Protein AF-A0A662BY75-F1 (afdb_monomer_lite)

Structure (mmCIF, N/CA/C/O backbone):
data_AF-A0A662BY75-F1
#
_entry.id   AF-A0A662BY75-F1
#
loop_
_atom_site.group_PDB
_atom_site.id
_atom_site.type_symbol
_atom_site.label_atom_id
_atom_site.label_alt_id
_atom_site.label_comp_id
_atom_site.label_asym_id
_atom_site.label_entity_id
_atom_site.label_seq_id
_atom_site.pdbx_PDB_ins_code
_atom_site.Cartn_x
_atom_site.Cartn_y
_atom_site.Cartn_z
_atom_site.occupancy
_atom_site.B_iso_or_equiv
_atom_site.auth_seq_id
_atom_site.auth_comp_id
_atom_site.auth_asym_id
_atom_site.auth_atom_id
_atom_site.pdbx_PDB_model_num
ATOM 1 N N . MET A 1 1 ? 12.114 -45.557 48.298 1.00 41.22 1 MET A N 1
ATOM 2 C CA . MET A 1 1 ? 12.498 -44.266 47.685 1.00 41.22 1 MET A CA 1
ATOM 3 C C . MET A 1 1 ? 12.328 -44.340 46.175 1.00 41.22 1 MET A C 1
ATOM 5 O O . MET A 1 1 ? 13.196 -44.878 45.507 1.00 41.22 1 MET A O 1
ATOM 9 N N . LYS A 1 2 ? 11.216 -43.833 45.639 1.00 34.25 2 LYS A N 1
ATOM 10 C CA . LYS A 1 2 ? 11.092 -43.409 44.237 1.00 34.25 2 LYS A CA 1
ATOM 11 C C . LYS A 1 2 ? 10.102 -42.246 44.225 1.00 34.25 2 LYS A C 1
ATOM 13 O O . LYS A 1 2 ? 8.895 -42.450 44.200 1.00 34.25 2 LYS A O 1
ATOM 18 N N . ASN A 1 3 ? 10.648 -41.037 44.340 1.00 38.16 3 ASN A N 1
ATOM 19 C CA . ASN A 1 3 ? 9.927 -39.797 44.088 1.00 38.16 3 ASN A CA 1
ATOM 20 C C . ASN A 1 3 ? 9.622 -39.748 42.591 1.00 38.16 3 ASN A C 1
ATOM 22 O O . ASN A 1 3 ? 10.519 -39.486 41.791 1.00 38.16 3 ASN A O 1
ATOM 26 N N . ILE A 1 4 ? 8.378 -40.023 42.208 1.00 39.34 4 ILE A N 1
ATOM 27 C CA . ILE A 1 4 ? 7.884 -39.662 40.882 1.00 39.34 4 ILE A CA 1
ATOM 28 C C . ILE A 1 4 ? 7.251 -38.284 41.033 1.00 39.34 4 ILE A C 1
ATOM 30 O O . ILE A 1 4 ? 6.164 -38.113 41.578 1.00 39.34 4 ILE A O 1
ATOM 34 N N . LEU A 1 5 ? 8.040 -37.303 40.610 1.00 32.09 5 LEU A N 1
ATOM 35 C CA . LEU A 1 5 ? 7.706 -35.901 40.464 1.00 32.09 5 LEU A CA 1
ATOM 36 C C . LEU A 1 5 ? 6.452 -35.779 39.580 1.00 32.09 5 LEU A C 1
ATOM 38 O O . LEU A 1 5 ? 6.512 -36.008 38.372 1.00 32.09 5 LEU A O 1
ATOM 42 N N . PHE A 1 6 ? 5.312 -35.438 40.180 1.00 34.56 6 PHE A N 1
ATOM 43 C CA . PHE A 1 6 ? 4.121 -35.026 39.442 1.00 34.56 6 PHE A CA 1
ATOM 44 C C . PHE A 1 6 ? 4.441 -33.688 38.761 1.00 34.56 6 PHE A C 1
ATOM 46 O O . PHE A 1 6 ? 4.455 -32.637 39.402 1.00 34.56 6 PHE A O 1
ATOM 53 N N . ILE A 1 7 ? 4.738 -33.720 37.460 1.00 38.47 7 ILE A N 1
ATOM 54 C CA . ILE A 1 7 ? 4.775 -32.510 36.639 1.00 38.47 7 ILE A CA 1
ATOM 55 C C . ILE A 1 7 ? 3.326 -32.048 36.491 1.00 38.47 7 ILE A C 1
ATOM 57 O O . ILE A 1 7 ? 2.561 -32.545 35.666 1.00 38.47 7 ILE A O 1
ATOM 61 N N . LEU A 1 8 ? 2.951 -31.100 37.345 1.00 33.69 8 LEU A N 1
ATOM 62 C CA . LEU A 1 8 ? 1.778 -30.254 37.200 1.00 33.69 8 LEU A CA 1
ATOM 63 C C . LEU A 1 8 ? 1.920 -29.474 35.883 1.00 33.69 8 LEU A C 1
ATOM 65 O O . LEU A 1 8 ? 2.509 -28.395 35.840 1.00 33.69 8 LEU A O 1
ATOM 69 N N . ILE A 1 9 ? 1.381 -30.017 34.790 1.00 41.56 9 ILE A N 1
ATOM 70 C CA . ILE A 1 9 ? 1.081 -29.230 33.589 1.00 41.56 9 ILE A CA 1
ATOM 71 C C . ILE A 1 9 ? -0.142 -28.378 33.937 1.00 41.56 9 ILE A C 1
ATOM 73 O O . ILE A 1 9 ? -1.283 -28.699 33.614 1.00 41.56 9 ILE A O 1
ATOM 77 N N . VAL A 1 10 ? 0.093 -27.302 34.684 1.00 41.50 10 VAL A N 1
ATOM 78 C CA . VAL A 1 10 ? -0.894 -26.242 34.862 1.00 41.50 10 VAL A CA 1
ATOM 79 C C . VAL A 1 10 ? -1.024 -25.543 33.514 1.00 41.50 10 VAL A C 1
ATOM 81 O O . VAL A 1 10 ? -0.044 -25.050 32.954 1.00 41.50 10 VAL A O 1
ATOM 84 N N . PHE A 1 11 ? -2.246 -25.489 32.992 1.00 37.81 11 PHE A N 1
ATOM 85 C CA . PHE A 1 11 ? -2.626 -24.623 31.880 1.00 37.81 11 PHE A CA 1
ATOM 86 C C . PHE A 1 11 ? -2.428 -23.145 32.287 1.00 37.81 11 PHE A C 1
ATOM 88 O O . PHE A 1 11 ? -3.359 -22.454 32.684 1.00 37.81 11 PHE A O 1
ATOM 95 N N . PHE A 1 12 ? -1.191 -22.646 32.206 1.00 42.16 12 PHE A N 1
ATOM 96 C CA . PHE A 1 12 ? -0.786 -21.288 32.599 1.00 42.16 12 PHE A CA 1
ATOM 97 C C . PHE A 1 12 ? -1.113 -20.201 31.558 1.00 42.16 12 PHE A C 1
ATOM 99 O O . PHE A 1 12 ? -0.585 -19.093 31.633 1.00 42.16 12 PHE A O 1
ATOM 106 N N . SER A 1 13 ? -1.972 -20.448 30.565 1.00 47.84 13 SER A N 1
ATOM 107 C CA . SER A 1 13 ? -2.124 -19.490 29.459 1.00 47.84 13 SER A CA 1
ATOM 108 C C . SER A 1 13 ? -2.725 -18.137 29.868 1.00 47.84 13 SER A C 1
ATOM 110 O O . SER A 1 13 ? -2.447 -17.146 29.197 1.00 47.84 13 SER A O 1
ATOM 112 N N . SER A 1 14 ? -3.516 -18.058 30.948 1.00 49.81 14 SER A N 1
ATOM 113 C CA . SER A 1 14 ? -4.083 -16.785 31.435 1.00 49.81 14 SER A CA 1
ATOM 114 C C . SER A 1 14 ? -3.147 -16.001 32.367 1.00 49.81 14 SER A C 1
ATOM 116 O O . SER A 1 14 ? -3.238 -14.779 32.420 1.00 49.81 14 SER A O 1
ATOM 118 N N . CYS A 1 15 ? -2.212 -16.656 33.065 1.00 58.62 15 CYS A N 1
ATOM 119 C CA . CYS A 1 15 ? -1.285 -15.983 33.989 1.00 58.62 15 CYS A CA 1
ATOM 120 C C . CYS A 1 15 ? -0.068 -15.354 33.294 1.00 58.62 15 CYS A C 1
ATOM 122 O O . CYS A 1 15 ? 0.587 -14.488 33.876 1.00 58.62 15 CYS A O 1
ATOM 124 N N . SER A 1 16 ? 0.237 -15.776 32.065 1.00 72.94 16 SER A N 1
ATOM 125 C CA . SER A 1 16 ? 1.441 -15.361 31.335 1.00 72.94 16 SER A CA 1
ATOM 126 C C . SER A 1 16 ? 1.270 -14.104 30.481 1.00 72.94 16 SER A C 1
ATOM 128 O O . SER A 1 16 ? 2.253 -13.628 29.919 1.00 72.94 16 SER A O 1
ATOM 130 N N . TYR A 1 17 ? 0.059 -13.551 30.362 1.00 81.12 17 TYR A N 1
ATOM 131 C CA . TYR A 1 17 ? -0.217 -12.405 29.491 1.00 81.12 17 TYR A CA 1
ATOM 132 C C . TYR A 1 17 ? -1.112 -11.363 30.168 1.00 81.12 17 TYR A C 1
ATOM 134 O O . TYR A 1 17 ? -1.840 -11.649 31.114 1.00 81.12 17 TYR A O 1
ATOM 142 N N . LYS A 1 18 ? -1.019 -10.111 29.716 1.00 82.06 18 LYS A N 1
ATOM 143 C CA . LYS A 1 18 ? -1.858 -9.007 30.192 1.00 82.06 18 LYS A CA 1
ATOM 144 C C . LYS A 1 18 ? -3.287 -9.148 29.662 1.00 82.06 18 LYS A C 1
ATOM 146 O O . LYS A 1 18 ? -3.500 -9.636 28.557 1.00 82.06 18 LYS A O 1
ATOM 151 N N . ASP A 1 19 ? -4.258 -8.600 30.389 1.00 80.19 19 ASP A N 1
ATOM 152 C CA . ASP A 1 19 ? -5.683 -8.644 30.014 1.00 80.19 19 ASP A CA 1
ATOM 153 C C . ASP A 1 19 ? -6.072 -7.661 28.896 1.00 80.19 19 ASP A C 1
ATOM 155 O O . ASP A 1 19 ? -7.254 -7.405 28.658 1.00 80.19 19 ASP A O 1
ATOM 159 N N . TYR A 1 20 ? -5.090 -7.154 28.154 1.00 83.56 20 TYR A N 1
ATOM 160 C CA . TYR A 1 20 ? -5.274 -6.202 27.069 1.00 83.56 20 TYR A CA 1
ATOM 161 C C . TYR A 1 20 ? -4.341 -6.469 25.906 1.00 83.56 20 TYR A C 1
ATOM 163 O O . TYR A 1 20 ? -3.349 -7.189 26.015 1.00 83.56 20 TYR A O 1
ATOM 171 N N . ILE A 1 21 ? -4.658 -5.826 24.790 1.00 87.44 21 ILE A N 1
ATOM 172 C CA . ILE A 1 21 ? -3.907 -5.938 23.549 1.00 87.44 21 ILE A CA 1
ATOM 173 C C . ILE A 1 21 ? -3.338 -4.580 23.140 1.00 87.44 21 ILE A C 1
ATOM 175 O O . ILE A 1 21 ? -3.865 -3.518 23.479 1.00 87.44 21 ILE A O 1
ATOM 179 N N . ILE A 1 22 ? -2.235 -4.623 22.405 1.00 86.31 22 ILE A N 1
ATOM 180 C CA . ILE A 1 22 ? -1.579 -3.464 21.810 1.00 86.31 22 ILE A CA 1
ATOM 181 C C . ILE A 1 22 ? -1.841 -3.471 20.308 1.00 86.31 22 ILE A C 1
ATOM 183 O O . ILE A 1 22 ? -1.652 -4.494 19.645 1.00 86.31 22 ILE A O 1
ATOM 187 N N . PHE A 1 23 ? -2.229 -2.302 19.793 1.00 82.56 23 PHE A N 1
ATOM 188 C CA . PHE A 1 23 ? -2.395 -2.023 18.370 1.00 82.56 23 PHE A CA 1
ATOM 189 C C . PHE A 1 23 ? -1.198 -1.256 17.839 1.00 82.56 23 PHE A C 1
ATOM 191 O O . PHE A 1 23 ? -0.957 -0.109 18.228 1.00 82.56 23 PHE A O 1
ATOM 198 N N . SER A 1 24 ? -0.510 -1.858 16.883 1.00 84.81 24 SER A N 1
ATOM 199 C CA . SER A 1 24 ? 0.446 -1.158 16.037 1.00 84.81 24 SER A CA 1
ATOM 200 C C . SER A 1 24 ? -0.057 -1.170 14.603 1.00 84.81 24 SER A C 1
ATOM 202 O O . SER A 1 24 ? -0.404 -2.229 14.072 1.00 84.81 24 SER A O 1
ATOM 204 N N . ASP A 1 25 ? -0.096 0.012 13.999 1.00 87.38 25 ASP A N 1
ATOM 205 C CA . ASP A 1 25 ? -0.463 0.213 12.610 1.00 87.38 25 ASP A CA 1
ATOM 206 C C . ASP A 1 25 ? 0.534 1.135 11.908 1.00 87.38 25 ASP A C 1
ATOM 208 O O . ASP A 1 25 ? 0.998 2.125 12.475 1.00 87.38 25 ASP A O 1
ATOM 212 N N . GLU A 1 26 ? 0.861 0.804 10.663 1.00 89.12 26 GLU A N 1
ATOM 213 C CA . GLU A 1 26 ? 1.809 1.556 9.841 1.00 89.12 26 GLU A CA 1
ATOM 214 C C . GLU A 1 26 ? 1.264 1.743 8.425 1.00 89.12 26 GLU A C 1
ATOM 216 O O . GLU A 1 26 ? 0.629 0.847 7.870 1.00 89.12 26 GLU A O 1
ATOM 221 N N . TYR A 1 27 ? 1.534 2.907 7.833 1.00 90.69 27 TYR A N 1
ATOM 222 C CA . TYR A 1 27 ? 1.108 3.268 6.480 1.00 90.69 27 TYR A CA 1
ATOM 223 C C . TYR A 1 27 ? 2.309 3.220 5.531 1.00 90.69 27 TYR A C 1
ATOM 225 O O . TYR A 1 27 ? 3.388 3.698 5.888 1.00 90.69 27 TYR A O 1
ATOM 233 N N . LYS A 1 28 ? 2.132 2.692 4.314 1.00 88.44 28 LYS A N 1
ATOM 234 C CA . LYS A 1 28 ? 3.174 2.665 3.273 1.00 88.44 28 LYS A CA 1
ATOM 235 C C . LYS A 1 28 ? 2.624 2.918 1.874 1.00 88.44 28 LYS A C 1
ATOM 237 O O . LYS A 1 28 ? 1.464 2.623 1.607 1.00 88.44 28 LYS A O 1
ATOM 242 N N . ALA A 1 29 ? 3.514 3.440 1.020 1.00 82.06 29 ALA A N 1
ATOM 243 C CA . ALA A 1 29 ? 3.312 3.759 -0.394 1.00 82.06 29 ALA A CA 1
ATOM 244 C C . ALA A 1 29 ? 1.924 4.324 -0.682 1.00 82.06 29 ALA A C 1
ATOM 246 O O . ALA A 1 29 ? 1.040 3.596 -1.086 1.00 82.06 29 ALA A O 1
ATOM 247 N N . GLY A 1 30 ? 1.718 5.616 -0.443 1.00 91.62 30 GLY A N 1
ATOM 248 C CA . GLY A 1 30 ? 0.494 6.280 -0.872 1.00 91.62 30 GLY A CA 1
ATOM 249 C C . GLY A 1 30 ? 0.626 6.796 -2.304 1.00 91.62 30 GLY A C 1
ATOM 250 O O . GLY A 1 30 ? 1.652 7.402 -2.622 1.00 91.62 30 GLY A O 1
ATOM 251 N N . THR A 1 31 ? -0.393 6.613 -3.146 1.00 93.81 31 THR A N 1
ATOM 252 C CA . THR A 1 31 ? -0.457 7.243 -4.476 1.00 93.81 31 THR A CA 1
ATOM 253 C C . THR A 1 31 ? -1.851 7.785 -4.798 1.00 93.81 31 THR A C 1
ATOM 255 O O . THR A 1 31 ? -2.854 7.120 -4.539 1.00 93.81 31 THR A O 1
ATOM 258 N N . PHE A 1 32 ? -1.918 9.001 -5.337 1.00 94.81 32 PHE A N 1
ATOM 259 C CA . PHE A 1 32 ? -3.134 9.628 -5.845 1.00 94.81 32 PHE A CA 1
ATOM 260 C C . PHE A 1 32 ? -3.493 9.065 -7.216 1.00 94.81 32 PHE A C 1
ATOM 262 O O . PHE A 1 32 ? -2.611 8.747 -8.012 1.00 94.81 32 PHE A O 1
ATOM 269 N N . ASN A 1 33 ? -4.787 9.014 -7.518 1.00 93.25 33 ASN A N 1
ATOM 270 C CA . ASN A 1 33 ? -5.240 8.916 -8.900 1.00 93.25 33 ASN A CA 1
ATOM 271 C C . ASN A 1 33 ? -5.066 10.270 -9.621 1.00 93.25 33 ASN A C 1
ATOM 273 O O . ASN A 1 33 ? -4.813 11.287 -8.975 1.00 93.25 33 ASN A O 1
ATOM 277 N N . ASN A 1 34 ? -5.212 10.312 -10.948 1.00 88.25 34 ASN A N 1
ATOM 278 C CA . ASN A 1 34 ? -4.799 11.473 -11.762 1.00 88.25 34 ASN A CA 1
ATOM 279 C C . ASN A 1 34 ? -5.414 12.807 -11.339 1.00 88.25 34 ASN A C 1
ATOM 281 O O . ASN A 1 34 ? -4.722 13.819 -11.275 1.00 88.25 34 ASN A O 1
ATOM 285 N N . ASN A 1 35 ? -6.705 12.807 -11.008 1.00 91.25 35 ASN A N 1
ATOM 286 C CA . ASN A 1 35 ? -7.416 14.007 -10.565 1.00 91.25 35 ASN A CA 1
ATOM 287 C C . ASN A 1 35 ? -7.291 14.268 -9.050 1.00 91.25 35 ASN A C 1
ATOM 289 O O . ASN A 1 35 ? -7.925 15.186 -8.538 1.00 91.25 35 ASN A O 1
ATOM 293 N N . LYS A 1 36 ? -6.499 13.461 -8.329 1.00 93.25 36 LYS A N 1
ATOM 294 C CA . LYS A 1 36 ? -6.248 13.547 -6.881 1.00 93.25 36 LYS A CA 1
ATOM 295 C C . LYS A 1 36 ? -7.509 13.527 -6.014 1.00 93.25 36 LYS A C 1
ATOM 297 O O . LYS A 1 36 ? -7.497 14.026 -4.893 1.00 93.25 36 LYS A O 1
ATOM 302 N N . THR A 1 37 ? -8.588 12.925 -6.509 1.00 95.12 37 THR A N 1
ATOM 303 C CA . THR A 1 37 ? -9.836 12.742 -5.743 1.00 95.12 37 THR A CA 1
ATOM 304 C C . THR A 1 37 ? -9.814 11.469 -4.905 1.00 95.12 37 THR A C 1
ATOM 306 O O . THR A 1 37 ? -10.556 11.348 -3.932 1.00 95.12 37 THR A O 1
ATOM 309 N N . LYS A 1 38 ? -8.948 10.517 -5.263 1.00 96.38 38 LYS A N 1
ATOM 310 C CA . LYS A 1 38 ? -8.768 9.245 -4.572 1.00 96.38 38 LYS A CA 1
ATOM 311 C C . LYS A 1 38 ? -7.290 8.975 -4.358 1.00 96.38 38 LYS A C 1
ATOM 313 O O . LYS A 1 38 ? -6.451 9.377 -5.165 1.00 96.38 38 LYS A O 1
ATOM 318 N N . PHE A 1 39 ? -6.965 8.243 -3.302 1.00 96.94 39 PHE A N 1
ATOM 319 C CA . PHE A 1 39 ? -5.624 7.697 -3.136 1.00 96.94 39 PHE A CA 1
ATOM 320 C C . PHE A 1 39 ? -5.651 6.277 -2.596 1.00 96.94 39 PHE A C 1
ATOM 322 O O . PHE A 1 39 ? -6.504 5.915 -1.786 1.00 96.94 39 PHE A O 1
ATOM 329 N N . ALA A 1 40 ? -4.699 5.474 -3.055 1.00 97.38 40 ALA A N 1
ATOM 330 C CA . ALA A 1 40 ? -4.469 4.132 -2.556 1.00 97.38 40 ALA A CA 1
ATOM 331 C C . ALA A 1 40 ? -3.260 4.113 -1.621 1.00 97.38 40 ALA A C 1
ATOM 333 O O . ALA A 1 40 ? -2.345 4.923 -1.778 1.00 97.38 40 ALA A O 1
ATOM 334 N N . PHE A 1 41 ? -3.268 3.217 -0.637 1.00 95.81 41 PHE A N 1
ATOM 335 C CA . PHE A 1 41 ? -2.154 3.034 0.292 1.00 95.81 41 PHE A CA 1
ATOM 336 C C . PHE A 1 41 ? -2.194 1.657 0.950 1.00 95.81 41 PHE A C 1
ATOM 338 O O . PHE A 1 41 ? -3.262 1.070 1.150 1.00 95.81 41 PHE A O 1
ATOM 345 N N . PHE A 1 42 ? -1.021 1.162 1.340 1.00 93.00 42 PHE A N 1
ATOM 346 C CA . PHE A 1 42 ? -0.924 -0.011 2.197 1.00 93.00 42 PHE A CA 1
ATOM 347 C C . PHE A 1 42 ? -1.030 0.378 3.666 1.00 93.00 42 PHE A C 1
ATOM 349 O O . PHE A 1 42 ? -0.455 1.378 4.108 1.00 93.00 42 PHE A O 1
ATOM 356 N N . LYS A 1 43 ? -1.702 -0.472 4.438 1.00 91.19 43 LYS A N 1
ATOM 357 C CA . LYS A 1 43 ? -1.719 -0.415 5.894 1.00 91.19 43 LYS A CA 1
ATOM 358 C C . LYS A 1 43 ? -1.362 -1.775 6.478 1.00 91.19 43 LYS A C 1
ATOM 360 O O . LYS A 1 43 ? -1.918 -2.799 6.087 1.00 91.19 43 LYS A O 1
ATOM 365 N N . PHE A 1 44 ? -0.418 -1.764 7.404 1.00 89.25 44 PHE A N 1
ATOM 366 C CA . PHE A 1 44 ? 0.068 -2.934 8.120 1.00 89.25 44 PHE A CA 1
ATOM 367 C C . PHE A 1 44 ? -0.517 -2.903 9.518 1.00 89.25 44 PHE A C 1
ATOM 369 O O . PHE A 1 44 ? -0.455 -1.866 10.172 1.00 89.25 44 PHE A O 1
ATOM 376 N N . TYR A 1 45 ? -1.050 -4.029 9.977 1.00 86.88 45 TYR A N 1
ATOM 377 C CA . TYR A 1 45 ? -1.566 -4.179 11.328 1.00 86.88 45 TYR A CA 1
ATOM 378 C C . TYR A 1 45 ? -0.841 -5.288 12.053 1.00 86.88 45 TYR A C 1
ATOM 380 O O . TYR A 1 45 ? -0.571 -6.349 11.492 1.00 86.88 45 TYR A O 1
ATOM 388 N N . LYS A 1 46 ? -0.600 -5.053 13.337 1.00 86.69 46 LYS A N 1
ATOM 389 C CA . LYS A 1 46 ? -0.226 -6.086 14.287 1.00 86.69 46 LYS A CA 1
ATOM 390 C C . LYS A 1 46 ? -0.967 -5.839 15.594 1.00 86.69 46 LYS A C 1
ATOM 392 O O . LYS A 1 46 ? -0.958 -4.732 16.134 1.00 86.69 46 LYS A O 1
ATOM 397 N N . ILE A 1 47 ? -1.609 -6.896 16.070 1.00 87.50 47 ILE A N 1
ATOM 398 C CA . ILE A 1 47 ? -2.296 -6.966 17.350 1.00 87.50 47 ILE A CA 1
ATOM 399 C C . ILE A 1 47 ? -1.560 -7.999 18.184 1.00 87.50 47 ILE A C 1
ATOM 401 O O . ILE A 1 47 ? -1.361 -9.140 17.759 1.00 87.50 47 ILE A O 1
ATOM 405 N N . SER A 1 48 ? -1.137 -7.592 19.372 1.00 88.50 48 SER A N 1
ATOM 406 C CA . SER A 1 48 ? -0.380 -8.464 20.265 1.00 88.50 48 SER A CA 1
ATOM 407 C C . SER A 1 48 ? -0.806 -8.301 21.711 1.00 88.50 48 SER A C 1
ATOM 409 O O . SER A 1 48 ? -1.206 -7.215 22.123 1.00 88.50 48 SER A O 1
ATOM 411 N N . GLN A 1 49 ? -0.714 -9.387 22.463 1.00 89.00 49 GLN A N 1
ATOM 412 C CA . GLN A 1 49 ? -0.978 -9.441 23.888 1.00 89.00 49 GLN A CA 1
ATOM 413 C C . GLN A 1 49 ? 0.365 -9.431 24.635 1.00 89.00 49 GLN A C 1
ATOM 415 O O . GLN A 1 49 ? 1.172 -10.345 24.432 1.00 89.00 49 GLN A O 1
ATOM 420 N N . PRO A 1 50 ? 0.651 -8.412 25.461 1.00 86.94 50 PRO A N 1
ATOM 421 C CA . PRO A 1 50 ? 1.912 -8.338 26.191 1.00 86.94 50 PRO A CA 1
ATOM 422 C C . PRO A 1 50 ? 2.050 -9.458 27.215 1.00 86.94 50 PRO A C 1
ATOM 424 O O . PRO A 1 50 ? 1.057 -9.862 27.825 1.00 86.94 50 PRO A O 1
ATOM 427 N N . ALA A 1 51 ? 3.277 -9.930 27.432 1.00 86.12 51 ALA A N 1
ATOM 428 C CA . ALA A 1 51 ? 3.571 -10.898 28.480 1.00 86.12 51 ALA A CA 1
ATOM 429 C C . ALA A 1 51 ? 3.366 -10.292 29.887 1.00 86.12 51 ALA A C 1
ATOM 431 O O . ALA A 1 51 ? 3.421 -9.074 30.090 1.00 86.12 51 ALA A O 1
ATOM 432 N N . LYS A 1 52 ? 3.097 -11.147 30.875 1.00 85.31 52 LYS A N 1
ATOM 433 C CA . LYS A 1 52 ? 2.935 -10.805 32.296 1.00 85.31 52 LYS A CA 1
ATOM 434 C C . LYS A 1 52 ? 3.600 -11.879 33.163 1.00 85.31 52 LYS A C 1
ATOM 436 O O . LYS A 1 52 ? 3.681 -13.042 32.778 1.00 85.31 52 LYS A O 1
ATOM 441 N N . GLY A 1 53 ? 4.034 -11.485 34.360 1.00 81.62 53 GLY A N 1
ATOM 442 C CA . GLY A 1 53 ? 4.587 -12.405 35.353 1.00 81.62 53 GLY A CA 1
ATOM 443 C C . GLY A 1 53 ? 5.911 -12.997 34.884 1.00 81.62 53 GLY A C 1
ATOM 444 O O . GLY A 1 53 ? 6.720 -12.289 34.289 1.00 81.62 53 GLY A O 1
ATOM 445 N N . LEU A 1 54 ? 6.108 -14.298 35.109 1.00 75.69 54 LEU A N 1
ATOM 446 C CA . LEU A 1 54 ? 7.331 -15.009 34.715 1.00 75.69 54 LEU A CA 1
ATOM 447 C C . LEU A 1 54 ? 7.614 -14.928 33.211 1.00 75.69 54 LEU A C 1
ATOM 449 O O . LEU A 1 54 ? 8.769 -14.866 32.813 1.00 75.69 54 LEU A O 1
ATOM 453 N N . ALA A 1 55 ? 6.574 -14.858 32.376 1.00 73.94 55 ALA A N 1
ATOM 454 C CA . ALA A 1 55 ? 6.738 -14.735 30.931 1.00 73.94 55 ALA A CA 1
ATOM 455 C C . ALA A 1 55 ? 7.310 -13.376 30.498 1.00 73.94 55 ALA A C 1
ATOM 457 O O . ALA A 1 55 ? 7.720 -13.255 29.351 1.00 73.94 55 ALA A O 1
ATOM 458 N N . ALA A 1 56 ? 7.312 -12.371 31.382 1.00 77.75 56 ALA A N 1
ATOM 459 C CA . ALA A 1 56 ? 7.864 -11.041 31.140 1.00 77.75 56 ALA A CA 1
ATOM 460 C C . ALA A 1 56 ? 9.265 -10.842 31.751 1.00 77.75 56 ALA A C 1
ATOM 462 O O . ALA A 1 56 ? 9.799 -9.739 31.686 1.00 77.75 56 ALA A O 1
ATOM 463 N N . PHE A 1 57 ? 9.855 -11.865 32.377 1.00 71.44 57 PHE A N 1
ATOM 464 C CA . PHE A 1 57 ? 11.161 -11.759 33.028 1.00 71.44 57 PHE A CA 1
ATOM 465 C C . PHE A 1 57 ? 12.256 -12.425 32.177 1.00 71.44 57 PHE A C 1
ATOM 467 O O . PHE A 1 57 ? 12.010 -13.514 31.656 1.00 71.44 57 PHE A O 1
ATOM 474 N N . PRO A 1 58 ? 13.469 -11.843 32.068 1.00 70.19 58 PRO A N 1
ATOM 475 C CA . PRO A 1 58 ? 13.943 -10.584 32.671 1.00 70.19 58 PRO A CA 1
ATOM 476 C C . PRO A 1 58 ? 13.706 -9.316 31.828 1.00 70.19 58 PRO A C 1
ATOM 478 O O . PRO A 1 58 ? 13.863 -8.212 32.338 1.00 70.19 58 PRO A O 1
ATOM 481 N N . ASP A 1 59 ? 13.346 -9.445 30.553 1.00 69.81 59 ASP A N 1
ATOM 482 C CA . ASP A 1 59 ? 13.451 -8.388 29.533 1.00 69.81 59 ASP A CA 1
ATOM 483 C C . ASP A 1 59 ? 12.098 -7.868 29.004 1.00 69.81 59 ASP A C 1
ATOM 485 O O . ASP A 1 59 ? 12.023 -7.237 27.950 1.00 69.81 59 ASP A O 1
ATOM 489 N N . GLY A 1 60 ? 11.006 -8.128 29.723 1.00 69.38 60 GLY A N 1
ATOM 490 C CA . GLY A 1 60 ? 9.642 -7.798 29.301 1.00 69.38 60 GLY A CA 1
ATOM 491 C C . GLY A 1 60 ? 8.946 -8.914 28.519 1.00 69.38 60 GLY A C 1
ATOM 492 O O . GLY A 1 60 ? 7.721 -8.859 28.371 1.00 69.38 60 GLY A O 1
ATOM 493 N N . GLY A 1 61 ? 9.678 -9.953 28.100 1.00 75.88 61 GLY A N 1
ATOM 494 C CA . GLY A 1 61 ? 9.120 -11.148 27.477 1.00 75.88 61 GLY A CA 1
ATOM 495 C C . GLY A 1 61 ? 8.557 -10.953 26.073 1.00 75.88 61 GLY A C 1
ATOM 496 O O . GLY A 1 61 ? 8.229 -9.851 25.625 1.00 75.88 61 GLY A O 1
ATOM 497 N N . GLN A 1 62 ? 8.378 -12.058 25.347 1.00 80.00 62 GLN A N 1
ATOM 498 C CA . GLN A 1 62 ? 7.786 -11.997 24.012 1.00 80.00 62 GLN A CA 1
ATOM 499 C C . GLN A 1 62 ? 6.263 -11.842 24.083 1.00 80.00 62 GLN A C 1
ATOM 501 O O . GLN A 1 62 ? 5.537 -12.714 24.565 1.00 80.00 62 GLN A O 1
ATOM 506 N N . SER A 1 63 ? 5.764 -10.729 23.539 1.00 85.38 63 SER A N 1
ATOM 507 C CA . SER A 1 63 ? 4.327 -10.523 23.346 1.00 85.38 63 SER A CA 1
ATOM 508 C C . SER A 1 63 ? 3.757 -11.574 22.393 1.00 85.38 63 SER A C 1
ATOM 510 O O . SER A 1 63 ? 4.308 -11.819 21.317 1.00 85.38 63 SER A O 1
ATOM 512 N N . LYS A 1 64 ? 2.604 -12.143 22.742 1.00 87.44 64 LYS A N 1
ATOM 513 C CA . LYS A 1 64 ? 1.879 -13.084 21.888 1.00 87.44 64 LYS A CA 1
ATOM 514 C C . LYS A 1 64 ? 1.224 -12.327 20.739 1.00 87.44 64 LYS A C 1
ATOM 516 O O . LYS A 1 64 ? 0.367 -11.477 20.966 1.00 87.44 64 LYS A O 1
ATOM 521 N N . VAL A 1 65 ? 1.608 -12.618 19.498 1.00 86.62 65 VAL A N 1
ATOM 522 C CA . VAL A 1 65 ? 0.952 -12.039 18.315 1.00 86.62 65 VAL A CA 1
ATOM 523 C C . VAL A 1 65 ? -0.396 -12.729 18.121 1.00 86.62 65 VAL A C 1
ATOM 525 O O . VAL A 1 65 ? -0.446 -13.935 17.910 1.00 86.62 65 VAL A O 1
ATOM 528 N N . LEU A 1 66 ? -1.482 -11.965 18.225 1.00 87.00 66 LEU A N 1
ATOM 529 C CA . LEU A 1 66 ? -2.846 -12.468 18.039 1.00 87.00 66 LEU A CA 1
ATOM 530 C C . LEU A 1 66 ? -3.300 -12.323 16.589 1.00 87.00 66 LEU A C 1
ATOM 532 O O . LEU A 1 66 ? -4.007 -13.178 16.067 1.00 87.00 66 LEU A O 1
ATOM 536 N N . TYR A 1 67 ? -2.895 -11.231 15.943 1.00 86.00 67 TYR A N 1
ATOM 537 C CA . TYR A 1 67 ? -3.227 -10.971 14.553 1.00 86.00 67 TYR A CA 1
ATOM 538 C C . TYR A 1 67 ? -2.149 -10.124 13.882 1.00 86.00 67 TYR A C 1
ATOM 540 O O . TYR A 1 67 ? -1.566 -9.225 14.494 1.00 86.00 67 TYR A O 1
ATOM 548 N N . GLN A 1 68 ? -1.905 -10.403 12.607 1.00 84.81 68 GLN A N 1
ATOM 549 C CA . GLN A 1 68 ? -1.053 -9.605 11.748 1.00 84.81 68 GLN A CA 1
ATOM 550 C C . GLN A 1 68 ? -1.582 -9.667 10.317 1.00 84.81 68 GLN A C 1
ATOM 552 O O . GLN A 1 68 ? -1.947 -10.739 9.837 1.00 84.81 68 GLN A O 1
ATOM 557 N N . GLY A 1 69 ? -1.607 -8.522 9.640 1.00 82.88 69 GLY A N 1
ATOM 558 C CA . GLY A 1 69 ? -2.107 -8.451 8.276 1.00 82.88 69 GLY A CA 1
ATOM 559 C C . GLY A 1 69 ? -1.646 -7.211 7.538 1.00 82.88 69 GLY A C 1
ATOM 560 O O . GLY A 1 69 ? -1.287 -6.193 8.137 1.00 82.88 69 GLY A O 1
ATOM 561 N N . VAL A 1 70 ? -1.674 -7.311 6.214 1.00 86.75 70 VAL A N 1
ATOM 562 C CA . VAL A 1 70 ? -1.416 -6.199 5.304 1.00 86.75 70 VAL A CA 1
ATOM 563 C C . VAL A 1 70 ? -2.650 -5.982 4.456 1.00 86.75 70 VAL A C 1
ATOM 565 O O . VAL A 1 70 ? -3.283 -6.933 4.008 1.00 86.75 70 VAL A O 1
ATOM 568 N N . TYR A 1 71 ? -2.994 -4.725 4.237 1.00 90.38 71 TYR A N 1
ATOM 569 C CA . TYR A 1 71 ? -4.216 -4.346 3.554 1.00 90.38 71 TYR A CA 1
ATOM 570 C C . TYR A 1 71 ? -3.915 -3.238 2.562 1.00 90.38 71 TYR A C 1
ATOM 572 O O . TYR A 1 71 ? -3.168 -2.311 2.875 1.00 90.38 71 TYR A O 1
ATOM 580 N N . LEU A 1 72 ? -4.512 -3.328 1.381 1.00 94.06 72 LEU A N 1
ATOM 581 C CA . LEU A 1 72 ? -4.528 -2.258 0.398 1.00 94.06 72 LEU A CA 1
ATOM 582 C C . LEU A 1 72 ? -5.884 -1.565 0.459 1.00 94.06 72 LEU A C 1
ATOM 584 O O . LEU A 1 72 ? -6.918 -2.190 0.209 1.00 94.06 72 LEU A O 1
ATOM 588 N N . TYR A 1 73 ? -5.863 -0.276 0.765 1.00 97.00 73 TYR A N 1
ATOM 589 C CA . TYR A 1 73 ? -7.051 0.559 0.821 1.00 97.00 73 TYR A CA 1
ATOM 590 C C . TYR A 1 73 ? -7.075 1.566 -0.319 1.00 97.00 73 TYR A C 1
ATOM 592 O O . TYR A 1 73 ? -6.031 1.994 -0.805 1.00 97.00 73 TYR A O 1
ATOM 600 N N . LEU A 1 74 ? -8.287 1.970 -0.683 1.00 97.56 74 LEU A N 1
ATOM 601 C CA . LEU A 1 74 ? -8.593 3.136 -1.493 1.00 97.56 74 LEU A CA 1
ATOM 602 C C . LEU A 1 74 ? -9.413 4.101 -0.643 1.00 97.56 74 LEU A C 1
ATOM 604 O O . LEU A 1 74 ? -10.441 3.711 -0.093 1.00 97.56 74 LEU A O 1
ATOM 608 N N . PHE A 1 75 ? -8.982 5.349 -0.554 1.00 97.88 75 PHE A N 1
ATOM 609 C CA . PHE A 1 75 ? -9.737 6.406 0.098 1.00 97.88 75 PHE A CA 1
ATOM 610 C C . PHE A 1 75 ? -10.266 7.388 -0.940 1.00 97.88 75 PHE A C 1
ATOM 612 O O . PHE A 1 75 ? -9.511 7.855 -1.793 1.00 97.88 75 PHE A O 1
ATOM 619 N N . ASP A 1 76 ? -11.557 7.688 -0.860 1.00 97.06 76 ASP A N 1
ATOM 620 C CA . ASP A 1 76 ? -12.243 8.693 -1.664 1.00 97.06 76 ASP A CA 1
ATOM 621 C C . ASP A 1 76 ? -12.392 9.976 -0.842 1.00 97.06 76 ASP A C 1
ATOM 623 O O . ASP A 1 76 ? -13.074 9.991 0.185 1.00 97.06 76 ASP A O 1
ATOM 627 N N . ILE A 1 77 ? -11.703 11.036 -1.275 1.00 96.62 77 ILE A N 1
ATOM 628 C CA . ILE A 1 77 ? -11.620 12.296 -0.533 1.00 96.62 77 ILE A CA 1
ATOM 629 C C . ILE A 1 77 ? -12.975 13.012 -0.488 1.00 96.62 77 ILE A C 1
ATOM 631 O O . ILE A 1 77 ? -13.400 13.337 0.622 1.00 96.62 77 ILE A O 1
ATOM 635 N N . PRO A 1 78 ? -13.678 13.244 -1.618 1.00 96.69 78 PRO A N 1
ATOM 636 C CA . PRO A 1 78 ? -14.952 13.963 -1.595 1.00 96.69 78 PRO A CA 1
ATOM 637 C C . PRO A 1 78 ? -16.023 13.292 -0.735 1.00 96.69 78 PRO A C 1
ATOM 639 O O . PRO A 1 78 ? -16.748 13.973 -0.018 1.00 96.69 78 PRO A O 1
ATOM 642 N N . SER A 1 79 ? -16.127 11.962 -0.791 1.00 96.19 79 SER A N 1
ATOM 643 C CA . SER A 1 79 ? -17.144 11.227 -0.031 1.00 96.19 79 SER A CA 1
ATOM 644 C C . SER A 1 79 ? -16.699 10.824 1.377 1.00 96.19 79 SER A C 1
ATOM 646 O O . SER A 1 79 ? -17.523 10.317 2.138 1.00 96.19 79 SER A O 1
ATOM 648 N N . ASN A 1 80 ? -15.426 11.038 1.733 1.00 95.69 80 ASN A N 1
ATOM 649 C CA . ASN A 1 80 ? -14.815 10.581 2.984 1.00 95.69 80 ASN A CA 1
ATOM 650 C C . ASN A 1 80 ? -15.030 9.071 3.223 1.00 95.69 80 ASN A C 1
ATOM 652 O O . ASN A 1 80 ? -15.306 8.631 4.340 1.00 95.69 80 ASN A O 1
ATOM 656 N N . LYS A 1 81 ? -14.939 8.266 2.157 1.00 95.94 81 LYS A N 1
ATOM 657 C CA . LYS A 1 81 ? -15.170 6.816 2.216 1.00 95.94 81 LYS A CA 1
ATOM 658 C C . LYS A 1 81 ? -13.879 6.042 2.037 1.00 95.94 81 LYS A C 1
ATOM 660 O O . LYS A 1 81 ? -13.123 6.250 1.088 1.00 95.94 81 LYS A O 1
ATOM 665 N N . LEU A 1 82 ? -13.671 5.084 2.933 1.00 97.50 82 LEU A N 1
ATOM 666 C CA . LEU A 1 82 ? -12.608 4.100 2.833 1.00 97.50 82 LEU A CA 1
ATOM 667 C C . LEU A 1 82 ? -13.150 2.810 2.212 1.00 97.50 82 LEU A C 1
ATOM 669 O O . LEU A 1 82 ? -14.183 2.290 2.628 1.00 97.50 82 LEU A O 1
ATOM 673 N N . LYS A 1 83 ? -12.415 2.260 1.250 1.00 96.06 83 LYS A N 1
ATOM 674 C CA . LYS A 1 83 ? -12.695 0.967 0.638 1.00 96.06 83 LYS A CA 1
ATOM 675 C C . LYS A 1 83 ? -11.495 0.042 0.781 1.00 96.06 83 LYS A C 1
ATOM 677 O O . LYS A 1 83 ? -10.378 0.399 0.411 1.00 96.06 83 LYS A O 1
ATOM 682 N N . LEU A 1 84 ? -11.734 -1.179 1.250 1.00 95.56 84 LEU A N 1
ATOM 683 C CA . LEU A 1 84 ? -10.752 -2.256 1.174 1.00 95.56 84 LEU A CA 1
ATOM 684 C C . LEU A 1 84 ? -10.674 -2.776 -0.270 1.00 95.56 84 LEU A C 1
ATOM 686 O O . LEU A 1 84 ? -11.675 -3.246 -0.809 1.00 95.56 84 LEU A O 1
ATOM 690 N N . ILE A 1 85 ? -9.497 -2.697 -0.895 1.00 94.69 85 ILE A N 1
ATOM 691 C CA . ILE A 1 85 ? -9.243 -3.318 -2.206 1.00 94.69 85 ILE A CA 1
ATOM 692 C C . ILE A 1 85 ? -8.873 -4.791 -2.018 1.00 94.69 85 ILE A C 1
ATOM 694 O O . ILE A 1 85 ? -9.384 -5.655 -2.728 1.00 94.69 85 ILE A O 1
ATOM 698 N N . ARG A 1 86 ? -7.950 -5.077 -1.092 1.00 90.44 86 ARG A N 1
ATOM 699 C CA . ARG A 1 86 ? -7.400 -6.424 -0.887 1.00 90.44 86 ARG A CA 1
ATOM 700 C C . ARG A 1 86 ? -6.799 -6.576 0.508 1.00 90.44 86 ARG A C 1
ATOM 702 O O . ARG A 1 86 ? -6.095 -5.677 0.967 1.00 90.44 86 ARG A O 1
ATOM 709 N N . SER A 1 87 ? -7.027 -7.725 1.144 1.00 88.12 87 SER A N 1
ATOM 710 C CA . SER A 1 87 ? -6.232 -8.183 2.286 1.00 88.12 87 SER A CA 1
ATOM 711 C C . SER A 1 87 ? -5.162 -9.173 1.826 1.00 88.12 87 SER A C 1
ATOM 713 O O . SER A 1 87 ? -5.339 -9.926 0.867 1.00 88.12 87 SER A O 1
ATOM 715 N N . PHE A 1 88 ? -4.032 -9.151 2.515 1.00 82.06 88 PHE A N 1
ATOM 716 C CA . PHE A 1 88 ? -2.939 -10.100 2.368 1.00 82.06 88 PHE A CA 1
ATOM 717 C C . PHE A 1 88 ? -2.724 -10.772 3.725 1.00 82.06 88 PHE A C 1
ATOM 719 O O . PHE A 1 88 ? -1.679 -10.642 4.367 1.00 82.06 88 PHE A O 1
ATOM 726 N N . ASP A 1 89 ? -3.782 -11.421 4.210 1.00 70.56 89 ASP A N 1
ATOM 727 C CA . ASP A 1 89 ? -3.752 -12.165 5.464 1.00 70.56 89 ASP A CA 1
ATOM 728 C C . ASP A 1 89 ? -2.706 -13.291 5.388 1.00 70.56 89 ASP A C 1
ATOM 730 O O . ASP A 1 89 ? -2.512 -13.919 4.346 1.00 70.56 89 ASP A O 1
ATOM 734 N N . GLY A 1 90 ? -1.994 -13.524 6.492 1.00 63.25 90 GLY A N 1
ATOM 735 C CA . GLY A 1 90 ? -0.921 -14.522 6.562 1.00 63.25 90 GLY A CA 1
ATOM 736 C C . GLY A 1 90 ? 0.462 -14.022 6.128 1.00 63.25 90 GLY A C 1
ATOM 737 O O . GLY A 1 90 ? 1.443 -14.749 6.287 1.00 63.25 90 GLY A O 1
ATOM 738 N N . LEU A 1 91 ? 0.584 -12.780 5.643 1.00 68.62 91 LEU A N 1
ATOM 739 C CA . LEU A 1 91 ? 1.889 -12.126 5.534 1.00 68.62 91 LEU A CA 1
ATOM 740 C C . LEU A 1 91 ? 2.421 -11.798 6.940 1.00 68.62 91 LEU A C 1
ATOM 742 O O . LEU A 1 91 ? 1.806 -11.040 7.690 1.00 68.62 91 LEU A O 1
ATOM 746 N N . SER A 1 92 ? 3.567 -12.375 7.303 1.00 62.50 92 SER A N 1
ATOM 747 C CA . SER A 1 92 ? 4.219 -12.159 8.598 1.00 62.50 92 SER A CA 1
ATOM 748 C C . SER A 1 92 ? 5.252 -11.025 8.549 1.00 62.50 92 SER A C 1
ATOM 750 O O . SER A 1 92 ? 5.699 -10.599 7.484 1.00 62.50 92 SER A O 1
ATOM 752 N N . GLY A 1 93 ? 5.658 -10.527 9.720 1.00 62.66 93 GLY A N 1
ATOM 753 C CA . GLY A 1 93 ? 6.781 -9.588 9.846 1.00 62.66 93 GLY A CA 1
ATOM 754 C C . GLY A 1 93 ? 6.415 -8.105 9.701 1.00 62.66 93 GLY A C 1
ATOM 755 O O . GLY A 1 93 ? 5.363 -7.736 9.192 1.00 62.66 93 GLY A O 1
ATOM 756 N N . GLN A 1 94 ? 7.267 -7.228 10.231 1.00 66.06 94 GLN A N 1
ATOM 757 C CA . GLN A 1 94 ? 7.029 -5.776 10.266 1.00 66.06 94 GLN A CA 1
ATOM 758 C C . GLN A 1 94 ? 6.935 -5.179 8.855 1.00 66.06 94 GLN A C 1
ATOM 760 O O . GLN A 1 94 ? 7.430 -5.787 7.906 1.00 66.06 94 GLN A O 1
ATOM 765 N N . SER A 1 95 ? 6.386 -3.968 8.705 1.00 66.81 95 SER A N 1
ATOM 766 C CA . SER A 1 95 ? 6.242 -3.335 7.384 1.00 66.81 95 SER A CA 1
ATOM 767 C C . SER A 1 95 ? 7.573 -3.210 6.634 1.00 66.81 95 SER A C 1
ATOM 769 O O . SER A 1 95 ? 7.594 -3.291 5.408 1.00 66.81 95 SER A O 1
ATOM 771 N N . ILE A 1 96 ? 8.701 -3.047 7.340 1.00 67.56 96 ILE A N 1
ATOM 772 C CA . ILE A 1 96 ? 10.052 -2.997 6.756 1.00 67.56 96 ILE A CA 1
ATOM 773 C C . ILE A 1 96 ? 10.446 -4.293 6.043 1.00 67.56 96 ILE A C 1
ATOM 775 O O . ILE A 1 96 ? 11.237 -4.254 5.108 1.00 67.56 96 ILE A O 1
ATOM 779 N N . SER A 1 97 ? 9.831 -5.413 6.416 1.00 70.75 97 SER A N 1
ATOM 780 C CA . SER A 1 97 ? 10.016 -6.716 5.772 1.00 70.75 97 SER A CA 1
ATOM 781 C C . SER A 1 97 ? 9.365 -6.779 4.392 1.00 70.75 97 SER A C 1
ATOM 783 O O . SER A 1 97 ? 9.586 -7.754 3.683 1.00 70.75 97 SER A O 1
ATOM 785 N N . TRP A 1 98 ? 8.578 -5.764 4.015 1.00 76.19 98 TRP A N 1
ATOM 786 C CA . TRP A 1 98 ? 7.821 -5.711 2.772 1.00 76.19 98 TRP A CA 1
ATOM 787 C C . TRP A 1 98 ? 8.171 -4.461 1.960 1.00 76.19 98 TRP A C 1
ATOM 789 O O . TRP A 1 98 ? 7.870 -3.319 2.344 1.00 76.19 98 TRP A O 1
ATOM 799 N N . ALA A 1 99 ? 8.776 -4.696 0.803 1.00 78.50 99 ALA A N 1
ATOM 800 C CA . ALA A 1 99 ? 8.879 -3.732 -0.271 1.00 78.50 99 ALA A CA 1
ATOM 801 C C . ALA A 1 99 ? 7.553 -3.691 -1.039 1.00 78.50 99 ALA A C 1
ATOM 803 O O . ALA A 1 99 ? 6.758 -4.633 -1.026 1.00 78.50 99 ALA A O 1
ATOM 804 N N . ASN A 1 100 ? 7.266 -2.546 -1.640 1.00 84.12 100 ASN A N 1
ATOM 805 C CA . ASN A 1 100 ? 6.008 -2.314 -2.326 1.00 84.12 100 ASN A CA 1
ATOM 806 C C . ASN A 1 100 ? 6.193 -1.281 -3.426 1.00 84.12 100 ASN A C 1
ATOM 808 O O . ASN A 1 100 ? 7.057 -0.406 -3.354 1.00 84.12 100 ASN A O 1
ATOM 812 N N . TRP A 1 101 ? 5.339 -1.400 -4.428 1.00 82.88 101 TRP A N 1
ATOM 813 C CA . TRP A 1 101 ? 5.239 -0.459 -5.524 1.00 82.88 101 TRP A CA 1
ATOM 814 C C . TRP A 1 101 ? 3.771 -0.196 -5.805 1.00 82.88 101 TRP A C 1
ATOM 816 O O . TRP A 1 101 ? 2.964 -1.124 -5.737 1.00 82.88 101 TRP A O 1
ATOM 826 N N . MET A 1 102 ? 3.414 1.046 -6.115 1.00 90.19 102 MET A N 1
ATOM 827 C CA . MET A 1 102 ? 2.092 1.341 -6.650 1.00 90.19 102 MET A CA 1
ATOM 828 C C . MET A 1 102 ? 2.061 2.629 -7.458 1.00 90.19 102 MET A C 1
ATOM 830 O O . MET A 1 102 ? 2.811 3.564 -7.174 1.00 90.19 102 MET A O 1
ATOM 834 N N . TYR A 1 103 ? 1.160 2.671 -8.433 1.00 89.50 103 TYR A N 1
ATOM 835 C CA . TYR A 1 103 ? 0.946 3.815 -9.307 1.00 89.50 103 TYR A CA 1
ATOM 836 C C . TYR A 1 103 ? -0.439 3.734 -9.965 1.00 89.50 103 TYR A C 1
ATOM 838 O O . TYR A 1 103 ? -0.907 2.638 -10.274 1.00 89.50 103 TYR A O 1
ATOM 846 N N . PHE A 1 104 ? -1.087 4.883 -10.168 1.00 91.25 104 PHE A N 1
ATOM 847 C CA . PHE A 1 104 ? -2.284 4.983 -11.004 1.00 91.25 104 PHE A CA 1
ATOM 848 C C . PHE A 1 104 ? -1.883 5.423 -12.402 1.00 91.25 104 PHE A C 1
ATOM 850 O O . PHE A 1 104 ? -1.186 6.423 -12.532 1.00 91.25 104 PHE A O 1
ATOM 857 N N . ASP A 1 105 ? -2.356 4.708 -13.414 1.00 88.12 105 ASP A N 1
ATOM 858 C CA . ASP A 1 105 ? -2.228 5.130 -14.807 1.00 88.12 105 ASP A CA 1
ATOM 859 C C . ASP A 1 105 ? -3.206 6.264 -15.176 1.00 88.12 105 ASP A C 1
ATOM 861 O O . ASP A 1 105 ? -4.057 6.670 -14.378 1.00 88.12 105 ASP A O 1
ATOM 865 N N . ASP A 1 106 ? -3.134 6.727 -16.426 1.00 84.38 106 ASP A N 1
ATOM 866 C CA . ASP A 1 106 ? -4.048 7.699 -17.043 1.00 84.38 106 ASP A CA 1
ATOM 867 C C . ASP A 1 106 ? -5.531 7.258 -17.069 1.00 84.38 106 ASP A C 1
ATOM 869 O O . ASP A 1 106 ? -6.430 8.099 -16.990 1.00 84.38 106 ASP A O 1
ATOM 873 N N . ARG A 1 107 ? -5.794 5.947 -17.092 1.00 86.75 107 ARG A N 1
ATOM 874 C CA . ARG A 1 107 ? -7.124 5.308 -17.120 1.00 86.75 107 ARG A CA 1
ATOM 875 C C . ARG A 1 107 ? -7.673 4.961 -15.729 1.00 86.75 107 ARG A C 1
ATOM 877 O O . ARG A 1 107 ? -8.624 4.189 -15.621 1.00 86.75 107 ARG A O 1
ATOM 884 N N . ASN A 1 108 ? -7.121 5.532 -14.653 1.00 87.69 108 ASN A N 1
ATOM 885 C CA . ASN A 1 108 ? -7.550 5.277 -13.271 1.00 87.69 108 ASN A CA 1
ATOM 886 C C . ASN A 1 108 ? -7.461 3.791 -12.844 1.00 87.69 108 ASN A C 1
ATOM 888 O O . ASN A 1 108 ? -8.201 3.335 -11.968 1.00 87.69 108 ASN A O 1
ATOM 892 N N . GLN A 1 109 ? -6.535 3.027 -13.414 1.00 92.31 109 GLN A N 1
ATOM 893 C CA . GLN A 1 109 ? -6.175 1.686 -12.970 1.00 92.31 109 GLN A CA 1
ATOM 894 C C . GLN A 1 109 ? -4.961 1.763 -12.040 1.00 92.31 109 GLN A C 1
ATOM 896 O O . GLN A 1 109 ? -3.944 2.384 -12.345 1.00 92.31 109 GLN A O 1
ATOM 901 N N . LEU A 1 110 ? -5.073 1.122 -10.881 1.00 94.06 110 LEU A N 1
ATOM 902 C CA . LEU A 1 110 ? -4.009 1.018 -9.894 1.00 94.06 110 LEU A CA 1
ATOM 903 C C . LEU A 1 110 ? -3.168 -0.223 -10.183 1.00 94.06 110 LEU A C 1
ATOM 905 O O . LEU A 1 110 ? -3.612 -1.345 -9.930 1.00 94.06 110 LEU A O 1
ATOM 909 N N . LEU A 1 111 ? -1.940 -0.021 -10.648 1.00 92.44 111 LEU A N 1
ATOM 910 C CA . LEU A 1 111 ? -0.917 -1.058 -10.659 1.00 92.44 111 LEU A CA 1
ATOM 911 C C . LEU A 1 111 ? -0.258 -1.099 -9.281 1.00 92.44 111 LEU A C 1
ATOM 913 O O . LEU A 1 111 ? 0.185 -0.064 -8.782 1.00 92.44 111 LEU A O 1
ATOM 917 N N . TYR A 1 112 ? -0.172 -2.271 -8.658 1.00 92.12 112 TYR A N 1
ATOM 918 C CA . TYR A 1 112 ? 0.505 -2.424 -7.373 1.00 92.12 112 TYR A CA 1
ATOM 919 C C . TYR A 1 112 ? 1.206 -3.772 -7.224 1.00 92.12 112 TYR A C 1
ATOM 921 O O . TYR A 1 112 ? 0.865 -4.767 -7.861 1.00 92.12 112 TYR A O 1
ATOM 929 N N . SER A 1 113 ? 2.200 -3.796 -6.343 1.00 89.12 113 SER A N 1
ATOM 930 C CA . SER A 1 113 ? 2.963 -4.982 -5.975 1.00 89.12 113 SER A CA 1
ATOM 931 C C . SER A 1 113 ? 3.413 -4.885 -4.520 1.00 89.12 113 SER A C 1
ATOM 933 O O . SER A 1 113 ? 3.683 -3.791 -4.016 1.00 89.12 113 SER A O 1
ATOM 935 N N . ILE A 1 114 ? 3.496 -6.029 -3.843 1.00 85.25 114 ILE A N 1
ATOM 936 C CA . ILE A 1 114 ? 4.071 -6.167 -2.505 1.00 85.25 114 ILE A CA 1
ATOM 937 C C . ILE A 1 114 ? 4.924 -7.439 -2.456 1.00 85.25 114 ILE A C 1
ATOM 939 O O . ILE A 1 114 ? 4.521 -8.492 -2.937 1.00 85.25 114 ILE A O 1
ATOM 943 N N . TYR A 1 115 ? 6.136 -7.355 -1.921 1.00 79.00 115 TYR A N 1
ATOM 944 C CA . TYR A 1 115 ? 7.089 -8.469 -1.914 1.00 79.00 115 TYR A CA 1
ATOM 945 C C . TYR A 1 115 ? 8.068 -8.337 -0.739 1.00 79.00 115 TYR A C 1
ATOM 947 O O . TYR A 1 115 ? 8.227 -7.240 -0.200 1.00 79.00 115 TYR A O 1
ATOM 955 N N . PRO A 1 116 ? 8.708 -9.425 -0.275 1.00 74.00 116 PRO A N 1
ATOM 956 C CA . PRO A 1 116 ? 9.620 -9.339 0.861 1.00 74.00 116 PRO A CA 1
ATOM 957 C C . PRO A 1 116 ? 10.867 -8.494 0.539 1.00 74.00 116 PRO A C 1
ATOM 959 O O . PRO A 1 116 ? 11.501 -8.681 -0.493 1.00 74.00 116 PRO A O 1
ATOM 962 N N . SER A 1 117 ? 11.280 -7.601 1.440 1.00 72.50 117 SER A N 1
ATOM 963 C CA . SER A 1 117 ? 12.397 -6.661 1.214 1.00 72.50 117 SER A CA 1
ATOM 964 C C . SER A 1 117 ? 13.759 -7.332 1.000 1.00 72.50 117 SER A C 1
ATOM 966 O O . SER A 1 117 ? 14.638 -6.754 0.368 1.00 72.50 117 SER A O 1
ATOM 968 N N . HIS A 1 118 ? 13.949 -8.545 1.527 1.00 62.66 118 HIS A N 1
ATOM 969 C CA . HIS A 1 118 ? 15.191 -9.322 1.410 1.00 62.66 118 HIS A CA 1
ATOM 970 C C . HIS A 1 118 ? 15.036 -10.544 0.500 1.00 62.66 118 HIS A C 1
ATOM 972 O O . HIS A 1 118 ? 15.818 -11.486 0.597 1.00 62.66 118 HIS A O 1
ATOM 978 N N . HIS A 1 119 ? 14.003 -10.561 -0.347 1.00 59.16 119 HIS A N 1
ATOM 979 C CA . HIS A 1 119 ? 13.585 -11.765 -1.055 1.00 59.16 119 HIS A CA 1
ATOM 980 C C . HIS A 1 119 ? 14.722 -12.403 -1.874 1.00 59.16 119 HIS A C 1
ATOM 982 O O . HIS A 1 119 ? 14.943 -13.603 -1.744 1.00 59.16 119 HIS A O 1
ATOM 988 N N . TYR A 1 120 ? 15.516 -11.617 -2.608 1.00 59.72 120 TYR A N 1
ATOM 989 C CA . TYR A 1 120 ? 16.633 -12.160 -3.388 1.00 59.72 120 TYR A CA 1
ATOM 990 C C . TYR A 1 120 ? 17.775 -12.732 -2.533 1.00 59.72 120 TYR A C 1
ATOM 992 O O . TYR A 1 120 ? 18.142 -13.890 -2.709 1.00 59.72 120 TYR A O 1
ATOM 1000 N N . SER A 1 121 ? 18.341 -11.966 -1.591 1.00 57.41 121 SER A N 1
ATOM 1001 C CA . SER A 1 121 ? 19.458 -12.463 -0.767 1.00 57.41 121 SER A CA 1
ATOM 1002 C C . SER A 1 121 ? 19.046 -13.674 0.072 1.00 57.41 121 SER A C 1
ATOM 1004 O O . SER A 1 121 ? 19.847 -14.583 0.286 1.00 57.41 121 SER A O 1
ATOM 1006 N N . PHE A 1 122 ? 17.780 -13.715 0.495 1.00 55.44 122 PHE A N 1
ATOM 1007 C CA . PHE A 1 122 ? 17.194 -14.856 1.178 1.00 55.44 122 PHE A CA 1
ATOM 1008 C C . PHE A 1 122 ? 17.012 -16.063 0.247 1.00 55.44 122 PHE A C 1
ATOM 1010 O O . PHE A 1 122 ? 17.447 -17.147 0.615 1.00 55.44 122 PHE A O 1
ATOM 1017 N N . GLN A 1 123 ? 16.443 -15.901 -0.956 1.00 59.47 123 GLN A N 1
ATOM 1018 C CA . GLN A 1 123 ? 16.293 -16.999 -1.927 1.00 59.47 123 GLN A CA 1
ATOM 1019 C C . GLN A 1 123 ? 17.636 -17.541 -2.423 1.00 59.47 123 GLN A C 1
ATOM 1021 O O . GLN A 1 123 ? 17.785 -18.751 -2.542 1.00 59.47 123 GLN A O 1
ATOM 1026 N N . LYS A 1 124 ? 18.626 -16.672 -2.660 1.00 61.31 124 LYS A N 1
ATOM 1027 C CA . LYS A 1 124 ? 19.990 -17.075 -3.037 1.00 61.31 124 LYS A CA 1
ATOM 1028 C C . LYS A 1 124 ? 20.638 -17.939 -1.951 1.00 61.31 124 LYS A C 1
ATOM 1030 O O . LYS A 1 124 ? 21.335 -18.897 -2.263 1.00 61.31 124 LYS A O 1
ATOM 1035 N N . LYS A 1 125 ? 20.408 -17.607 -0.674 1.00 60.72 125 LYS A N 1
ATOM 1036 C CA . LYS A 1 125 ? 20.960 -18.343 0.476 1.00 60.72 125 LYS A CA 1
ATOM 1037 C C . LYS A 1 125 ? 20.147 -19.592 0.840 1.00 60.72 125 LYS A C 1
ATOM 1039 O O . LYS A 1 125 ? 20.719 -20.563 1.321 1.00 60.72 125 LYS A O 1
ATOM 1044 N N . TYR A 1 126 ? 18.836 -19.565 0.608 1.00 59.31 126 TYR A N 1
ATOM 1045 C CA . TYR A 1 126 ? 17.890 -20.627 0.951 1.00 59.31 126 TYR A CA 1
ATOM 1046 C C . TYR A 1 126 ? 16.875 -20.826 -0.191 1.00 59.31 126 TYR A C 1
ATOM 1048 O O . TYR A 1 126 ? 15.737 -20.349 -0.104 1.00 59.31 126 TYR A O 1
ATOM 1056 N N . PRO A 1 127 ? 17.274 -21.498 -1.285 1.00 57.69 127 PRO A N 1
ATOM 1057 C CA . PRO A 1 127 ? 16.402 -21.711 -2.431 1.00 57.69 127 PRO A CA 1
ATOM 1058 C C . PRO A 1 127 ? 15.297 -22.708 -2.073 1.00 57.69 127 PRO A C 1
ATOM 1060 O O . PRO A 1 127 ? 15.541 -23.904 -1.930 1.00 57.69 127 PRO A O 1
ATOM 1063 N N . ASP A 1 128 ? 14.064 -22.225 -1.949 1.00 58.47 128 ASP A N 1
ATOM 1064 C CA . ASP A 1 128 ? 12.895 -23.084 -1.768 1.00 58.47 128 ASP A CA 1
ATOM 1065 C C . ASP A 1 128 ? 12.220 -23.330 -3.122 1.00 58.47 128 ASP A C 1
ATOM 1067 O O . ASP A 1 128 ? 11.450 -22.503 -3.616 1.00 58.47 128 ASP A O 1
ATOM 1071 N N . LYS A 1 129 ? 12.546 -24.470 -3.745 1.00 57.22 129 LYS A N 1
ATOM 1072 C CA . LYS A 1 129 ? 12.049 -24.852 -5.078 1.00 57.22 129 LYS A CA 1
ATOM 1073 C C . LYS A 1 129 ? 10.562 -25.236 -5.094 1.00 57.22 129 LYS A C 1
ATOM 1075 O O . LYS A 1 129 ? 9.975 -25.278 -6.169 1.00 57.22 129 LYS A O 1
ATOM 1080 N N . ASN A 1 130 ? 9.950 -25.487 -3.933 1.00 53.59 130 ASN A N 1
ATOM 1081 C CA . ASN A 1 130 ? 8.591 -26.034 -3.836 1.00 53.59 130 ASN A CA 1
ATOM 1082 C C . ASN A 1 130 ? 7.566 -25.037 -3.275 1.00 53.59 130 ASN A C 1
ATOM 1084 O O . ASN A 1 130 ? 6.365 -25.322 -3.246 1.00 53.59 130 ASN A O 1
ATOM 1088 N N . LYS A 1 131 ? 8.002 -23.852 -2.836 1.00 57.41 131 LYS A N 1
ATOM 1089 C CA . LYS A 1 131 ? 7.106 -22.847 -2.261 1.00 57.41 131 LYS A CA 1
ATOM 1090 C C . LYS A 1 131 ? 6.463 -22.004 -3.351 1.00 57.41 131 LYS A C 1
ATOM 1092 O O . LYS A 1 131 ? 7.104 -21.154 -3.968 1.00 57.41 131 LYS A O 1
ATOM 1097 N N . LYS A 1 132 ? 5.155 -22.197 -3.545 1.00 52.47 132 LYS A N 1
ATOM 1098 C CA . LYS A 1 132 ? 4.337 -21.268 -4.333 1.00 52.47 132 LYS A CA 1
ATOM 1099 C C . LYS A 1 132 ? 4.539 -19.843 -3.797 1.00 52.47 132 LYS A C 1
ATOM 1101 O O . LYS A 1 132 ? 4.605 -19.670 -2.574 1.00 52.47 132 LYS A O 1
ATOM 1106 N N . PRO A 1 133 ? 4.632 -18.825 -4.672 1.00 55.66 133 PRO A N 1
ATOM 1107 C CA . PRO A 1 133 ? 4.716 -17.442 -4.230 1.00 55.66 133 PRO A CA 1
ATOM 1108 C C . PRO A 1 133 ? 3.549 -17.164 -3.278 1.00 55.66 133 PRO A C 1
ATOM 1110 O O . PRO A 1 133 ? 2.393 -17.424 -3.616 1.00 55.66 133 PRO A O 1
ATOM 1113 N N . GLY A 1 134 ? 3.863 -16.701 -2.063 1.00 58.38 134 GLY A N 1
ATOM 1114 C CA . GLY A 1 134 ? 2.842 -16.378 -1.067 1.00 58.38 134 GLY A CA 1
ATOM 1115 C C . GLY A 1 134 ? 1.836 -15.359 -1.623 1.00 58.38 134 GLY A C 1
ATOM 1116 O O . GLY A 1 134 ? 2.171 -14.627 -2.557 1.00 58.38 134 GLY A O 1
ATOM 1117 N N . PRO A 1 135 ? 0.628 -15.252 -1.045 1.00 55.50 135 PRO A N 1
ATOM 1118 C CA . PRO A 1 135 ? -0.486 -14.473 -1.606 1.00 55.50 135 PRO A CA 1
ATOM 1119 C C . PRO A 1 135 ? -0.192 -12.974 -1.817 1.00 55.50 135 PRO A C 1
ATOM 1121 O O . PRO A 1 135 ? -0.939 -12.296 -2.520 1.00 55.50 135 PRO A O 1
ATOM 1124 N N . GLY A 1 136 ? 0.889 -12.454 -1.224 1.00 64.31 136 GLY A N 1
ATOM 1125 C CA . GLY A 1 136 ? 1.384 -11.094 -1.440 1.00 64.31 136 GLY A CA 1
ATOM 1126 C C . GLY A 1 136 ? 2.201 -10.888 -2.713 1.00 64.31 136 GLY A C 1
ATOM 1127 O O . GLY A 1 136 ? 2.131 -9.809 -3.285 1.00 64.31 136 GLY A O 1
ATOM 1128 N N . LYS A 1 137 ? 2.953 -11.891 -3.178 1.00 75.12 137 LYS A N 1
ATOM 1129 C CA . LYS A 1 137 ? 3.968 -11.704 -4.223 1.00 75.12 137 LYS A CA 1
ATOM 1130 C C . LYS A 1 137 ? 3.333 -11.596 -5.609 1.00 75.12 137 LYS A C 1
ATOM 1132 O O . LYS A 1 137 ? 2.479 -12.408 -5.961 1.00 75.12 137 LYS A O 1
ATOM 1137 N N . GLY A 1 138 ? 3.777 -10.627 -6.403 1.00 83.31 138 GLY A N 1
ATOM 1138 C CA . GLY A 1 138 ? 3.355 -10.470 -7.792 1.00 83.31 138 GLY A CA 1
ATOM 1139 C C . GLY A 1 138 ? 2.954 -9.050 -8.163 1.00 83.31 138 GLY A C 1
ATOM 1140 O O . GLY A 1 138 ? 3.113 -8.109 -7.381 1.00 83.31 138 GLY A O 1
ATOM 1141 N N . ILE A 1 139 ? 2.420 -8.915 -9.372 1.00 89.31 139 ILE A N 1
ATOM 1142 C CA . ILE A 1 139 ? 1.895 -7.664 -9.920 1.00 89.31 139 ILE A CA 1
ATOM 1143 C C . ILE A 1 139 ? 0.384 -7.790 -10.033 1.00 89.31 139 ILE A C 1
ATOM 1145 O O . ILE A 1 139 ? -0.133 -8.786 -10.541 1.00 89.31 139 ILE A O 1
ATOM 1149 N N . PHE A 1 140 ? -0.321 -6.765 -9.578 1.00 91.69 140 PHE A N 1
ATOM 1150 C CA . PHE A 1 140 ? -1.772 -6.700 -9.599 1.00 91.69 140 PHE A CA 1
ATOM 1151 C C . PHE A 1 140 ? -2.226 -5.407 -10.257 1.00 91.69 140 PHE A C 1
ATOM 1153 O O . PHE A 1 140 ? -1.609 -4.359 -10.071 1.00 91.69 140 PHE A O 1
ATOM 1160 N N . LEU A 1 141 ? -3.340 -5.489 -10.975 1.00 92.88 141 LEU A N 1
ATOM 1161 C CA . LEU A 1 141 ? -4.010 -4.347 -11.574 1.00 92.88 141 LEU A CA 1
ATOM 1162 C C . LEU A 1 141 ? -5.429 -4.268 -11.015 1.00 92.88 141 LEU A C 1
ATOM 1164 O O . LEU A 1 141 ? -6.193 -5.231 -11.097 1.00 92.88 141 LEU A O 1
ATOM 1168 N N . TYR A 1 142 ? -5.776 -3.132 -10.422 1.00 94.75 142 TYR A N 1
ATOM 1169 C CA . TYR A 1 142 ? -7.115 -2.853 -9.916 1.00 94.75 142 TYR A CA 1
ATOM 1170 C C . TYR A 1 142 ? -7.765 -1.737 -10.730 1.00 94.75 142 TYR A C 1
ATOM 1172 O O . TYR A 1 142 ? -7.222 -0.639 -10.809 1.00 94.75 142 TYR A O 1
ATOM 1180 N N . SER A 1 143 ? -8.932 -2.001 -11.318 1.00 93.69 143 SER A N 1
ATOM 1181 C CA . SER A 1 143 ? -9.686 -0.994 -12.071 1.00 93.69 143 SER A CA 1
ATOM 1182 C C . SER A 1 143 ? 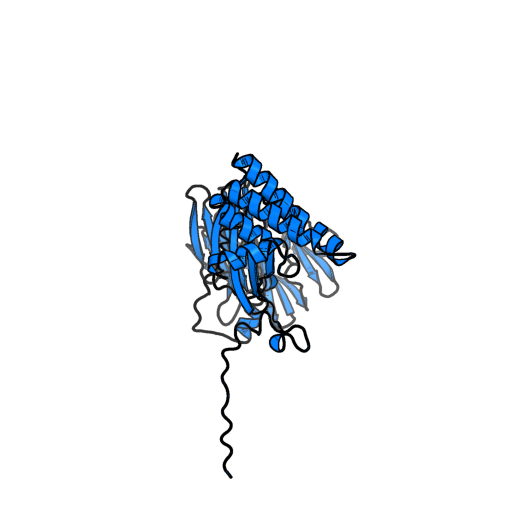-10.685 -0.268 -11.169 1.00 93.69 143 SER A C 1
ATOM 1184 O O . SER A 1 143 ? -11.489 -0.896 -10.473 1.00 93.69 143 SER A O 1
ATOM 1186 N N . LEU A 1 144 ? -10.651 1.070 -11.204 1.00 92.75 144 LEU A N 1
ATOM 1187 C CA . LEU A 1 144 ? -11.637 1.907 -10.519 1.00 92.75 144 LEU A CA 1
ATOM 1188 C C . LEU A 1 144 ? -13.027 1.856 -11.167 1.00 92.75 144 LEU A C 1
ATOM 1190 O O . LEU A 1 144 ? -14.007 2.122 -10.476 1.00 92.75 144 LEU A O 1
ATOM 1194 N N . GLU A 1 145 ? -13.125 1.499 -12.447 1.00 91.19 145 GLU A N 1
ATOM 1195 C CA . GLU A 1 145 ? -14.390 1.483 -13.195 1.00 91.19 145 GLU A CA 1
ATOM 1196 C C . GLU A 1 145 ? -15.286 0.320 -12.768 1.00 91.19 145 GLU A C 1
ATOM 1198 O O . GLU A 1 145 ? -16.458 0.502 -12.452 1.00 91.19 145 GLU A O 1
ATOM 1203 N N . ASN A 1 146 ? -14.719 -0.887 -12.713 1.00 92.19 146 ASN A N 1
ATOM 1204 C CA . ASN A 1 146 ? -15.461 -2.114 -12.415 1.00 92.19 146 ASN A CA 1
ATOM 1205 C C . ASN A 1 146 ? -15.136 -2.697 -11.035 1.00 92.19 146 ASN A C 1
ATOM 1207 O O . ASN A 1 146 ? -15.644 -3.759 -10.679 1.00 92.19 146 ASN A O 1
ATOM 1211 N N . ASN A 1 147 ? -14.298 -2.013 -10.247 1.00 92.44 147 ASN A N 1
ATOM 1212 C CA . ASN A 1 147 ? -13.920 -2.419 -8.897 1.00 92.44 147 ASN A CA 1
ATOM 1213 C C . ASN A 1 147 ? -13.281 -3.818 -8.817 1.00 92.44 147 ASN A C 1
ATOM 1215 O O . ASN A 1 147 ? -13.354 -4.472 -7.772 1.00 92.44 147 ASN A O 1
ATOM 1219 N N . LYS A 1 148 ? -12.642 -4.276 -9.898 1.00 93.25 148 LYS A N 1
ATOM 1220 C CA . LYS A 1 148 ? -12.050 -5.611 -10.003 1.00 93.25 148 LYS A CA 1
ATOM 1221 C C . LYS A 1 148 ? -10.530 -5.545 -9.911 1.00 93.25 148 LYS A C 1
ATOM 1223 O O . LYS A 1 148 ? -9.893 -4.690 -10.519 1.00 93.25 148 LYS A O 1
ATOM 1228 N N . THR A 1 149 ? -9.954 -6.492 -9.173 1.00 92.38 149 THR A N 1
ATOM 1229 C CA . THR A 1 149 ? -8.513 -6.773 -9.202 1.00 92.38 149 THR A CA 1
ATOM 1230 C C . THR A 1 149 ? -8.251 -7.980 -10.092 1.00 92.38 149 THR A C 1
ATOM 1232 O O . THR A 1 149 ? -8.886 -9.018 -9.908 1.00 92.38 149 THR A O 1
ATOM 1235 N N . ILE A 1 150 ? -7.259 -7.879 -10.970 1.00 90.75 150 ILE A N 1
ATOM 1236 C CA . ILE A 1 150 ? -6.640 -9.020 -11.646 1.00 90.75 150 ILE A CA 1
ATOM 1237 C C . ILE A 1 150 ? -5.177 -9.149 -11.212 1.00 90.75 150 ILE A C 1
ATOM 1239 O O . ILE A 1 150 ? -4.513 -8.154 -10.915 1.00 90.75 150 ILE A O 1
ATOM 1243 N N . ARG A 1 151 ? -4.684 -10.385 -11.122 1.00 89.06 151 ARG A N 1
ATOM 1244 C CA . ARG A 1 151 ? -3.258 -10.663 -10.926 1.00 89.06 151 ARG A CA 1
ATOM 1245 C C . ARG A 1 151 ? -2.633 -10.811 -12.306 1.00 89.06 151 ARG A C 1
ATOM 1247 O O . ARG A 1 151 ? -3.115 -11.615 -13.091 1.00 89.06 151 ARG A O 1
ATOM 1254 N N . ILE A 1 152 ? -1.611 -10.010 -12.578 1.00 89.88 152 ILE A N 1
ATOM 1255 C CA . ILE A 1 152 ? -0.922 -9.965 -13.869 1.00 89.88 152 ILE A CA 1
ATOM 1256 C C . ILE A 1 152 ? 0.250 -10.950 -13.888 1.00 89.88 152 ILE A C 1
ATOM 1258 O O . ILE A 1 152 ? 0.493 -11.606 -14.890 1.00 89.88 152 ILE A O 1
ATOM 1262 N N . SER A 1 153 ? 0.983 -11.074 -12.775 1.00 86.81 153 SER A N 1
ATOM 1263 C CA . SER A 1 153 ? 2.131 -11.982 -12.681 1.00 86.81 153 SER A CA 1
ATOM 1264 C C . SER A 1 153 ? 2.363 -12.469 -11.252 1.00 86.81 153 SER A C 1
ATOM 1266 O O . SER A 1 153 ? 2.156 -11.723 -10.291 1.00 86.81 153 SER A O 1
ATOM 1268 N N . ASP A 1 154 ? 2.821 -13.715 -11.119 1.00 79.56 154 ASP A N 1
ATOM 1269 C CA . ASP A 1 154 ? 3.011 -14.424 -9.848 1.00 79.56 154 ASP A CA 1
ATOM 1270 C C . ASP A 1 154 ? 4.417 -14.254 -9.248 1.00 79.56 154 ASP A C 1
ATOM 1272 O O . ASP A 1 154 ? 4.600 -14.374 -8.033 1.00 79.56 154 ASP A O 1
ATOM 1276 N N . ASN A 1 155 ? 5.415 -13.974 -10.089 1.00 77.50 155 ASN A N 1
ATOM 1277 C CA . ASN A 1 155 ? 6.828 -13.928 -9.712 1.00 77.50 155 ASN A CA 1
ATOM 1278 C C . ASN A 1 155 ? 7.516 -12.690 -10.294 1.00 77.50 155 ASN A C 1
ATOM 1280 O O . ASN A 1 155 ? 8.482 -12.788 -11.046 1.00 77.50 155 ASN A O 1
ATOM 1284 N N . ALA A 1 156 ? 6.967 -11.529 -9.967 1.00 81.44 156 ALA A N 1
ATOM 1285 C CA . ALA A 1 156 ? 7.421 -10.259 -10.491 1.00 81.44 156 ALA A CA 1
ATOM 1286 C C . ALA A 1 156 ? 7.513 -9.209 -9.382 1.00 81.44 156 ALA A C 1
ATOM 1288 O O . ALA A 1 156 ? 6.642 -9.128 -8.512 1.00 81.44 156 ALA A O 1
ATOM 1289 N N . GLU A 1 157 ? 8.576 -8.418 -9.433 1.00 81.19 157 GLU A N 1
ATOM 1290 C CA . GLU A 1 157 ? 8.926 -7.368 -8.483 1.00 81.19 157 GLU A CA 1
ATOM 1291 C C . GLU A 1 157 ? 9.240 -6.065 -9.235 1.00 81.19 157 GLU A C 1
ATOM 1293 O O . GLU A 1 157 ? 9.481 -6.061 -10.445 1.00 81.19 157 GLU A O 1
ATOM 1298 N N . THR A 1 158 ? 9.214 -4.945 -8.504 1.00 80.56 158 THR A N 1
ATOM 1299 C CA . THR A 1 158 ? 9.522 -3.593 -9.017 1.00 80.56 158 THR A CA 1
ATOM 1300 C C . THR A 1 158 ? 8.856 -3.252 -10.365 1.00 80.56 158 THR A C 1
ATOM 1302 O O . THR A 1 158 ? 9.562 -2.865 -11.296 1.00 80.56 158 THR A O 1
ATOM 1305 N N . PRO A 1 159 ? 7.526 -3.410 -10.518 1.00 89.44 159 PRO A N 1
ATOM 1306 C CA . PRO A 1 159 ? 6.868 -3.121 -11.786 1.00 89.44 159 PRO A CA 1
ATOM 1307 C C . PRO A 1 159 ? 6.926 -1.634 -12.140 1.00 89.44 159 PRO A C 1
ATOM 1309 O O . PRO A 1 159 ? 6.695 -0.783 -11.285 1.00 89.44 159 PRO A O 1
ATOM 1312 N N . GLN A 1 160 ? 7.122 -1.316 -13.413 1.00 89.12 160 GLN A N 1
ATOM 1313 C CA . GLN A 1 160 ? 6.988 0.025 -13.971 1.00 89.12 160 GLN A CA 1
ATOM 1314 C C . GLN A 1 160 ? 6.121 -0.005 -15.220 1.00 89.12 160 GLN A C 1
ATOM 1316 O O . GLN A 1 160 ? 6.279 -0.886 -16.062 1.00 89.12 160 GLN A O 1
ATOM 1321 N N . LEU A 1 161 ? 5.210 0.960 -15.345 1.00 90.56 161 LEU A N 1
ATOM 1322 C CA . LEU A 1 161 ? 4.501 1.172 -16.601 1.00 90.56 161 LEU A CA 1
ATOM 1323 C C . LEU A 1 161 ? 5.430 1.846 -17.605 1.00 90.56 161 LEU A C 1
ATOM 1325 O O . LEU A 1 161 ? 6.229 2.711 -17.237 1.00 90.56 161 LEU A O 1
ATOM 1329 N N . SER A 1 162 ? 5.298 1.458 -18.868 1.00 92.06 162 SER A N 1
ATOM 1330 C CA . SER A 1 162 ? 5.833 2.248 -19.970 1.00 92.06 162 SER A CA 1
ATOM 1331 C C . SER A 1 162 ? 5.171 3.633 -19.998 1.00 92.06 162 SER A C 1
ATOM 1333 O O . SER A 1 162 ? 4.029 3.768 -19.550 1.00 92.06 162 SER A O 1
ATOM 1335 N N . PRO A 1 163 ? 5.838 4.671 -20.536 1.00 90.50 163 PRO A N 1
ATOM 1336 C CA . PRO A 1 163 ? 5.270 6.023 -20.590 1.00 90.50 163 PRO A CA 1
ATOM 1337 C C . PRO A 1 163 ? 3.924 6.130 -21.324 1.00 90.50 163 PRO A C 1
ATOM 1339 O O . PRO A 1 163 ? 3.136 7.021 -21.027 1.00 90.50 163 PRO A O 1
ATOM 1342 N N . ASP A 1 164 ? 3.642 5.207 -22.247 1.00 90.69 164 ASP A N 1
ATOM 1343 C CA . ASP A 1 164 ? 2.371 5.090 -22.974 1.00 90.69 164 ASP A CA 1
ATOM 1344 C C . ASP A 1 164 ? 1.304 4.236 -22.246 1.00 90.69 164 ASP A C 1
ATOM 1346 O O . ASP A 1 164 ? 0.227 3.994 -22.787 1.00 90.69 164 ASP A O 1
ATOM 1350 N N . ASN A 1 165 ? 1.594 3.758 -21.031 1.00 90.12 165 ASN A N 1
ATOM 1351 C CA . ASN A 1 165 ? 0.730 2.932 -20.181 1.00 90.12 165 ASN A CA 1
ATOM 1352 C C . ASN A 1 165 ? 0.252 1.602 -20.796 1.00 90.12 165 ASN A C 1
ATOM 1354 O O . ASN A 1 165 ? -0.726 1.033 -20.297 1.00 90.12 165 ASN A O 1
ATOM 1358 N N . ASN A 1 166 ? 0.919 1.083 -21.833 1.00 92.19 166 ASN A N 1
ATOM 1359 C CA . ASN A 1 166 ? 0.520 -0.164 -22.501 1.00 92.19 166 ASN A CA 1
ATOM 1360 C C . ASN A 1 166 ? 1.344 -1.388 -22.080 1.00 92.19 166 ASN A C 1
ATOM 1362 O O . ASN A 1 166 ? 0.877 -2.517 -22.238 1.00 92.19 166 ASN A O 1
ATOM 1366 N N . LYS A 1 167 ? 2.540 -1.187 -21.520 1.00 94.56 167 LYS A N 1
ATOM 1367 C CA . LYS A 1 167 ? 3.453 -2.261 -21.117 1.00 94.56 167 LYS A CA 1
ATOM 1368 C C . LYS A 1 167 ? 3.851 -2.150 -19.654 1.00 94.56 167 LYS A C 1
ATOM 1370 O O . LYS A 1 167 ? 3.819 -1.075 -19.057 1.00 94.56 167 LYS A O 1
ATOM 1375 N N . ILE A 1 168 ? 4.242 -3.284 -19.085 1.00 94.00 168 ILE A N 1
ATOM 1376 C CA . ILE A 1 168 ? 4.796 -3.396 -17.739 1.00 94.00 168 ILE A CA 1
ATOM 1377 C C . ILE A 1 168 ? 6.208 -3.966 -17.852 1.00 94.00 168 ILE A C 1
ATOM 1379 O O . ILE A 1 168 ? 6.394 -5.083 -18.329 1.00 94.00 168 ILE A O 1
ATOM 1383 N N . LEU A 1 169 ? 7.188 -3.203 -17.381 1.00 94.88 169 LEU A N 1
ATOM 1384 C CA . LEU A 1 169 ? 8.565 -3.627 -17.150 1.00 94.88 169 LEU A CA 1
ATOM 1385 C C . LEU A 1 169 ? 8.701 -4.104 -15.711 1.00 94.88 169 LEU A C 1
ATOM 1387 O O . LEU A 1 169 ? 8.182 -3.461 -14.801 1.00 94.88 169 LEU A O 1
ATOM 1391 N N . TYR A 1 170 ? 9.376 -5.220 -15.482 1.00 92.25 170 TYR A N 1
ATOM 1392 C CA . TYR A 1 170 ? 9.494 -5.778 -14.142 1.00 92.25 170 TYR A CA 1
ATOM 1393 C C . TYR A 1 170 ? 10.721 -6.675 -13.997 1.00 92.25 170 TYR A C 1
ATOM 1395 O O . TYR A 1 170 ? 11.303 -7.133 -14.980 1.00 92.25 170 TYR A O 1
ATOM 1403 N N . ALA A 1 171 ? 11.102 -6.928 -12.746 1.00 88.50 171 ALA A N 1
ATOM 1404 C CA . ALA A 1 171 ? 12.126 -7.903 -12.408 1.00 88.50 171 ALA A CA 1
ATOM 1405 C C . ALA A 1 171 ? 11.462 -9.234 -12.035 1.00 88.50 171 ALA A C 1
ATOM 1407 O O . ALA A 1 171 ? 10.581 -9.275 -11.174 1.00 88.50 171 ALA A O 1
ATOM 1408 N N . ARG A 1 172 ? 11.885 -10.327 -12.663 1.00 86.94 172 ARG A N 1
ATOM 1409 C CA . ARG A 1 172 ? 11.519 -11.699 -12.308 1.00 86.94 172 ARG A CA 1
ATOM 1410 C C . ARG A 1 172 ? 12.704 -12.355 -11.619 1.00 86.94 172 ARG A C 1
ATOM 1412 O O . ARG A 1 172 ? 13.828 -12.277 -12.093 1.00 86.94 172 ARG A O 1
ATOM 1419 N N . PHE A 1 173 ? 12.454 -13.024 -10.502 1.00 76.69 173 PHE A N 1
ATOM 1420 C CA . PHE A 1 173 ? 13.495 -13.763 -9.791 1.00 76.69 173 PHE A CA 1
ATOM 1421 C C . PHE A 1 173 ? 13.326 -15.255 -10.052 1.00 76.69 173 PHE A C 1
ATOM 1423 O O . PHE A 1 173 ? 12.470 -15.898 -9.437 1.00 76.69 173 PHE A O 1
ATOM 1430 N N . SER A 1 174 ? 14.101 -15.798 -10.992 1.00 68.50 174 SER A N 1
ATOM 1431 C CA . SER A 1 174 ? 14.262 -17.245 -11.150 1.00 68.50 174 SER A CA 1
ATOM 1432 C C . SE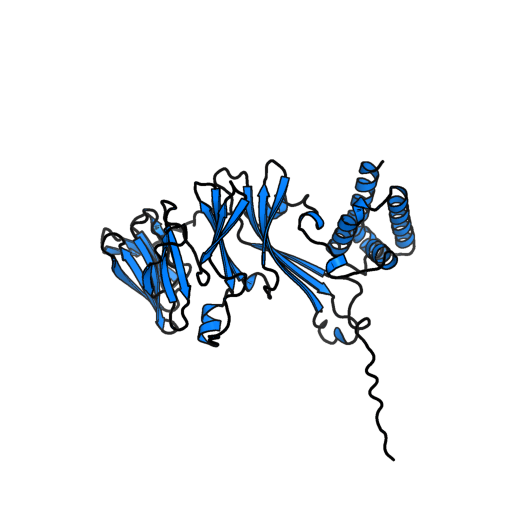R A 1 174 ? 15.312 -17.760 -10.152 1.00 68.50 174 SER A C 1
ATOM 1434 O O . SER A 1 174 ? 15.982 -16.977 -9.478 1.00 68.50 174 SER A O 1
ATOM 1436 N N . SER A 1 175 ? 15.429 -19.080 -9.973 1.00 61.53 175 SER A N 1
ATOM 1437 C CA . SER A 1 175 ? 16.253 -19.671 -8.902 1.00 61.53 175 SER A CA 1
ATOM 1438 C C . SER A 1 175 ? 17.753 -19.370 -8.997 1.00 61.53 175 SER A C 1
ATOM 1440 O O . SER A 1 175 ? 18.471 -19.661 -8.043 1.00 61.53 175 SER A O 1
ATOM 1442 N N . ASN A 1 176 ? 18.226 -18.826 -10.123 1.00 66.00 176 ASN A N 1
ATOM 1443 C CA . ASN A 1 176 ? 19.651 -18.681 -10.398 1.00 66.00 176 ASN A CA 1
ATOM 1444 C C . ASN A 1 176 ? 20.075 -17.211 -10.539 1.00 66.00 176 ASN A C 1
ATOM 1446 O O . ASN A 1 176 ? 21.089 -16.843 -9.954 1.00 66.00 176 ASN A O 1
ATOM 1450 N N . GLU A 1 177 ? 19.320 -16.366 -11.256 1.00 77.88 177 GLU A N 1
ATOM 1451 C CA . GLU A 1 177 ? 19.687 -14.966 -11.536 1.00 77.88 177 GLU A CA 1
ATOM 1452 C C . GLU A 1 177 ? 18.430 -14.086 -11.722 1.00 77.88 177 GLU A C 1
ATOM 1454 O O . GLU A 1 177 ? 17.369 -14.595 -12.089 1.00 77.88 177 GLU A O 1
ATOM 1459 N N . PRO A 1 178 ? 18.498 -12.771 -11.451 1.00 83.81 178 PRO A N 1
ATOM 1460 C CA . PRO A 1 178 ? 17.397 -11.857 -11.740 1.00 83.81 178 PRO A CA 1
ATOM 1461 C C . PRO A 1 178 ? 17.247 -11.621 -13.251 1.00 83.81 178 PRO A C 1
ATOM 1463 O O . PRO A 1 178 ? 18.214 -11.408 -13.984 1.00 83.81 178 PRO A O 1
ATOM 1466 N N . GLU A 1 179 ? 16.009 -11.601 -13.708 1.00 91.50 179 GLU A N 1
ATOM 1467 C CA . GLU A 1 179 ? 15.636 -11.455 -15.108 1.00 91.50 179 GLU A CA 1
ATOM 1468 C C . GLU A 1 179 ? 14.819 -10.176 -15.293 1.00 91.50 179 GLU A C 1
ATOM 1470 O O . GLU A 1 179 ? 13.938 -9.858 -14.492 1.00 91.50 179 GLU A O 1
ATOM 1475 N N . ILE A 1 180 ? 15.089 -9.441 -16.367 1.00 93.75 180 ILE A N 1
ATOM 1476 C CA . ILE A 1 180 ? 14.353 -8.233 -16.734 1.00 93.75 180 ILE A CA 1
ATOM 1477 C C . ILE A 1 180 ? 13.357 -8.605 -17.813 1.00 93.75 180 ILE A C 1
ATOM 1479 O O . ILE A 1 180 ? 13.733 -9.032 -18.903 1.00 93.75 180 ILE A O 1
ATOM 1483 N N . HIS A 1 181 ? 12.085 -8.403 -17.510 1.00 94.81 181 HIS A N 1
ATOM 1484 C CA . HIS A 1 181 ? 10.989 -8.756 -18.393 1.00 94.81 181 HIS A CA 1
ATOM 1485 C C . HIS A 1 181 ? 10.160 -7.539 -18.763 1.00 94.81 181 HIS A C 1
ATOM 1487 O O . HIS A 1 181 ? 10.004 -6.603 -17.976 1.00 94.81 181 HIS A O 1
ATOM 1493 N N . ILE A 1 182 ? 9.571 -7.599 -19.950 1.00 96.00 182 ILE A N 1
ATOM 1494 C CA . ILE A 1 182 ? 8.520 -6.691 -20.386 1.00 96.00 182 ILE A CA 1
ATOM 1495 C C . ILE A 1 182 ? 7.322 -7.512 -20.856 1.00 96.00 182 ILE A C 1
ATOM 1497 O O . ILE A 1 182 ? 7.487 -8.521 -21.533 1.00 96.00 182 ILE A O 1
ATOM 1501 N N . MET A 1 183 ? 6.121 -7.084 -20.493 1.00 95.06 183 MET A N 1
ATOM 1502 C CA . MET A 1 183 ? 4.865 -7.695 -20.930 1.00 95.06 183 MET A CA 1
ATOM 1503 C C . MET A 1 183 ? 3.851 -6.611 -21.277 1.00 95.06 183 MET A C 1
ATOM 1505 O O . MET A 1 183 ? 4.011 -5.451 -20.881 1.00 95.06 183 MET A O 1
ATOM 1509 N N . ASP A 1 184 ? 2.796 -6.979 -21.989 1.00 94.44 184 ASP A N 1
ATOM 1510 C CA . ASP A 1 184 ? 1.641 -6.109 -22.149 1.00 94.44 184 ASP A CA 1
ATOM 1511 C C . ASP A 1 184 ? 0.907 -5.961 -20.816 1.00 94.44 184 ASP A C 1
ATOM 1513 O O . ASP A 1 184 ? 0.972 -6.804 -19.920 1.00 94.44 184 ASP A O 1
ATOM 1517 N N . LYS A 1 185 ? 0.199 -4.848 -20.644 1.00 90.62 185 LYS A N 1
ATOM 1518 C CA . LYS A 1 185 ? -0.449 -4.519 -19.370 1.00 90.62 185 LYS A CA 1
ATOM 1519 C C . LYS A 1 185 ? -1.556 -5.489 -18.950 1.00 90.62 185 LYS A C 1
ATOM 1521 O O . LYS A 1 185 ? -1.882 -5.567 -17.767 1.00 90.62 185 LYS A O 1
ATOM 1526 N N . ASN A 1 186 ? -2.125 -6.223 -19.901 1.00 89.12 186 ASN A N 1
ATOM 1527 C CA . ASN A 1 186 ? -3.062 -7.315 -19.639 1.00 89.12 186 ASN A CA 1
ATOM 1528 C C . ASN A 1 186 ? -2.366 -8.602 -19.139 1.00 89.12 186 ASN A C 1
ATOM 1530 O O . ASN A 1 186 ? -3.058 -9.518 -18.704 1.00 89.12 186 ASN A O 1
ATOM 1534 N N . GLY A 1 187 ? -1.029 -8.654 -19.149 1.00 90.38 187 GLY A N 1
ATOM 1535 C CA . GLY A 1 187 ? -0.211 -9.801 -18.748 1.00 90.38 187 GLY A CA 1
ATOM 1536 C C . GLY A 1 187 ? 0.230 -10.703 -19.900 1.00 90.38 187 GLY A C 1
ATOM 1537 O O . GLY A 1 187 ? 0.924 -11.687 -19.660 1.00 90.38 187 GLY A O 1
ATOM 1538 N N . GLU A 1 188 ? -0.157 -10.388 -21.134 1.00 92.44 188 GLU A N 1
ATOM 1539 C CA . GLU A 1 188 ? 0.233 -11.149 -22.321 1.00 92.44 188 GLU A CA 1
ATOM 1540 C C . GLU A 1 188 ? 1.608 -10.715 -22.849 1.00 92.44 188 GLU A C 1
ATOM 1542 O O . GLU A 1 188 ? 2.186 -9.721 -22.407 1.00 92.44 188 GLU A O 1
ATOM 1547 N N . ASN A 1 189 ? 2.138 -11.469 -23.817 1.00 94.56 189 ASN A N 1
ATOM 1548 C CA . ASN A 1 189 ? 3.373 -11.141 -24.539 1.00 94.56 189 ASN A CA 1
ATOM 1549 C C . ASN A 1 189 ? 4.584 -10.885 -23.624 1.00 94.56 189 ASN A C 1
ATOM 1551 O O . ASN A 1 189 ? 5.404 -10.003 -23.883 1.00 94.56 189 ASN A O 1
ATOM 1555 N N . ASP A 1 190 ? 4.695 -11.671 -22.550 1.00 94.31 190 ASP A N 1
ATOM 1556 C CA . ASP A 1 190 ? 5.855 -11.658 -21.665 1.00 94.31 190 ASP A CA 1
ATOM 1557 C C . ASP A 1 190 ? 7.138 -12.037 -22.417 1.00 94.31 190 ASP A C 1
ATOM 1559 O O . ASP A 1 190 ? 7.239 -13.109 -23.016 1.00 94.31 190 ASP A O 1
ATOM 1563 N N . LYS A 1 191 ? 8.135 -11.154 -22.357 1.00 94.56 191 LYS A N 1
ATOM 1564 C CA . LYS A 1 191 ? 9.413 -11.274 -23.054 1.00 94.56 191 LYS A CA 1
ATOM 1565 C C . LYS A 1 191 ? 10.570 -10.949 -22.110 1.00 94.56 191 LYS A C 1
ATOM 1567 O O . LYS A 1 191 ? 10.604 -9.878 -21.506 1.00 94.56 191 LYS A O 1
ATOM 1572 N N . LEU A 1 192 ? 11.552 -11.850 -22.051 1.00 94.50 192 LEU A N 1
ATOM 1573 C CA . LEU A 1 192 ? 12.856 -11.604 -21.427 1.00 94.50 192 LEU A CA 1
ATOM 1574 C C . LEU A 1 192 ? 13.661 -10.605 -22.274 1.00 94.50 192 LEU A C 1
ATOM 1576 O O . LEU A 1 192 ? 13.773 -10.775 -23.490 1.00 94.50 192 LEU A O 1
ATOM 1580 N N . LEU A 1 193 ? 14.222 -9.579 -21.634 1.00 95.44 193 LEU A N 1
ATOM 1581 C CA . LEU A 1 193 ? 15.047 -8.555 -22.282 1.00 95.44 193 LEU A CA 1
ATOM 1582 C C . LEU A 1 193 ? 16.542 -8.740 -22.012 1.00 95.44 193 LEU A C 1
ATOM 1584 O O . LEU A 1 193 ? 17.333 -8.730 -22.947 1.00 95.44 193 LEU A O 1
ATOM 1588 N N . ASP A 1 194 ? 16.923 -8.898 -20.746 1.00 94.44 194 ASP A N 1
ATOM 1589 C CA . ASP A 1 194 ? 18.284 -9.230 -20.307 1.00 94.44 194 ASP A CA 1
ATOM 1590 C C . ASP A 1 194 ? 18.230 -9.733 -18.853 1.00 94.44 194 ASP A C 1
ATOM 1592 O O . ASP A 1 194 ? 17.163 -9.800 -18.236 1.00 94.44 194 ASP A O 1
ATOM 1596 N N . LYS A 1 195 ? 19.384 -10.056 -18.279 1.00 92.12 195 LYS A N 1
ATOM 1597 C CA . LYS A 1 195 ? 19.564 -10.337 -16.858 1.00 92.12 195 LYS A CA 1
ATOM 1598 C C . LYS A 1 195 ? 19.986 -9.084 -16.099 1.00 92.12 195 LYS A C 1
ATOM 1600 O O . LYS A 1 195 ? 20.826 -8.313 -16.562 1.00 92.12 195 LYS A O 1
ATOM 1605 N N . GLY A 1 196 ? 19.436 -8.893 -14.905 1.00 90.00 196 GLY A N 1
ATOM 1606 C CA . GLY A 1 196 ? 19.779 -7.763 -14.047 1.00 90.00 196 GLY A CA 1
ATOM 1607 C C . GLY A 1 196 ? 18.646 -7.307 -13.137 1.00 90.00 196 GLY A C 1
ATOM 1608 O O . GLY A 1 196 ? 17.602 -7.941 -13.032 1.00 90.00 196 GLY A O 1
ATOM 1609 N N . TYR A 1 197 ? 18.862 -6.184 -12.459 1.00 86.62 197 TYR A N 1
ATOM 1610 C CA . TYR A 1 197 ? 17.973 -5.639 -11.441 1.00 86.62 197 TYR A CA 1
ATOM 1611 C C . TYR A 1 197 ? 17.555 -4.201 -11.733 1.00 86.62 197 TYR A C 1
ATOM 1613 O O . TYR A 1 197 ? 18.230 -3.468 -12.455 1.00 86.62 197 TYR A O 1
ATOM 1621 N N . TYR A 1 198 ? 16.487 -3.785 -11.045 1.00 86.50 198 TYR A N 1
ATOM 1622 C CA . TYR A 1 198 ? 15.960 -2.417 -11.019 1.00 86.50 198 TYR A CA 1
ATOM 1623 C C . TYR A 1 198 ? 15.812 -1.812 -12.420 1.00 86.50 198 TYR A C 1
ATOM 1625 O O . TYR A 1 198 ? 16.382 -0.752 -12.697 1.00 86.50 198 TYR A O 1
ATOM 1633 N N . PRO A 1 199 ? 15.075 -2.482 -13.322 1.00 92.31 199 PRO A N 1
ATOM 1634 C CA . PRO A 1 199 ? 14.858 -1.949 -14.649 1.00 92.31 199 PRO A CA 1
ATOM 1635 C C . PRO A 1 199 ? 13.967 -0.696 -14.574 1.00 92.31 199 PRO A C 1
ATOM 1637 O O . PRO A 1 199 ? 12.990 -0.663 -13.825 1.00 92.31 199 PRO A O 1
ATOM 1640 N N . ASN A 1 200 ? 14.314 0.349 -15.327 1.00 92.12 200 ASN A N 1
ATOM 1641 C CA . ASN A 1 200 ? 13.557 1.604 -15.386 1.00 92.12 200 ASN A CA 1
ATOM 1642 C C . ASN A 1 200 ? 13.472 2.130 -16.822 1.00 92.12 200 ASN A C 1
ATOM 1644 O O . ASN A 1 200 ? 14.494 2.215 -17.508 1.00 92.12 200 ASN A O 1
ATOM 1648 N N . PHE A 1 201 ? 12.280 2.552 -17.243 1.00 94.31 201 PHE A N 1
ATOM 1649 C CA . PHE A 1 201 ? 12.093 3.228 -18.529 1.00 94.31 201 PHE A CA 1
ATOM 1650 C C . PHE A 1 201 ? 12.703 4.632 -18.529 1.00 94.31 201 PHE A C 1
ATOM 1652 O O . PHE A 1 201 ? 12.609 5.360 -17.537 1.00 94.31 201 PHE A O 1
ATOM 1659 N N . SER A 1 202 ? 13.263 5.038 -19.669 1.00 94.19 202 SER A N 1
ATOM 1660 C CA . SER A 1 202 ? 13.479 6.453 -19.968 1.00 94.19 202 SER A CA 1
ATOM 1661 C C . SER A 1 202 ? 12.134 7.178 -20.121 1.00 94.19 202 SER A C 1
ATOM 1663 O O . SER A 1 202 ? 11.140 6.546 -20.485 1.00 94.19 202 SER A O 1
ATOM 1665 N N . PRO A 1 203 ? 12.063 8.503 -19.891 1.00 92.25 203 PRO A N 1
ATOM 1666 C CA . PRO A 1 203 ? 10.793 9.230 -19.960 1.00 92.25 203 PRO A CA 1
ATOM 1667 C C . PRO A 1 203 ? 10.108 9.169 -21.335 1.00 92.25 203 PRO A C 1
ATOM 1669 O O . PRO A 1 203 ? 8.884 9.118 -21.401 1.00 92.25 203 PRO A O 1
ATOM 1672 N N . ASN A 1 204 ? 10.882 9.086 -22.421 1.00 94.00 204 ASN A N 1
ATOM 1673 C CA . ASN A 1 204 ? 10.374 8.870 -23.782 1.00 94.00 204 ASN A CA 1
ATOM 1674 C C . ASN A 1 204 ? 10.055 7.400 -24.123 1.00 94.00 204 ASN A C 1
ATOM 1676 O O . ASN A 1 204 ? 9.594 7.126 -25.225 1.00 94.00 204 ASN A O 1
ATOM 1680 N N . GLY A 1 205 ? 10.352 6.450 -23.233 1.00 94.88 205 GLY A N 1
ATOM 1681 C CA . GLY A 1 205 ? 10.071 5.026 -23.420 1.00 94.88 205 GLY A CA 1
ATOM 1682 C C . GLY A 1 205 ? 10.982 4.303 -24.410 1.00 94.88 205 GLY A C 1
ATOM 1683 O O . GLY A 1 205 ? 10.764 3.124 -24.653 1.00 94.88 205 GLY A O 1
ATOM 1684 N N . ASN A 1 206 ? 12.003 4.961 -24.967 1.00 96.56 206 ASN A N 1
ATOM 1685 C CA . ASN A 1 206 ? 12.898 4.359 -25.963 1.00 96.56 206 ASN A CA 1
ATOM 1686 C C . ASN A 1 206 ? 14.013 3.502 -25.350 1.00 96.56 206 ASN A C 1
ATOM 1688 O O . ASN A 1 206 ? 14.612 2.682 -26.050 1.00 96.56 206 ASN A O 1
ATOM 1692 N N . TYR A 1 207 ? 14.306 3.693 -24.063 1.00 97.44 207 TYR A N 1
ATOM 1693 C CA . TYR A 1 207 ? 15.415 3.040 -23.384 1.00 97.44 207 TYR A CA 1
ATOM 1694 C C . TYR A 1 207 ? 14.983 2.424 -22.058 1.00 97.44 207 TYR A C 1
ATOM 1696 O O . TYR A 1 207 ? 14.063 2.904 -21.393 1.00 97.44 207 TYR A O 1
ATOM 1704 N N . ILE A 1 208 ? 15.694 1.378 -21.647 1.00 96.81 208 ILE A N 1
ATOM 1705 C CA . ILE A 1 208 ? 15.550 0.769 -20.323 1.00 96.81 208 ILE A CA 1
ATOM 1706 C C . ILE A 1 208 ? 16.909 0.736 -19.649 1.00 96.81 208 ILE A C 1
ATOM 1708 O O . ILE A 1 208 ? 17.816 0.096 -20.162 1.00 96.81 208 ILE A O 1
ATOM 1712 N N . SER A 1 209 ? 17.056 1.381 -18.496 1.00 95.31 209 SER A N 1
ATOM 1713 C CA . SER A 1 209 ? 18.264 1.284 -17.671 1.00 95.31 209 SER A CA 1
ATOM 1714 C C . SER A 1 209 ? 18.125 0.186 -16.635 1.00 95.31 209 SER A C 1
ATOM 1716 O O . SER A 1 209 ? 17.037 0.008 -16.091 1.00 95.31 209 SER A O 1
ATOM 1718 N N . TYR A 1 210 ? 19.219 -0.477 -16.293 1.00 93.94 210 TYR A N 1
ATOM 1719 C CA . TYR A 1 210 ? 19.254 -1.504 -15.259 1.00 93.94 210 TYR A CA 1
ATOM 1720 C C . TYR A 1 210 ? 20.683 -1.706 -14.752 1.00 93.94 210 TYR A C 1
ATOM 1722 O O . TYR A 1 210 ? 21.639 -1.133 -15.286 1.00 93.94 210 TYR A O 1
ATOM 1730 N N . ILE A 1 211 ? 20.826 -2.531 -13.715 1.00 91.94 211 ILE A N 1
ATOM 1731 C CA . ILE A 1 211 ? 22.134 -2.954 -13.214 1.00 91.94 211 ILE A CA 1
ATOM 1732 C C . ILE A 1 211 ? 22.310 -4.465 -13.331 1.00 91.94 211 ILE A C 1
ATOM 1734 O O . ILE A 1 211 ? 21.388 -5.224 -13.039 1.00 91.94 211 ILE A O 1
ATOM 1738 N N . LEU A 1 212 ? 23.503 -4.911 -13.698 1.00 91.62 212 LEU A N 1
ATOM 1739 C CA . LEU A 1 212 ? 23.885 -6.322 -13.716 1.00 91.62 212 LEU A CA 1
ATOM 1740 C C . LEU A 1 212 ? 24.904 -6.571 -12.600 1.00 91.62 212 LEU A C 1
ATOM 1742 O O . LEU A 1 212 ? 25.943 -5.924 -12.569 1.00 91.62 212 LEU A O 1
ATOM 1746 N N . GLU A 1 213 ? 24.609 -7.480 -11.673 1.00 88.19 213 GLU A N 1
ATOM 1747 C CA . GLU A 1 213 ? 25.578 -7.923 -10.656 1.00 88.19 213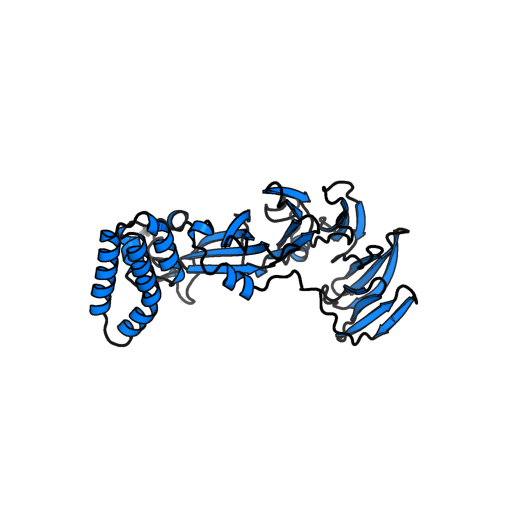 GLU A CA 1
ATOM 1748 C C . GLU A 1 213 ? 26.586 -8.865 -11.318 1.00 88.19 213 GLU A C 1
ATOM 1750 O O . GLU A 1 213 ? 26.191 -9.877 -11.891 1.00 88.19 213 GLU A O 1
ATOM 1755 N N . LEU A 1 214 ? 27.871 -8.514 -11.258 1.00 86.94 214 LEU A N 1
ATOM 1756 C CA . LEU A 1 214 ? 28.968 -9.341 -11.767 1.00 86.94 214 LEU A CA 1
ATOM 1757 C C . LEU A 1 214 ? 29.539 -10.236 -10.660 1.00 86.94 214 LEU A C 1
ATOM 1759 O O . LEU A 1 214 ? 29.798 -11.416 -10.875 1.00 86.94 214 LEU A O 1
ATOM 1763 N N . ASP A 1 215 ? 29.706 -9.667 -9.465 1.00 82.81 215 ASP A N 1
ATOM 1764 C CA . ASP A 1 215 ? 30.085 -10.362 -8.236 1.00 82.81 215 ASP A CA 1
ATOM 1765 C C . ASP A 1 215 ? 29.435 -9.680 -7.016 1.00 82.81 215 ASP A C 1
ATOM 1767 O O . ASP A 1 215 ? 28.616 -8.771 -7.159 1.00 82.81 215 ASP A O 1
ATOM 1771 N N . SER A 1 216 ? 29.783 -10.104 -5.796 1.00 77.69 216 SER A N 1
ATOM 1772 C CA . SER A 1 216 ? 29.147 -9.618 -4.562 1.00 77.69 216 SER A CA 1
ATOM 1773 C C . SER A 1 216 ? 29.229 -8.099 -4.349 1.00 77.69 216 SER A C 1
ATOM 1775 O O . SER A 1 216 ? 28.416 -7.550 -3.598 1.00 77.69 216 SER A O 1
ATOM 1777 N N . MET A 1 217 ? 30.183 -7.411 -4.983 1.00 83.44 217 MET A N 1
ATOM 1778 C CA . MET A 1 217 ? 30.413 -5.979 -4.805 1.00 83.44 217 MET A CA 1
ATOM 1779 C C . MET A 1 217 ? 30.428 -5.201 -6.121 1.00 83.44 217 MET A C 1
ATOM 1781 O O . MET A 1 217 ? 30.362 -3.976 -6.063 1.00 83.44 217 MET A O 1
ATOM 1785 N N . MET A 1 218 ? 30.508 -5.845 -7.284 1.00 88.69 218 MET A N 1
ATOM 1786 C CA . MET A 1 218 ? 30.672 -5.180 -8.575 1.00 88.69 218 MET A CA 1
ATOM 1787 C C . MET A 1 218 ? 29.420 -5.274 -9.448 1.00 88.69 218 MET A C 1
ATOM 1789 O O . MET A 1 218 ? 28.844 -6.345 -9.637 1.00 88.69 218 MET A O 1
ATOM 1793 N N . TYR A 1 219 ? 29.021 -4.131 -10.006 1.00 90.88 219 TYR A N 1
ATOM 1794 C CA . TYR A 1 219 ? 27.804 -3.985 -10.794 1.00 90.88 219 TYR A CA 1
ATOM 1795 C C . TYR A 1 219 ? 28.076 -3.229 -12.091 1.00 90.88 219 TYR A C 1
ATOM 1797 O O . TYR A 1 219 ? 28.699 -2.169 -12.067 1.00 90.88 219 TYR A O 1
ATOM 1805 N N . ASP A 1 220 ? 27.549 -3.722 -13.204 1.00 93.94 220 ASP A N 1
ATOM 1806 C CA . ASP A 1 220 ? 27.504 -2.981 -14.458 1.00 93.94 220 ASP A CA 1
ATOM 1807 C C . ASP A 1 220 ? 26.235 -2.133 -14.529 1.00 93.94 220 ASP A C 1
ATOM 1809 O O . ASP A 1 220 ? 25.134 -2.644 -14.338 1.00 93.94 220 ASP A O 1
ATOM 1813 N N . VAL A 1 221 ? 26.384 -0.845 -14.841 1.00 94.62 221 VAL A N 1
ATOM 1814 C CA . VAL A 1 221 ? 25.272 0.033 -15.226 1.00 94.62 221 VAL A CA 1
ATOM 1815 C C . VAL A 1 221 ? 25.088 -0.088 -16.731 1.00 94.62 221 VAL A C 1
ATOM 1817 O O . VAL A 1 221 ? 26.025 0.157 -17.498 1.00 94.62 221 VAL A O 1
ATOM 1820 N N . LYS A 1 222 ? 23.888 -0.480 -17.157 1.00 96.06 222 LYS A N 1
ATOM 1821 C CA . LYS A 1 222 ? 23.584 -0.788 -18.556 1.00 96.06 222 LYS A CA 1
ATOM 1822 C C . LYS A 1 222 ? 22.279 -0.123 -18.983 1.00 96.06 222 LYS A C 1
ATOM 1824 O O . LYS A 1 222 ? 21.431 0.203 -18.147 1.00 96.06 222 LYS A O 1
ATOM 1829 N N . PHE A 1 223 ? 22.107 0.051 -20.289 1.00 97.25 223 PHE A N 1
ATOM 1830 C CA . PHE A 1 223 ? 20.802 0.335 -20.871 1.00 97.25 223 PHE A CA 1
ATOM 1831 C C . PHE A 1 223 ? 20.528 -0.504 -22.119 1.00 97.25 223 PHE A C 1
ATOM 1833 O O . PHE A 1 223 ? 21.451 -0.938 -22.804 1.00 97.25 223 PHE A O 1
ATOM 1840 N N . ILE A 1 224 ? 19.246 -0.714 -22.398 1.00 97.50 224 ILE A N 1
ATOM 1841 C CA . ILE A 1 224 ? 18.724 -1.364 -23.599 1.00 97.50 224 ILE A CA 1
ATOM 1842 C C . ILE A 1 224 ? 18.099 -0.287 -24.477 1.00 97.50 224 ILE A C 1
ATOM 1844 O O . ILE A 1 224 ? 17.291 0.503 -23.986 1.00 97.50 224 ILE A O 1
ATOM 1848 N N . ASN A 1 225 ? 18.442 -0.259 -25.759 1.00 97.00 225 ASN A N 1
ATOM 1849 C CA . ASN A 1 225 ? 17.734 0.511 -26.774 1.00 97.00 225 ASN A CA 1
ATOM 1850 C C . ASN A 1 225 ? 16.595 -0.340 -27.344 1.00 97.00 225 ASN A C 1
ATOM 1852 O O . ASN A 1 225 ? 16.831 -1.349 -28.001 1.00 97.00 225 ASN A O 1
ATOM 1856 N N . LEU A 1 226 ? 15.343 0.055 -27.108 1.00 94.75 226 LEU A N 1
ATOM 1857 C CA . LEU A 1 226 ? 14.183 -0.754 -27.495 1.00 94.75 226 LEU A CA 1
ATOM 1858 C C . LEU A 1 226 ? 13.901 -0.756 -29.001 1.00 94.75 226 LEU A C 1
ATOM 1860 O O . LEU A 1 226 ? 13.149 -1.605 -29.473 1.00 94.75 226 LEU A O 1
ATOM 1864 N N . LYS A 1 227 ? 14.500 0.164 -29.769 1.00 94.25 227 LYS A N 1
ATOM 1865 C CA . LYS A 1 227 ? 14.313 0.225 -31.224 1.00 94.25 227 LYS A CA 1
ATOM 1866 C C . LYS A 1 227 ? 15.039 -0.913 -31.943 1.00 94.25 227 LYS A C 1
ATOM 1868 O O . LYS A 1 227 ? 14.511 -1.458 -32.906 1.00 94.25 227 LYS A O 1
ATOM 1873 N N . ASN A 1 228 ? 16.252 -1.239 -31.505 1.00 95.19 228 ASN A N 1
ATOM 1874 C CA . ASN A 1 228 ? 17.116 -2.239 -32.140 1.00 95.19 228 ASN A CA 1
ATOM 1875 C C . ASN A 1 228 ? 17.512 -3.397 -31.205 1.00 95.19 228 ASN A C 1
ATOM 1877 O O . ASN A 1 228 ? 18.110 -4.361 -31.665 1.00 95.19 228 ASN A O 1
ATOM 1881 N N . ASN A 1 229 ? 17.097 -3.351 -29.936 1.00 93.06 229 ASN A N 1
ATOM 1882 C CA . ASN A 1 229 ? 17.465 -4.279 -28.862 1.00 93.06 229 ASN A CA 1
ATOM 1883 C C . ASN A 1 229 ? 18.959 -4.260 -28.494 1.00 93.06 229 ASN A C 1
ATOM 1885 O O . ASN A 1 229 ? 19.436 -5.205 -27.865 1.00 93.06 229 ASN A O 1
ATOM 1889 N N . ASP A 1 230 ? 19.691 -3.196 -28.836 1.00 95.94 230 ASP A N 1
ATOM 1890 C CA . ASP A 1 230 ? 21.095 -3.075 -28.449 1.00 95.94 230 ASP A CA 1
ATOM 1891 C C . ASP A 1 230 ? 21.223 -2.898 -26.939 1.00 95.94 230 ASP A C 1
ATOM 1893 O O . ASP A 1 230 ? 20.499 -2.114 -26.318 1.00 95.94 230 ASP A O 1
ATOM 1897 N N . ILE A 1 231 ? 22.201 -3.588 -26.361 1.00 97.19 231 ILE A N 1
ATOM 1898 C CA . ILE A 1 231 ? 22.539 -3.493 -24.947 1.00 97.19 231 ILE A CA 1
ATOM 1899 C C . ILE A 1 231 ? 23.884 -2.792 -24.818 1.00 97.19 231 ILE A C 1
ATOM 1901 O O . ILE A 1 231 ? 24.906 -3.289 -25.289 1.00 97.19 231 ILE A O 1
ATOM 1905 N N . VAL A 1 232 ? 23.893 -1.656 -24.128 1.00 96.38 232 VAL A N 1
ATOM 1906 C CA . VAL A 1 232 ? 25.084 -0.829 -23.946 1.00 96.38 232 VAL A CA 1
ATOM 1907 C C . VAL A 1 232 ? 25.467 -0.802 -22.474 1.00 96.38 232 VAL A C 1
ATOM 1909 O O . VAL A 1 232 ? 24.666 -0.458 -21.602 1.00 96.38 232 VAL A O 1
ATOM 1912 N N . LYS A 1 233 ? 26.721 -1.155 -22.195 1.00 96.00 233 LYS A N 1
ATOM 1913 C CA . LYS A 1 233 ? 27.348 -0.979 -20.885 1.00 96.00 233 LYS A CA 1
ATOM 1914 C C . LYS A 1 233 ? 27.917 0.431 -20.779 1.00 96.00 233 LYS A C 1
ATOM 1916 O O . LYS A 1 233 ? 28.679 0.848 -21.642 1.00 96.00 233 LYS A O 1
ATOM 1921 N N . ILE A 1 234 ? 27.583 1.123 -19.694 1.00 94.69 234 ILE A N 1
ATOM 1922 C CA . ILE A 1 234 ? 28.059 2.482 -19.415 1.00 94.69 234 ILE A CA 1
ATOM 1923 C C . ILE A 1 234 ? 29.282 2.448 -18.495 1.00 94.69 234 ILE A C 1
ATOM 1925 O O . ILE A 1 234 ? 30.284 3.099 -18.770 1.00 94.69 234 ILE A O 1
ATOM 1929 N N . ALA A 1 235 ? 29.202 1.704 -17.388 1.00 92.56 235 ALA A N 1
ATOM 1930 C CA . ALA A 1 235 ? 30.249 1.678 -16.367 1.00 92.56 235 ALA A CA 1
ATOM 1931 C C . ALA A 1 235 ? 30.189 0.399 -15.521 1.00 92.56 235 ALA A C 1
ATOM 1933 O O . ALA A 1 235 ? 29.128 -0.214 -15.409 1.00 92.56 235 ALA A O 1
ATOM 1934 N N . SER A 1 236 ? 31.310 0.049 -14.882 1.00 93.25 236 SER A N 1
ATOM 1935 C CA . SER A 1 236 ? 31.383 -0.938 -13.795 1.00 93.25 236 SER A CA 1
ATOM 1936 C C . SER A 1 236 ? 31.651 -0.223 -12.477 1.00 93.25 236 SER A C 1
ATOM 1938 O O . SER A 1 236 ? 32.596 0.558 -12.377 1.00 93.25 236 SER A O 1
ATOM 1940 N N . ILE A 1 237 ? 30.826 -0.476 -11.464 1.00 89.69 237 ILE A N 1
ATOM 1941 C CA . ILE A 1 237 ? 30.822 0.273 -10.206 1.00 89.69 237 ILE A CA 1
ATOM 1942 C C . ILE A 1 237 ? 30.847 -0.687 -9.027 1.00 89.69 237 ILE A C 1
ATOM 1944 O O . ILE A 1 237 ? 30.084 -1.653 -8.969 1.00 89.69 237 ILE A O 1
ATOM 1948 N N . LYS A 1 238 ? 31.709 -0.390 -8.052 1.00 89.12 238 LYS A N 1
ATOM 1949 C CA . LYS A 1 238 ? 31.791 -1.139 -6.799 1.00 89.12 238 LYS A CA 1
ATOM 1950 C C . LYS A 1 238 ? 30.807 -0.573 -5.772 1.00 89.12 238 LYS A C 1
ATOM 1952 O O . LYS A 1 238 ? 30.741 0.635 -5.588 1.00 89.12 238 LYS A O 1
ATOM 1957 N N . ASN A 1 239 ? 30.092 -1.437 -5.058 1.00 81.25 239 ASN A N 1
ATOM 1958 C CA . ASN A 1 239 ? 29.149 -1.086 -3.992 1.00 81.25 239 ASN A CA 1
ATOM 1959 C C . ASN A 1 239 ? 28.109 -0.033 -4.403 1.00 81.25 239 ASN A C 1
ATOM 1961 O O . ASN A 1 239 ? 27.794 0.863 -3.620 1.00 81.25 239 ASN A O 1
ATOM 1965 N N . ILE A 1 240 ? 27.577 -0.124 -5.626 1.00 76.31 240 ILE A N 1
ATOM 1966 C CA . ILE A 1 240 ? 26.564 0.829 -6.075 1.00 76.31 240 ILE A CA 1
ATOM 1967 C C . ILE A 1 240 ? 25.326 0.746 -5.172 1.00 76.31 240 ILE A C 1
ATOM 1969 O O . ILE A 1 240 ? 24.782 -0.334 -4.914 1.00 76.31 240 ILE A O 1
ATOM 1973 N N . ASN A 1 241 ? 24.846 1.897 -4.700 1.00 71.75 241 ASN A N 1
ATOM 1974 C CA . ASN A 1 241 ? 23.515 1.962 -4.121 1.00 71.75 241 ASN A CA 1
ATOM 1975 C C . ASN A 1 241 ? 22.498 1.874 -5.266 1.00 71.75 241 ASN A C 1
ATOM 1977 O O . ASN A 1 241 ? 22.364 2.763 -6.103 1.00 71.75 241 ASN A O 1
ATOM 1981 N N . LYS A 1 242 ? 21.786 0.752 -5.304 1.00 66.19 242 LYS A N 1
ATOM 1982 C CA . LYS A 1 242 ? 20.957 0.298 -6.426 1.00 66.19 242 LYS A CA 1
ATOM 1983 C C . LYS A 1 242 ? 19.829 1.273 -6.803 1.00 66.19 242 LYS A C 1
ATOM 1985 O O . LYS A 1 242 ? 19.373 1.275 -7.939 1.00 66.19 242 LYS A O 1
ATOM 1990 N N . TYR A 1 243 ? 19.409 2.125 -5.867 1.00 62.59 243 TYR A N 1
ATOM 1991 C CA . TYR A 1 243 ? 18.375 3.148 -6.069 1.00 62.59 243 TYR A CA 1
ATOM 1992 C C . TYR A 1 243 ? 18.894 4.452 -6.698 1.00 62.59 243 TYR A C 1
ATOM 1994 O O . TYR A 1 243 ? 18.135 5.413 -6.820 1.00 62.59 243 TYR A O 1
ATOM 2002 N N . GLU A 1 244 ? 20.176 4.511 -7.064 1.00 72.19 244 GLU A N 1
ATOM 2003 C CA . GLU A 1 244 ? 20.834 5.729 -7.549 1.00 72.19 244 GLU A CA 1
ATOM 2004 C C . GLU A 1 244 ? 21.091 5.720 -9.062 1.00 72.19 244 GLU A C 1
ATOM 2006 O O . GLU A 1 244 ? 21.674 6.673 -9.569 1.00 72.19 244 GLU A O 1
ATOM 2011 N N . VAL A 1 245 ? 20.603 4.700 -9.785 1.00 87.50 245 VAL A N 1
ATOM 2012 C CA . VAL A 1 245 ? 20.516 4.707 -11.255 1.00 87.50 245 VAL A CA 1
ATOM 2013 C C . VAL A 1 245 ? 19.137 5.205 -11.680 1.00 87.50 245 VAL A C 1
ATOM 2015 O O . VAL A 1 245 ? 18.125 4.599 -11.329 1.00 87.50 245 VAL A O 1
ATOM 2018 N N . PHE A 1 246 ? 19.077 6.316 -12.413 1.00 87.94 246 PHE A N 1
ATOM 2019 C CA . PHE A 1 246 ? 17.813 6.903 -12.867 1.00 87.94 246 PHE A CA 1
ATOM 2020 C C . PHE A 1 246 ? 18.006 7.801 -14.092 1.00 87.94 246 PHE A C 1
ATOM 2022 O O . PHE A 1 246 ? 19.074 8.377 -14.302 1.00 87.94 246 PHE A O 1
ATOM 2029 N N . TRP A 1 247 ? 16.947 7.983 -14.876 1.00 90.50 247 TRP A N 1
ATOM 2030 C CA . TRP A 1 247 ? 16.940 8.902 -16.013 1.00 90.50 247 TRP A CA 1
ATOM 2031 C C . TRP A 1 247 ? 16.735 10.351 -15.558 1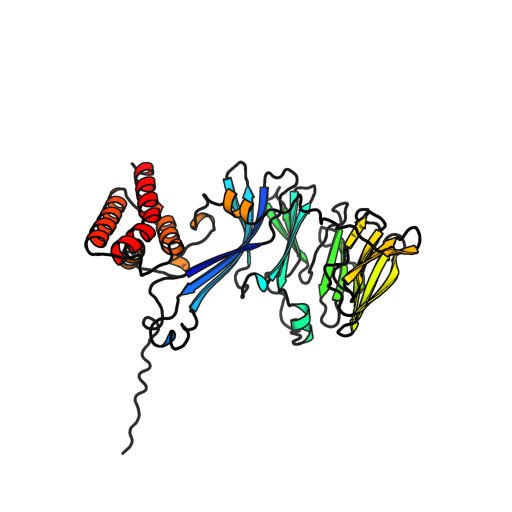.00 90.50 247 TRP A C 1
ATOM 2033 O O . TRP A 1 247 ? 15.762 10.658 -14.869 1.00 90.50 247 TRP A O 1
ATOM 2043 N N . LEU A 1 248 ? 17.644 11.249 -15.947 1.00 89.81 248 LEU A N 1
ATOM 2044 C CA . LEU A 1 248 ? 17.490 12.697 -15.759 1.00 89.81 248 LEU A CA 1
ATOM 2045 C C . LEU A 1 248 ? 16.500 13.280 -16.778 1.00 89.81 248 LEU A C 1
ATOM 2047 O O . LEU A 1 248 ? 15.754 14.203 -16.464 1.00 89.81 248 LEU A O 1
ATOM 2051 N N . ASN A 1 249 ? 16.519 12.750 -17.998 1.00 90.75 249 ASN A N 1
ATOM 2052 C CA . ASN A 1 249 ? 15.623 13.088 -19.099 1.00 90.75 249 ASN A CA 1
ATOM 2053 C C . ASN A 1 249 ? 15.630 11.943 -20.128 1.00 90.75 249 ASN A C 1
ATOM 2055 O O . ASN A 1 249 ? 16.193 10.879 -19.880 1.00 90.75 249 ASN A O 1
ATOM 2059 N N . ASP A 1 250 ? 15.031 12.187 -21.288 1.00 94.25 250 ASP A N 1
ATOM 2060 C CA . ASP A 1 250 ? 14.893 11.261 -22.417 1.00 94.25 250 ASP A CA 1
ATOM 2061 C C . ASP A 1 250 ? 16.175 10.561 -22.894 1.00 94.25 250 ASP A C 1
ATOM 2063 O O . ASP A 1 250 ? 16.077 9.509 -23.529 1.00 94.25 250 ASP A O 1
ATOM 2067 N N . TYR A 1 251 ? 17.353 11.143 -22.647 1.00 95.56 251 TYR A N 1
ATOM 2068 C CA . TYR A 1 251 ? 18.624 10.674 -23.214 1.00 95.56 251 TYR A CA 1
ATOM 2069 C C . TYR A 1 251 ? 19.768 10.595 -22.203 1.00 95.56 251 TYR A C 1
ATOM 2071 O O . TYR A 1 251 ? 20.850 10.122 -22.544 1.00 95.56 251 TYR A O 1
ATOM 2079 N N . GLN A 1 252 ? 19.558 11.075 -20.977 1.00 94.19 252 GLN A N 1
ATOM 2080 C CA . GLN A 1 252 ? 20.611 11.172 -19.976 1.00 94.19 252 GLN A CA 1
ATOM 2081 C C . GLN A 1 252 ? 20.316 10.274 -18.778 1.00 94.19 252 GLN A C 1
ATOM 2083 O O . GLN A 1 252 ? 19.309 10.460 -18.090 1.00 94.19 252 GLN A O 1
ATOM 2088 N N . LEU A 1 253 ? 21.224 9.336 -18.510 1.00 93.19 253 LEU A N 1
ATOM 2089 C CA . LEU A 1 253 ? 21.160 8.413 -17.380 1.00 93.19 253 LEU A CA 1
ATOM 2090 C C . LEU A 1 253 ? 22.171 8.819 -16.310 1.00 93.19 253 LEU A C 1
ATOM 2092 O O . LEU A 1 253 ? 23.346 9.019 -16.605 1.00 93.19 253 LEU A O 1
ATOM 2096 N N . CYS A 1 254 ? 21.731 8.908 -15.063 1.00 92.00 254 CYS A N 1
ATOM 2097 C CA . CYS A 1 254 ? 22.583 9.203 -13.921 1.00 92.00 254 CYS A CA 1
ATOM 2098 C C . CYS A 1 254 ? 22.863 7.953 -13.093 1.00 92.00 254 CYS A C 1
ATOM 2100 O O . CYS A 1 254 ? 22.021 7.061 -13.006 1.00 92.00 254 CYS A O 1
ATOM 2102 N N . TYR A 1 255 ? 24.034 7.929 -12.462 1.00 90.12 255 TYR A N 1
ATOM 2103 C CA . TYR A 1 255 ? 24.446 6.914 -11.497 1.00 90.12 255 TYR A CA 1
ATOM 2104 C C . TYR A 1 255 ? 25.453 7.504 -10.502 1.00 90.12 255 TYR A C 1
ATOM 2106 O O . TYR A 1 255 ? 26.062 8.543 -10.771 1.00 90.12 255 TYR A O 1
ATOM 2114 N N . ASN A 1 256 ? 25.660 6.836 -9.368 1.00 87.44 256 ASN A N 1
ATOM 2115 C CA . ASN A 1 256 ? 26.660 7.238 -8.380 1.00 87.44 256 ASN A CA 1
ATOM 2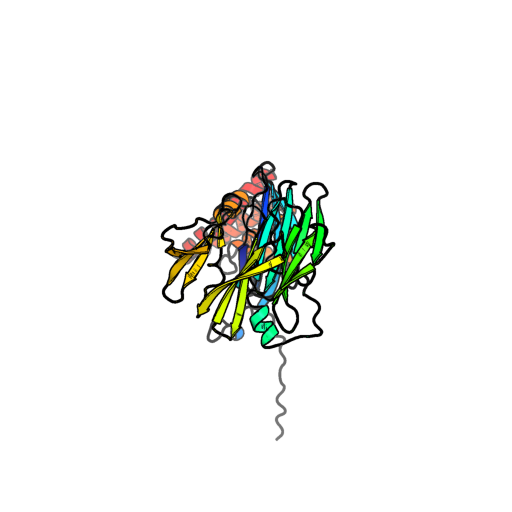116 C C . ASN A 1 256 ? 27.861 6.286 -8.395 1.00 87.44 256 ASN A C 1
ATOM 2118 O O . ASN A 1 256 ? 27.702 5.069 -8.475 1.00 87.44 256 ASN A O 1
ATOM 2122 N N . GLU A 1 257 ? 29.063 6.846 -8.304 1.00 84.81 257 GLU A N 1
ATOM 2123 C CA . GLU A 1 257 ? 30.313 6.114 -8.113 1.00 84.81 257 GLU A CA 1
ATOM 2124 C C . GLU A 1 257 ? 30.535 5.748 -6.638 1.00 84.81 257 GLU A C 1
ATOM 2126 O O . GLU A 1 257 ? 29.956 6.342 -5.728 1.00 84.81 257 GLU A O 1
ATOM 2131 N N . THR A 1 258 ? 31.459 4.815 -6.387 1.00 83.12 258 THR A N 1
ATOM 2132 C CA . THR A 1 258 ? 31.849 4.359 -5.039 1.00 83.12 258 THR A CA 1
ATOM 2133 C C . THR A 1 258 ? 32.300 5.497 -4.115 1.00 83.12 258 THR A C 1
ATOM 2135 O O . THR A 1 258 ? 32.123 5.427 -2.904 1.00 83.12 258 THR A O 1
ATOM 2138 N N . ASN A 1 259 ? 32.899 6.547 -4.681 1.00 83.12 259 ASN A N 1
ATOM 2139 C CA . ASN A 1 259 ? 33.375 7.733 -3.960 1.00 83.12 259 ASN A CA 1
ATOM 2140 C C . ASN A 1 259 ? 32.248 8.752 -3.662 1.00 83.12 259 ASN A C 1
ATOM 2142 O O . ASN A 1 259 ? 32.527 9.834 -3.149 1.00 83.12 259 ASN A O 1
ATOM 2146 N N . GLY A 1 260 ? 30.995 8.440 -4.014 1.00 81.44 260 GLY A N 1
ATOM 2147 C CA . GLY A 1 260 ? 29.830 9.311 -3.852 1.00 81.44 260 GLY A CA 1
ATOM 2148 C C . GLY A 1 260 ? 29.644 10.356 -4.957 1.00 81.44 260 GLY A C 1
ATOM 2149 O O . GLY A 1 260 ? 28.645 11.081 -4.934 1.00 81.44 260 GLY A O 1
ATOM 2150 N N . LYS A 1 261 ? 30.558 10.449 -5.935 1.00 85.50 261 LYS A N 1
ATOM 2151 C CA . LYS A 1 261 ? 30.399 11.338 -7.091 1.00 85.50 261 LYS A CA 1
ATOM 2152 C C . LYS A 1 261 ? 29.252 10.855 -7.962 1.00 85.50 261 LYS A C 1
ATOM 2154 O O . LYS A 1 261 ? 29.110 9.664 -8.233 1.00 85.50 261 LYS A O 1
ATOM 2159 N N . LYS A 1 262 ? 28.447 11.798 -8.436 1.00 88.75 262 LYS A N 1
ATOM 2160 C CA . LYS A 1 262 ? 27.350 11.515 -9.355 1.00 88.75 262 LYS A CA 1
ATOM 2161 C C . LYS A 1 262 ? 27.828 11.732 -10.775 1.00 88.75 262 LYS A C 1
ATOM 2163 O O . LYS A 1 262 ? 28.348 12.797 -11.099 1.00 88.75 262 LYS A O 1
ATOM 2168 N N . LYS A 1 263 ? 27.611 10.739 -11.620 1.00 92.06 263 LYS A N 1
ATOM 2169 C CA . LYS A 1 263 ? 27.916 10.788 -13.043 1.00 92.06 263 LYS A CA 1
ATOM 2170 C C . LYS A 1 263 ? 26.632 10.817 -13.848 1.00 92.06 263 LYS A C 1
ATOM 2172 O O . LYS A 1 263 ? 25.569 10.394 -13.387 1.00 92.06 263 LYS A O 1
ATOM 2177 N N . LYS A 1 264 ? 26.742 11.325 -15.065 1.00 93.25 264 LYS A N 1
ATOM 2178 C CA . LYS A 1 264 ? 25.685 11.310 -16.065 1.00 93.25 264 LYS A CA 1
ATOM 2179 C C . LYS A 1 264 ? 26.267 10.865 -17.391 1.00 93.25 264 LYS A C 1
ATOM 2181 O O . LYS A 1 264 ? 27.238 11.446 -17.856 1.00 93.25 264 LYS A O 1
ATOM 2186 N N . TYR A 1 265 ? 25.645 9.862 -17.984 1.00 95.31 265 TYR A N 1
ATOM 2187 C CA . TYR A 1 265 ? 25.911 9.412 -19.337 1.00 95.31 265 TYR A CA 1
ATOM 2188 C C . TYR A 1 265 ? 24.866 10.007 -20.281 1.00 95.31 265 TYR A C 1
ATOM 2190 O O . TYR A 1 265 ? 23.668 9.909 -20.008 1.00 95.31 265 TYR A O 1
ATOM 2198 N N . ASP A 1 266 ? 25.312 10.632 -21.367 1.00 96.00 266 ASP A N 1
ATOM 2199 C CA . ASP A 1 266 ? 24.450 11.170 -22.420 1.00 96.00 266 ASP A CA 1
ATOM 2200 C C . ASP A 1 266 ? 24.503 10.268 -23.655 1.00 96.00 266 ASP A C 1
ATOM 2202 O O . ASP A 1 266 ? 25.543 10.137 -24.300 1.00 96.00 266 ASP A O 1
ATOM 2206 N N . ILE A 1 267 ? 23.366 9.662 -24.000 1.00 95.81 267 ILE A N 1
ATOM 2207 C CA . ILE A 1 267 ? 23.257 8.744 -25.139 1.00 95.81 267 ILE A CA 1
ATOM 2208 C C . ILE A 1 267 ? 23.574 9.445 -26.463 1.00 95.81 267 ILE A C 1
ATOM 2210 O O . ILE A 1 267 ? 24.119 8.814 -27.364 1.00 95.81 267 ILE A O 1
ATOM 2214 N N . LYS A 1 268 ? 23.235 10.733 -26.611 1.00 94.44 268 LYS A N 1
ATOM 2215 C CA . LYS A 1 268 ? 23.398 11.441 -27.889 1.00 94.44 268 LYS A CA 1
ATOM 2216 C C . LYS A 1 268 ? 24.857 11.732 -28.204 1.00 94.44 268 LYS A C 1
ATOM 2218 O O . LYS A 1 268 ? 25.249 11.648 -29.362 1.00 94.44 268 LYS A O 1
ATOM 2223 N N . SER A 1 269 ? 25.638 12.107 -27.193 1.00 95.38 269 SER A N 1
ATOM 2224 C CA . SER A 1 269 ? 27.063 12.409 -27.358 1.00 95.38 269 SER A CA 1
ATOM 2225 C C . SER A 1 269 ? 27.971 11.219 -27.058 1.00 95.38 269 SER A C 1
ATOM 2227 O O . SER A 1 269 ? 29.142 11.268 -27.418 1.00 95.38 269 SER A O 1
ATOM 2229 N N . ASN A 1 270 ? 27.447 10.161 -26.426 1.00 94.19 270 ASN A N 1
ATOM 2230 C CA . ASN A 1 270 ? 28.217 9.023 -25.925 1.00 94.19 270 ASN A CA 1
ATOM 2231 C C . ASN A 1 270 ? 29.317 9.449 -24.929 1.00 94.19 270 ASN A C 1
ATOM 2233 O O . ASN A 1 270 ? 30.427 8.920 -24.931 1.00 94.19 270 ASN A O 1
ATOM 2237 N N . LEU A 1 271 ? 29.022 10.450 -24.090 1.00 94.38 271 LEU A N 1
ATOM 2238 C CA . LEU A 1 271 ? 29.963 11.002 -23.112 1.00 94.38 271 LEU A CA 1
ATOM 2239 C C . LEU A 1 271 ? 29.449 10.852 -21.680 1.00 94.38 271 LEU A C 1
ATOM 2241 O O . LEU A 1 271 ? 28.251 10.959 -21.409 1.00 94.38 271 LEU A O 1
ATOM 2245 N N . ILE A 1 272 ? 30.393 10.665 -20.755 1.00 93.88 272 ILE A N 1
ATOM 2246 C CA . ILE A 1 272 ? 30.160 10.702 -19.310 1.00 93.88 272 ILE A CA 1
ATOM 2247 C C . ILE A 1 272 ? 30.655 12.045 -18.771 1.00 93.88 272 ILE A C 1
ATOM 2249 O O . ILE A 1 272 ? 31.797 12.431 -19.009 1.00 93.88 272 ILE A O 1
ATOM 2253 N N . SER A 1 273 ? 29.815 12.734 -18.003 1.00 92.81 273 SER A N 1
ATOM 2254 C CA . SER A 1 273 ? 30.167 13.960 -17.283 1.00 92.81 273 SER A CA 1
ATOM 2255 C C . SER A 1 273 ? 29.819 13.849 -15.799 1.00 92.81 273 SER A C 1
ATOM 2257 O O . SER A 1 273 ? 29.055 12.971 -15.385 1.00 92.81 273 SER A O 1
ATOM 2259 N N . ASP A 1 274 ? 30.337 14.768 -14.988 1.00 91.12 274 ASP A N 1
ATOM 2260 C CA . ASP A 1 274 ? 29.848 14.951 -13.621 1.00 91.12 274 ASP A CA 1
ATOM 2261 C C . ASP A 1 274 ? 28.401 15.478 -13.626 1.00 91.12 274 ASP A C 1
ATOM 2263 O O . ASP A 1 274 ? 27.946 16.113 -14.587 1.00 91.12 274 ASP A O 1
ATOM 2267 N N . ASN A 1 275 ? 27.656 15.158 -12.566 1.00 82.50 275 ASN A N 1
ATOM 2268 C CA . ASN A 1 275 ? 26.284 15.606 -12.363 1.00 82.50 275 ASN A CA 1
ATOM 2269 C C . ASN A 1 275 ? 26.097 16.274 -10.998 1.00 82.50 275 ASN A C 1
ATOM 2271 O O . ASN A 1 275 ? 25.838 15.610 -9.995 1.00 82.50 275 ASN A O 1
ATOM 2275 N N . ASP A 1 276 ? 26.096 17.601 -10.979 1.00 73.00 276 ASP A N 1
ATOM 2276 C CA . ASP A 1 276 ? 25.823 18.360 -9.754 1.00 73.00 276 ASP A CA 1
ATOM 2277 C C . ASP A 1 276 ? 24.320 18.530 -9.474 1.00 73.00 276 ASP A C 1
ATOM 2279 O O . ASP A 1 276 ? 23.913 19.013 -8.412 1.00 73.00 276 ASP A O 1
ATOM 2283 N N . GLN A 1 277 ? 23.452 18.109 -10.403 1.00 67.56 277 GLN A N 1
ATOM 2284 C CA . GLN A 1 277 ? 22.014 18.287 -10.248 1.00 67.56 277 GLN A CA 1
ATOM 2285 C C . GLN A 1 277 ? 21.422 17.280 -9.256 1.00 67.56 277 GLN A C 1
ATOM 2287 O O . GLN A 1 277 ? 21.486 16.056 -9.411 1.00 67.56 277 GLN A O 1
ATOM 2292 N N . LYS A 1 278 ? 20.735 17.812 -8.240 1.00 60.44 278 LYS A N 1
ATOM 2293 C CA . LYS A 1 278 ? 19.817 17.026 -7.410 1.00 60.44 278 LYS A CA 1
ATOM 2294 C C . LYS A 1 278 ? 18.554 16.732 -8.213 1.00 60.44 278 LYS A C 1
ATOM 2296 O O . LYS A 1 278 ? 17.657 17.568 -8.288 1.00 60.44 278 LYS A O 1
ATOM 2301 N N . VAL A 1 279 ? 18.452 15.528 -8.764 1.00 56.38 279 VAL A N 1
ATOM 2302 C CA . VAL A 1 279 ? 17.210 15.081 -9.402 1.00 56.38 279 VAL A CA 1
ATOM 2303 C C . VAL A 1 279 ? 16.158 14.821 -8.336 1.00 56.38 279 VAL A C 1
ATOM 2305 O O . VAL A 1 279 ? 16.298 13.947 -7.479 1.00 56.38 279 VAL A O 1
ATOM 2308 N N . LYS A 1 280 ? 15.092 15.622 -8.363 1.00 54.88 280 LYS A N 1
ATOM 2309 C CA . LYS A 1 280 ? 13.895 15.361 -7.570 1.00 54.88 280 LYS A CA 1
ATOM 2310 C C . LYS A 1 280 ? 13.077 14.322 -8.327 1.00 54.88 280 LYS A C 1
ATOM 2312 O O . LYS A 1 280 ? 12.517 14.633 -9.370 1.00 54.88 280 LYS A O 1
ATOM 2317 N N . GLN A 1 281 ? 13.003 13.101 -7.798 1.00 58.28 281 GLN A N 1
ATOM 2318 C CA . GLN A 1 281 ? 12.030 12.110 -8.264 1.00 58.28 281 GLN A CA 1
ATOM 2319 C C . GLN A 1 281 ? 10.640 12.766 -8.284 1.00 58.28 281 GLN A C 1
ATOM 2321 O O . GLN A 1 281 ? 10.293 13.448 -7.315 1.00 58.28 281 GLN A O 1
ATOM 2326 N N . ASP A 1 282 ? 9.856 12.589 -9.351 1.00 61.38 282 ASP A N 1
ATOM 2327 C CA . ASP A 1 282 ? 8.502 13.141 -9.401 1.00 61.38 282 ASP A CA 1
ATOM 2328 C C . ASP A 1 282 ? 7.650 12.486 -8.302 1.00 61.38 282 ASP A C 1
ATOM 2330 O O . ASP A 1 282 ? 7.305 11.304 -8.348 1.00 61.38 282 ASP A O 1
ATOM 2334 N N . ARG A 1 283 ? 7.374 13.253 -7.244 1.00 66.44 283 ARG A N 1
ATOM 2335 C CA . ARG A 1 283 ? 6.555 12.829 -6.104 1.00 66.44 283 ARG A CA 1
ATOM 2336 C C . ARG A 1 283 ? 5.148 13.421 -6.164 1.00 66.44 283 ARG A C 1
ATOM 2338 O O . ARG A 1 283 ? 4.424 13.283 -5.187 1.00 66.44 283 ARG A O 1
ATOM 2345 N N . ARG A 1 284 ? 4.736 14.063 -7.268 1.00 74.69 284 ARG A N 1
ATOM 2346 C CA . ARG A 1 284 ? 3.441 14.772 -7.362 1.00 74.69 284 ARG A CA 1
ATOM 2347 C C . ARG A 1 284 ? 2.232 13.867 -7.148 1.00 74.69 284 ARG A C 1
ATOM 2349 O O . ARG A 1 284 ? 1.199 14.358 -6.690 1.00 74.69 284 ARG A O 1
ATOM 2356 N N . MET A 1 285 ? 2.379 12.584 -7.472 1.00 86.69 285 MET A N 1
ATOM 2357 C CA . MET A 1 285 ? 1.351 11.565 -7.268 1.00 86.69 285 MET A CA 1
ATOM 2358 C C . MET A 1 285 ? 1.530 10.794 -5.960 1.00 86.69 285 MET A C 1
ATOM 2360 O O . MET A 1 285 ? 0.612 10.098 -5.557 1.00 86.69 285 MET A O 1
ATOM 2364 N N . LYS A 1 286 ? 2.659 10.927 -5.249 1.00 89.69 286 LYS A N 1
ATOM 2365 C CA . LYS A 1 286 ? 2.844 10.252 -3.957 1.00 89.69 286 LYS A CA 1
ATOM 2366 C C . LYS A 1 286 ? 2.033 10.957 -2.871 1.00 89.69 286 LYS A C 1
ATOM 2368 O O . LYS A 1 286 ? 2.040 12.182 -2.782 1.00 89.69 286 LYS A O 1
ATOM 2373 N N . VAL A 1 287 ? 1.390 10.178 -2.008 1.00 92.81 287 VAL A N 1
ATOM 2374 C CA . VAL A 1 287 ? 0.665 10.681 -0.832 1.00 92.81 287 VAL A CA 1
ATOM 2375 C C . VAL A 1 287 ? 1.548 10.513 0.397 1.00 92.81 287 VAL A C 1
ATOM 2377 O O . VAL A 1 287 ? 2.123 9.442 0.619 1.00 92.81 287 VAL A O 1
ATOM 2380 N N . SER A 1 288 ? 1.680 11.569 1.200 1.00 92.25 288 SER A N 1
ATOM 2381 C CA . SER A 1 288 ? 2.459 11.502 2.434 1.00 92.25 288 SER A CA 1
ATOM 2382 C C . SER A 1 288 ? 1.707 10.735 3.529 1.00 92.25 288 SER A C 1
ATOM 2384 O O . SER A 1 288 ? 0.478 10.695 3.559 1.00 92.25 288 SER A O 1
ATOM 2386 N N . ILE A 1 289 ? 2.436 10.163 4.494 1.00 92.56 289 ILE A N 1
ATOM 2387 C CA . ILE A 1 289 ? 1.814 9.523 5.670 1.00 92.56 289 ILE A CA 1
ATOM 2388 C C . ILE A 1 289 ? 0.971 10.537 6.464 1.00 92.56 289 ILE A C 1
ATOM 2390 O O . ILE A 1 289 ? -0.060 10.170 7.027 1.00 92.56 289 ILE A O 1
ATOM 2394 N N . GLY A 1 290 ? 1.394 11.806 6.502 1.00 94.38 290 GLY A N 1
ATOM 2395 C CA . GLY A 1 290 ? 0.640 12.886 7.138 1.00 94.38 290 GLY A CA 1
ATOM 2396 C C . GLY A 1 290 ? -0.715 13.111 6.470 1.00 94.38 290 GLY A C 1
ATOM 2397 O O . GLY A 1 290 ? -1.727 13.175 7.164 1.00 94.38 290 GLY A O 1
ATOM 2398 N N . ASP A 1 291 ? -0.749 13.136 5.136 1.00 93.75 291 ASP A N 1
ATOM 2399 C CA . ASP A 1 291 ? -1.990 13.298 4.373 1.00 93.75 291 ASP A CA 1
ATOM 2400 C C . ASP A 1 291 ? -2.927 12.110 4.561 1.00 93.75 291 ASP A C 1
ATOM 2402 O O . ASP A 1 291 ? -4.122 12.317 4.765 1.00 93.75 291 ASP A O 1
ATOM 2406 N N . ILE A 1 292 ? -2.399 10.879 4.558 1.00 96.19 292 ILE A N 1
ATOM 2407 C CA . ILE A 1 292 ? -3.209 9.685 4.832 1.00 96.19 292 ILE A CA 1
ATOM 2408 C C . ILE A 1 292 ? -3.856 9.820 6.214 1.00 96.19 292 ILE A C 1
ATOM 2410 O O . ILE A 1 292 ? -5.078 9.788 6.325 1.00 96.19 292 ILE A O 1
ATOM 2414 N N . LYS A 1 293 ? -3.058 10.067 7.263 1.00 94.88 293 LYS A N 1
ATOM 2415 C CA . LYS A 1 293 ? -3.562 10.222 8.639 1.00 94.88 293 LYS A CA 1
ATOM 2416 C C . LYS A 1 293 ? -4.581 11.355 8.774 1.00 94.88 293 LYS A C 1
ATOM 2418 O O . LYS A 1 293 ? -5.542 11.209 9.526 1.00 94.88 293 LYS A O 1
ATOM 2423 N N . LYS A 1 294 ? -4.372 12.473 8.071 1.00 95.31 294 LYS A N 1
ATOM 2424 C CA . LYS A 1 294 ? -5.282 13.625 8.066 1.00 95.31 294 LYS A CA 1
ATOM 2425 C C . LYS A 1 294 ? -6.647 13.241 7.499 1.00 95.31 294 LYS A C 1
ATOM 2427 O O . LYS A 1 294 ? -7.654 13.477 8.160 1.00 95.31 294 LYS A O 1
ATOM 2432 N N . HIS A 1 295 ? -6.673 12.643 6.309 1.00 96.00 295 HIS A N 1
ATOM 2433 C CA . HIS A 1 295 ? -7.918 12.285 5.628 1.00 96.00 295 HIS A CA 1
ATOM 2434 C C . HIS A 1 295 ? -8.644 11.129 6.319 1.00 96.00 295 HIS A C 1
ATOM 2436 O O . HIS A 1 295 ? -9.864 11.126 6.391 1.00 96.00 295 HIS A O 1
ATOM 2442 N N . THR A 1 296 ? -7.913 10.178 6.903 1.00 95.81 296 THR A N 1
ATOM 2443 C CA . THR A 1 296 ? -8.523 8.994 7.517 1.00 95.81 296 THR A CA 1
ATOM 2444 C C . THR A 1 296 ? -8.773 9.134 9.022 1.00 95.81 296 THR A C 1
ATOM 2446 O O . THR A 1 296 ? -8.992 8.131 9.699 1.00 95.81 296 THR A O 1
ATOM 2449 N N . LYS A 1 297 ? -8.705 10.350 9.585 1.00 93.19 297 LYS A N 1
ATOM 2450 C CA . LYS A 1 297 ? -8.841 10.596 11.035 1.00 93.19 297 LYS A CA 1
ATOM 2451 C C . LYS A 1 297 ? -10.222 10.211 11.581 1.00 93.19 297 LYS A C 1
ATOM 2453 O O . LYS A 1 297 ? -10.325 9.801 12.737 1.00 93.19 297 LYS A O 1
ATOM 2458 N N . SER A 1 298 ? -11.263 10.379 10.767 1.00 91.81 298 SER A N 1
ATOM 2459 C CA . SER A 1 298 ? -12.660 10.082 11.109 1.00 91.81 298 SER A CA 1
ATOM 2460 C C . SER A 1 298 ? -13.015 8.600 10.979 1.00 91.81 298 SER A C 1
ATOM 2462 O O . SER A 1 298 ? -13.993 8.172 11.583 1.00 91.81 298 SER A O 1
ATOM 2464 N N . ILE A 1 299 ? -12.212 7.819 10.250 1.00 94.88 299 ILE A N 1
ATOM 2465 C CA . ILE A 1 299 ? -12.507 6.416 9.959 1.00 94.88 299 ILE A CA 1
ATOM 2466 C C . ILE A 1 299 ? -12.334 5.554 11.212 1.00 94.88 299 ILE A C 1
ATOM 2468 O O . ILE A 1 299 ? -11.259 5.503 11.822 1.00 94.88 299 ILE A O 1
ATOM 2472 N N . THR A 1 300 ? -13.403 4.857 11.578 1.00 93.25 300 THR A N 1
ATOM 2473 C CA . THR A 1 300 ? -13.501 3.980 12.746 1.00 93.25 300 THR A CA 1
ATOM 2474 C C . THR A 1 300 ? -12.827 2.627 12.512 1.00 93.25 300 THR A C 1
ATOM 2476 O O . THR A 1 300 ? -12.655 2.178 11.381 1.00 93.25 300 THR A O 1
ATOM 2479 N N . TYR A 1 301 ? -12.435 1.940 13.588 1.00 91.62 301 TYR A N 1
ATOM 2480 C CA . TYR A 1 301 ? -11.853 0.596 13.511 1.00 91.62 301 TYR A CA 1
ATOM 2481 C C . TYR A 1 301 ? -12.755 -0.401 12.753 1.00 91.62 301 TYR A C 1
ATOM 2483 O O . TYR A 1 301 ? -12.232 -1.074 11.861 1.00 91.62 301 TYR A O 1
ATOM 2491 N N . PRO A 1 302 ? -14.082 -0.457 12.980 1.00 91.19 302 PRO A N 1
ATOM 2492 C CA . PRO A 1 302 ? -14.962 -1.293 12.164 1.00 91.19 302 PRO A CA 1
ATOM 2493 C C . PRO A 1 302 ? -14.934 -0.969 10.661 1.00 91.19 302 PRO A C 1
ATOM 2495 O O . PRO A 1 302 ? -14.937 -1.894 9.851 1.00 91.19 302 PRO A O 1
ATOM 2498 N N . GLU A 1 303 ? -14.839 0.307 10.266 1.00 92.94 303 GLU A N 1
ATOM 2499 C CA . GLU A 1 303 ? -14.701 0.713 8.853 1.00 92.94 303 GLU A CA 1
ATOM 2500 C C . GLU A 1 303 ? -13.345 0.308 8.253 1.00 92.94 303 GLU A C 1
ATOM 2502 O O . GLU A 1 303 ? -13.255 -0.013 7.069 1.00 92.94 303 GLU A O 1
ATOM 2507 N N . TRP A 1 304 ? -12.297 0.226 9.076 1.00 92.12 304 TRP A N 1
ATOM 2508 C CA . TRP A 1 304 ? -11.032 -0.425 8.717 1.00 92.12 304 TRP A CA 1
ATOM 2509 C C . TRP A 1 304 ? -11.131 -1.962 8.651 1.00 92.12 304 TRP A C 1
ATOM 2511 O O . TRP A 1 304 ? -10.114 -2.632 8.487 1.00 92.12 304 TRP A O 1
ATOM 2521 N N . GLY A 1 305 ? -12.312 -2.556 8.843 1.00 88.44 305 GLY A N 1
ATOM 2522 C CA . GLY A 1 305 ? -12.488 -4.009 8.916 1.00 88.44 305 GLY A CA 1
ATOM 2523 C C . GLY A 1 305 ? -11.896 -4.646 10.179 1.00 88.44 305 GLY A C 1
ATOM 2524 O O . GLY A 1 305 ? -11.743 -5.867 10.240 1.00 88.44 305 GLY A O 1
ATOM 2525 N N . ILE A 1 306 ? -11.555 -3.842 11.189 1.00 86.19 306 ILE A N 1
ATOM 2526 C CA . ILE A 1 306 ? -10.996 -4.298 12.462 1.00 86.19 306 ILE A CA 1
ATOM 2527 C C . ILE A 1 306 ? -12.142 -4.630 13.409 1.00 86.19 306 ILE A C 1
ATOM 2529 O O . ILE A 1 306 ? -12.887 -3.747 13.828 1.00 86.19 306 ILE A O 1
ATOM 2533 N N . LYS A 1 307 ? -12.244 -5.913 13.760 1.00 87.75 307 LYS A N 1
ATOM 2534 C CA . LYS A 1 307 ? -13.204 -6.447 14.732 1.00 87.75 307 LYS A CA 1
ATOM 2535 C C . LYS A 1 307 ? -12.430 -7.168 15.821 1.00 87.75 307 LYS A C 1
ATOM 2537 O O . LYS A 1 307 ? -11.893 -8.249 15.592 1.00 87.75 307 LYS A O 1
ATOM 2542 N N . ILE A 1 308 ? -12.303 -6.547 16.981 1.00 86.38 308 ILE A N 1
ATOM 2543 C CA . ILE A 1 308 ? -11.430 -7.006 18.056 1.00 86.38 308 ILE A CA 1
ATOM 2544 C C . ILE A 1 308 ? -11.947 -8.286 18.670 1.00 86.38 308 ILE A C 1
ATOM 2546 O O . ILE A 1 308 ? -11.149 -9.187 18.919 1.00 86.38 308 ILE A O 1
ATOM 2550 N N . GLN A 1 309 ? -13.265 -8.416 18.822 1.00 88.25 309 GLN A N 1
ATOM 2551 C CA . GLN A 1 309 ? -13.867 -9.623 19.386 1.00 88.25 309 GLN A CA 1
ATOM 2552 C C . GLN A 1 309 ? -13.583 -10.871 18.538 1.00 88.25 309 GLN A C 1
ATOM 2554 O O . GLN A 1 309 ? -13.569 -11.980 19.066 1.00 88.25 309 GLN A O 1
ATOM 2559 N N . LYS A 1 310 ? -13.256 -10.706 17.245 1.00 89.50 310 LYS A N 1
ATOM 2560 C CA . LYS A 1 310 ? -12.815 -11.806 16.372 1.00 89.50 310 LYS A CA 1
ATOM 2561 C C . LYS A 1 310 ? -11.476 -12.412 16.810 1.00 89.50 310 LYS A C 1
ATOM 2563 O O . LYS A 1 310 ? -11.274 -13.610 16.650 1.00 89.50 310 LYS A O 1
ATOM 2568 N N . TRP A 1 311 ? -10.546 -11.595 17.306 1.00 86.50 311 TRP A N 1
ATOM 2569 C CA . TRP A 1 311 ? -9.173 -12.020 17.630 1.00 86.50 311 TRP A CA 1
ATOM 2570 C C . TRP A 1 311 ? -8.892 -12.078 19.132 1.00 86.50 311 TRP A C 1
ATOM 2572 O O . TRP A 1 311 ? -7.978 -12.775 19.567 1.00 86.50 311 TRP A O 1
ATOM 2582 N N . TYR A 1 312 ? -9.659 -11.330 19.918 1.00 88.19 312 TYR A N 1
ATOM 2583 C CA . TYR A 1 312 ? -9.545 -11.234 21.365 1.00 88.19 312 TYR A CA 1
ATOM 2584 C C . TYR A 1 312 ? -10.951 -11.198 21.989 1.00 88.19 312 TYR A C 1
ATOM 2586 O O . TYR A 1 312 ? -11.397 -10.139 22.439 1.00 88.19 312 TYR A O 1
ATOM 2594 N N . PRO A 1 313 ? -11.676 -12.334 21.964 1.00 89.94 313 PRO A N 1
ATOM 2595 C CA . PRO A 1 313 ? -13.037 -12.418 22.478 1.00 89.94 313 PRO A CA 1
ATOM 2596 C C . PRO A 1 313 ? -13.064 -12.185 23.990 1.00 89.94 313 PRO A C 1
ATOM 2598 O O . PRO A 1 313 ? -12.259 -12.752 24.735 1.00 89.94 313 PRO A O 1
ATOM 2601 N N . LYS A 1 314 ? -13.998 -11.345 24.437 1.00 87.62 314 LYS A N 1
ATOM 2602 C CA . LYS A 1 314 ? -14.170 -10.939 25.831 1.00 87.62 314 LYS A CA 1
ATOM 2603 C C . LYS A 1 314 ? -15.638 -10.899 26.221 1.00 87.62 314 LYS A C 1
ATOM 2605 O O . LYS A 1 314 ? -16.502 -10.540 25.428 1.00 87.62 314 LYS A O 1
ATOM 2610 N N . SER A 1 315 ? -15.919 -11.242 27.474 1.00 90.00 315 SER A N 1
ATOM 2611 C CA . SER A 1 315 ? -17.255 -11.074 28.045 1.00 90.00 315 SER A CA 1
ATOM 2612 C C . SER A 1 315 ? -17.621 -9.591 28.171 1.00 90.00 315 SER A C 1
ATOM 2614 O O . SER A 1 315 ? -16.751 -8.724 28.292 1.00 90.00 315 SER A O 1
ATOM 2616 N N . ARG A 1 316 ? -18.923 -9.281 28.235 1.00 87.81 316 ARG A N 1
ATOM 2617 C CA . ARG A 1 316 ? -19.413 -7.905 28.451 1.00 87.81 316 ARG A CA 1
ATOM 2618 C C . ARG A 1 316 ? -18.812 -7.265 29.709 1.00 87.81 316 ARG A C 1
ATOM 2620 O O . ARG A 1 316 ? -18.434 -6.098 29.681 1.00 87.81 316 ARG A O 1
ATOM 2627 N N . LYS A 1 317 ? -18.651 -8.042 30.788 1.00 88.62 317 LYS A N 1
ATOM 2628 C CA . LYS A 1 317 ? -18.011 -7.591 32.035 1.00 88.62 317 LYS A CA 1
ATOM 2629 C C . LYS A 1 317 ? -16.548 -7.194 31.816 1.00 88.62 317 LYS A C 1
ATOM 2631 O O . LYS A 1 317 ? -16.117 -6.151 32.299 1.00 88.62 317 LYS A O 1
ATOM 2636 N N . GLU A 1 318 ? -15.788 -7.997 31.075 1.00 88.38 318 GLU A N 1
ATOM 2637 C CA . GLU A 1 318 ? -14.390 -7.688 30.753 1.00 88.38 318 GLU A CA 1
ATOM 2638 C C . GLU A 1 318 ? -14.262 -6.474 29.826 1.00 88.38 318 GLU A C 1
ATOM 2640 O O . GLU A 1 318 ? -13.345 -5.676 30.008 1.00 88.38 318 GLU A O 1
ATOM 2645 N N . ILE A 1 319 ? -15.187 -6.306 28.875 1.00 88.62 319 ILE A N 1
ATOM 2646 C CA . ILE A 1 319 ? -15.255 -5.137 27.987 1.00 88.62 319 ILE A CA 1
ATOM 2647 C C . ILE A 1 319 ? -15.479 -3.854 28.790 1.00 88.62 319 ILE A C 1
ATOM 2649 O O . ILE A 1 319 ? -14.706 -2.908 28.648 1.00 88.62 319 ILE A O 1
ATOM 2653 N N . ILE A 1 320 ? -16.486 -3.833 29.669 1.00 88.94 320 ILE A N 1
ATOM 2654 C CA . ILE A 1 320 ? -16.772 -2.681 30.539 1.00 88.94 320 ILE A CA 1
ATOM 2655 C C . ILE A 1 320 ? -15.540 -2.347 31.384 1.00 88.94 320 ILE A C 1
ATOM 2657 O O . ILE A 1 320 ? -15.084 -1.207 31.407 1.00 88.94 320 ILE A O 1
ATOM 2661 N N . ASN A 1 321 ? -14.935 -3.360 32.005 1.00 88.12 321 ASN A N 1
ATOM 2662 C CA . ASN A 1 321 ? -13.722 -3.197 32.797 1.00 88.12 321 ASN A CA 1
ATOM 2663 C C . ASN A 1 321 ? -12.539 -2.642 31.976 1.00 88.12 321 ASN A C 1
ATOM 2665 O O . ASN A 1 321 ? -11.767 -1.844 32.499 1.00 88.12 321 ASN A O 1
ATOM 2669 N N . ALA A 1 322 ? -12.392 -3.032 30.706 1.00 87.12 322 ALA A N 1
ATOM 2670 C CA . ALA A 1 322 ? -11.352 -2.509 29.818 1.00 87.12 322 ALA A CA 1
ATOM 2671 C C . ALA A 1 322 ? -11.600 -1.050 29.392 1.00 87.12 322 ALA A C 1
ATOM 2673 O O . ALA A 1 322 ? -10.640 -0.321 29.148 1.00 87.12 322 ALA A O 1
ATOM 2674 N N . ILE A 1 323 ? -12.865 -0.628 29.297 1.00 88.88 323 ILE A N 1
ATOM 2675 C CA . ILE A 1 323 ? -13.252 0.758 28.995 1.00 88.88 323 ILE A CA 1
ATOM 2676 C C . ILE A 1 323 ? -12.976 1.667 30.196 1.00 88.88 323 ILE A C 1
ATOM 2678 O O . ILE A 1 323 ? -12.405 2.739 30.012 1.00 88.88 323 ILE A O 1
ATOM 2682 N N . VAL A 1 324 ? -13.348 1.224 31.401 1.00 88.19 324 VAL A N 1
ATOM 2683 C CA . VAL A 1 324 ? -13.228 2.009 32.640 1.00 88.19 324 VAL A CA 1
ATOM 2684 C C . VAL A 1 324 ? -11.774 2.078 33.124 1.00 88.19 324 VAL A C 1
ATOM 2686 O O . VAL A 1 324 ? -11.269 3.160 33.387 1.00 88.19 324 VAL A O 1
ATOM 2689 N N . ASN A 1 325 ? -11.045 0.959 33.186 1.00 81.19 325 ASN A N 1
ATOM 2690 C CA . ASN A 1 325 ? -9.726 0.934 33.831 1.00 81.19 325 ASN A CA 1
ATOM 2691 C C . ASN A 1 325 ? -8.575 1.311 32.877 1.00 81.19 325 ASN A C 1
ATOM 2693 O O . ASN A 1 325 ? -8.267 0.581 31.928 1.00 81.19 325 ASN A O 1
ATOM 2697 N N . THR A 1 326 ? -7.872 2.423 33.152 1.00 67.31 326 THR A N 1
ATOM 2698 C CA . THR A 1 326 ? -6.828 2.955 32.248 1.00 67.31 326 THR A CA 1
ATOM 2699 C C . THR A 1 326 ? -5.470 2.260 32.350 1.00 67.31 326 THR A C 1
ATOM 2701 O O . THR A 1 326 ? -4.766 2.190 31.341 1.00 67.31 326 THR A O 1
ATOM 2704 N N . GLU A 1 327 ? -5.136 1.652 33.494 1.00 59.03 327 GLU A N 1
ATOM 2705 C CA . GLU A 1 327 ? -3.914 0.842 33.682 1.00 59.03 327 GLU A CA 1
ATOM 2706 C C . GLU A 1 327 ? -3.880 -0.422 32.804 1.00 59.03 327 GLU A C 1
ATOM 2708 O O . GLU A 1 327 ? -2.837 -1.051 32.612 1.00 59.03 327 GLU A O 1
ATOM 2713 N N . LYS A 1 328 ? -5.039 -0.808 32.260 1.00 53.59 328 LYS A N 1
ATOM 2714 C CA . LYS A 1 328 ? -5.273 -2.077 31.571 1.00 53.59 328 LYS A CA 1
ATOM 2715 C C . LYS A 1 328 ? -5.456 -1.910 30.063 1.00 53.59 328 LYS A C 1
ATOM 2717 O O . LYS A 1 328 ? -6.072 -2.764 29.450 1.00 53.59 328 LYS A O 1
ATOM 2722 N N . GLY A 1 329 ? -4.962 -0.850 29.421 1.00 56.50 329 GLY A N 1
ATOM 2723 C CA . GLY A 1 329 ? -5.041 -0.774 27.959 1.00 56.50 329 GLY A CA 1
ATOM 2724 C C . GLY A 1 329 ? -4.494 0.503 27.338 1.00 56.50 329 GLY A C 1
ATOM 2725 O O . GLY A 1 329 ? -4.620 1.595 27.885 1.00 56.50 329 GLY A O 1
ATOM 2726 N N . ASN A 1 330 ? -3.925 0.368 26.141 1.00 73.38 330 ASN A N 1
ATOM 2727 C CA . ASN A 1 330 ? -3.609 1.507 25.282 1.00 73.38 330 ASN A CA 1
ATOM 2728 C C . ASN A 1 330 ? -4.927 2.185 24.839 1.00 73.38 330 ASN A C 1
ATOM 2730 O O . ASN A 1 330 ? -5.887 1.486 24.513 1.00 73.38 330 ASN A O 1
ATOM 2734 N N . GLN A 1 331 ? -4.971 3.523 24.786 1.00 82.50 331 GLN A N 1
ATOM 2735 C CA . GLN A 1 331 ? -6.108 4.321 24.288 1.00 82.50 331 GLN A CA 1
ATOM 2736 C C . GLN A 1 331 ? -6.707 3.764 22.981 1.00 82.50 331 GLN A C 1
ATOM 2738 O O . GLN A 1 331 ? -7.927 3.717 22.817 1.00 82.50 331 GLN A O 1
ATOM 2743 N N . LYS A 1 332 ? -5.857 3.254 22.076 1.00 86.44 332 LYS A N 1
ATOM 2744 C CA . LYS A 1 332 ? -6.282 2.606 20.826 1.00 86.44 332 LYS A CA 1
ATOM 2745 C C . LYS A 1 332 ? -7.202 1.400 21.050 1.00 86.44 332 LYS A C 1
ATOM 2747 O O . LYS A 1 332 ? -8.180 1.263 20.323 1.00 86.44 332 LYS A O 1
ATOM 2752 N N . TYR A 1 333 ? -6.912 0.555 22.042 1.00 87.06 333 TYR A N 1
ATOM 2753 C CA . TYR A 1 333 ? -7.717 -0.628 22.364 1.00 87.06 333 TYR A CA 1
ATOM 2754 C C . TYR A 1 333 ? -9.090 -0.246 22.913 1.00 87.06 333 TYR A C 1
ATOM 2756 O O . TYR A 1 333 ? -10.095 -0.740 22.407 1.00 87.06 333 TYR A O 1
ATOM 2764 N N . ARG A 1 334 ? -9.141 0.693 23.870 1.00 88.31 334 ARG A N 1
ATOM 2765 C CA . ARG A 1 334 ? -10.409 1.213 24.410 1.00 88.31 334 ARG A CA 1
ATOM 2766 C C . ARG A 1 334 ? -11.293 1.775 23.304 1.00 88.31 334 ARG A C 1
ATOM 2768 O O . ARG A 1 334 ? -12.452 1.394 23.182 1.00 88.31 334 ARG A O 1
ATOM 2775 N N . LYS A 1 335 ? -10.712 2.624 22.453 1.00 89.56 335 LYS A N 1
ATOM 2776 C CA . LYS A 1 335 ? -11.407 3.215 21.308 1.00 89.56 335 LYS A CA 1
ATOM 2777 C C . LYS A 1 335 ? -11.909 2.156 20.323 1.00 89.56 335 LYS A C 1
ATOM 2779 O O . LYS A 1 335 ? -13.023 2.290 19.832 1.00 89.56 335 LYS A O 1
ATOM 2784 N N . ALA A 1 336 ? -11.121 1.114 20.044 1.00 90.44 336 ALA A N 1
ATOM 2785 C CA . ALA A 1 336 ? -11.522 0.033 19.145 1.00 90.44 336 ALA A CA 1
ATOM 2786 C C . ALA A 1 336 ? -12.723 -0.755 19.679 1.00 90.44 336 ALA A C 1
ATOM 2788 O O . ALA A 1 336 ? -13.695 -0.920 18.948 1.00 90.44 336 ALA A O 1
ATOM 2789 N N . ILE A 1 337 ? -12.693 -1.165 20.953 1.00 90.56 337 ILE A N 1
ATOM 2790 C CA . ILE A 1 337 ? -13.826 -1.868 21.571 1.00 90.56 337 ILE A CA 1
ATOM 2791 C C . ILE A 1 337 ? -15.069 -0.977 21.594 1.00 90.56 337 ILE A C 1
ATOM 2793 O O . ILE A 1 337 ? -16.139 -1.423 21.198 1.00 90.56 337 ILE A O 1
ATOM 2797 N N . LEU A 1 338 ? -14.926 0.282 22.025 1.00 91.50 338 LEU A N 1
ATOM 2798 C CA . LEU A 1 338 ? -16.040 1.229 22.085 1.00 91.50 338 LEU A CA 1
ATOM 2799 C C . LEU A 1 338 ? -16.700 1.433 20.725 1.00 91.50 338 LEU A C 1
ATOM 2801 O O . LEU A 1 338 ? -17.921 1.412 20.639 1.00 91.50 338 LEU A O 1
ATOM 2805 N N . GLN A 1 339 ? -15.907 1.613 19.667 1.00 93.19 339 GLN A N 1
ATOM 2806 C CA . GLN A 1 339 ? -16.436 1.770 18.314 1.00 93.19 339 GLN A CA 1
ATOM 2807 C C . GLN A 1 339 ? -17.147 0.504 17.829 1.00 93.19 339 GLN A C 1
ATOM 2809 O O . GLN A 1 339 ? -18.187 0.615 17.187 1.00 93.19 339 GLN A O 1
ATOM 2814 N N . GLU A 1 340 ? -16.629 -0.680 18.162 1.00 92.50 340 GLU A N 1
ATOM 2815 C CA . GLU A 1 340 ? -17.234 -1.963 17.793 1.00 92.50 340 GLU A CA 1
ATOM 2816 C C . GLU A 1 340 ? -18.603 -2.178 18.454 1.00 92.50 340 GLU A C 1
ATOM 2818 O O . GLU A 1 340 ? -19.542 -2.562 17.765 1.00 92.50 340 GLU A O 1
ATOM 2823 N N . ILE A 1 341 ? -18.747 -1.857 19.746 1.00 91.44 341 ILE A N 1
ATOM 2824 C CA . ILE A 1 341 ? -20.012 -2.037 20.487 1.00 91.44 341 ILE A CA 1
ATOM 2825 C C . ILE A 1 341 ? -20.955 -0.826 20.408 1.00 91.44 341 ILE A C 1
ATOM 2827 O O . ILE A 1 341 ? -22.083 -0.895 20.883 1.00 91.44 341 ILE A O 1
ATOM 2831 N N . SER A 1 342 ? -20.514 0.303 19.842 1.00 91.75 342 SER A N 1
ATOM 2832 C CA . SER A 1 342 ? -21.231 1.591 19.897 1.00 91.75 342 SER A CA 1
ATOM 2833 C C . SER A 1 342 ? -22.683 1.523 19.411 1.00 91.75 342 SER A C 1
ATOM 2835 O O . SER A 1 342 ? -23.565 2.171 19.980 1.00 91.75 342 SER A O 1
ATOM 2837 N N . ASN A 1 343 ? -22.955 0.709 18.391 1.00 88.81 343 ASN A N 1
ATOM 2838 C CA . ASN A 1 343 ? -24.298 0.536 17.845 1.00 88.81 343 ASN A CA 1
ATOM 2839 C C . ASN A 1 343 ? -25.238 -0.183 18.825 1.00 88.81 343 ASN A C 1
ATOM 2841 O O . ASN A 1 343 ? -26.419 0.147 18.861 1.00 88.81 343 ASN A O 1
ATOM 2845 N N . GLU A 1 344 ? -24.709 -1.080 19.657 1.00 90.81 344 GLU A N 1
ATOM 2846 C CA . GLU A 1 344 ? -25.459 -1.896 20.621 1.00 90.81 344 GLU A CA 1
ATOM 2847 C C . GLU A 1 344 ? -25.748 -1.161 21.939 1.00 90.81 344 GLU A C 1
ATOM 2849 O O . GLU A 1 344 ? -26.608 -1.587 22.706 1.00 90.81 344 GLU A O 1
ATOM 2854 N N . LEU A 1 345 ? -25.045 -0.057 22.219 1.00 92.25 345 LEU A N 1
ATOM 2855 C CA . LEU A 1 345 ? -25.236 0.707 23.451 1.00 92.25 345 LEU A CA 1
ATOM 2856 C C . LEU A 1 345 ? -26.507 1.565 23.383 1.00 92.25 345 LEU A C 1
ATOM 2858 O O . LEU A 1 345 ? -26.654 2.408 22.489 1.00 92.25 345 LEU A O 1
ATOM 2862 N N . SER A 1 346 ? -27.397 1.386 24.360 1.00 94.44 346 SER A N 1
ATOM 2863 C CA . SER A 1 346 ? -28.518 2.296 24.616 1.00 94.44 346 SER A CA 1
ATOM 2864 C C . SER A 1 346 ? -28.046 3.581 25.322 1.00 94.44 346 SER A C 1
ATOM 2866 O O . SER A 1 346 ? -26.972 3.583 25.934 1.00 94.44 346 SER A O 1
ATOM 2868 N N . PRO A 1 347 ? -28.834 4.676 25.313 1.00 96.00 347 PRO A N 1
ATOM 2869 C CA . PRO A 1 347 ? -28.540 5.855 26.134 1.00 96.00 347 PRO A CA 1
ATOM 2870 C C . PRO A 1 347 ? -28.319 5.515 27.618 1.00 96.00 347 PRO A C 1
ATOM 2872 O O . PRO A 1 347 ? -27.418 6.060 28.256 1.00 96.00 347 PRO A O 1
ATOM 2875 N N . THR A 1 348 ? -29.074 4.549 28.152 1.00 96.06 348 THR A N 1
ATOM 2876 C CA . THR A 1 348 ? -28.916 4.050 29.526 1.00 96.06 348 THR A CA 1
ATOM 2877 C C . THR A 1 348 ? -27.577 3.339 29.731 1.00 96.06 348 THR A C 1
ATOM 2879 O O . THR A 1 348 ? -26.904 3.596 30.727 1.00 96.06 348 THR A O 1
ATOM 2882 N N . ASP A 1 349 ? -27.140 2.497 28.788 1.00 94.38 349 ASP A N 1
ATOM 2883 C CA . ASP A 1 349 ? -25.819 1.853 28.859 1.00 94.38 349 ASP A CA 1
ATOM 2884 C C . ASP A 1 349 ? -24.683 2.885 28.865 1.00 94.38 349 ASP A C 1
ATOM 2886 O O . ASP A 1 349 ? -23.719 2.745 29.618 1.00 94.38 349 ASP A O 1
ATOM 2890 N N . ILE A 1 350 ? -24.802 3.934 28.046 1.00 95.75 350 ILE A N 1
ATOM 2891 C CA . ILE A 1 350 ? -23.800 5.003 27.951 1.00 95.75 350 ILE A CA 1
ATOM 2892 C C . ILE A 1 350 ? -23.721 5.786 29.266 1.00 95.75 350 ILE A C 1
ATOM 2894 O O . ILE A 1 350 ? -22.623 5.991 29.784 1.00 95.75 350 ILE A O 1
ATOM 2898 N N . ASN A 1 351 ? -24.865 6.169 29.838 1.00 97.00 351 ASN A N 1
ATOM 2899 C CA . ASN A 1 351 ? -24.911 6.850 31.133 1.00 97.00 351 ASN A CA 1
ATOM 2900 C C . ASN A 1 351 ? -24.327 5.984 32.258 1.00 97.00 351 ASN A C 1
ATOM 2902 O O . ASN A 1 351 ? -23.572 6.481 33.090 1.00 97.00 351 ASN A O 1
ATOM 2906 N N . ASN A 1 352 ? -24.603 4.677 32.250 1.00 96.06 352 ASN A N 1
ATOM 2907 C CA . ASN A 1 352 ? -24.013 3.745 33.210 1.00 96.06 352 ASN A CA 1
ATOM 2908 C C . ASN A 1 352 ? -22.484 3.663 33.071 1.00 96.06 352 ASN A C 1
ATOM 2910 O O . ASN A 1 352 ? -21.782 3.653 34.079 1.00 96.06 352 ASN A O 1
ATOM 2914 N N . LEU A 1 353 ? -21.947 3.643 31.845 1.00 95.12 353 LEU A N 1
ATOM 2915 C CA . LEU A 1 353 ? -20.498 3.671 31.613 1.00 95.12 353 LEU A CA 1
ATOM 2916 C C . LEU A 1 353 ? -19.855 4.966 32.120 1.00 95.12 353 LEU A C 1
ATOM 2918 O O . LEU A 1 353 ? -18.806 4.906 32.759 1.00 95.12 353 LEU A O 1
ATOM 2922 N N . LEU A 1 354 ? -20.476 6.120 31.856 1.00 96.62 354 LEU A N 1
ATOM 2923 C CA . LEU A 1 354 ? -20.002 7.414 32.358 1.00 96.62 354 LEU A CA 1
ATOM 2924 C C . LEU A 1 354 ? -19.979 7.435 33.890 1.00 96.62 354 LEU A C 1
ATOM 2926 O O . LEU A 1 354 ? -18.967 7.808 34.478 1.00 96.62 354 LEU A O 1
ATOM 2930 N N . LYS A 1 355 ? -21.038 6.928 34.531 1.00 96.94 355 LYS A N 1
ATOM 2931 C CA . LYS A 1 355 ? -21.109 6.805 35.990 1.00 96.94 355 LYS A CA 1
ATOM 2932 C C . LYS A 1 355 ? -19.988 5.925 36.554 1.00 96.94 355 LYS A C 1
ATOM 2934 O O . LYS A 1 355 ? -19.325 6.326 37.502 1.00 96.94 355 LYS A O 1
ATOM 2939 N N . LEU A 1 356 ? -19.729 4.764 35.945 1.00 95.56 356 LEU A N 1
ATOM 2940 C CA . LEU A 1 356 ? -18.638 3.874 36.365 1.00 95.56 356 LEU A CA 1
ATOM 2941 C C . LEU A 1 356 ? -17.257 4.534 36.223 1.00 95.56 356 LEU A C 1
ATOM 2943 O O . LEU A 1 356 ? -16.383 4.320 37.060 1.00 95.56 356 LEU A O 1
ATOM 2947 N N . ILE A 1 357 ? -17.052 5.343 35.176 1.00 94.00 357 ILE A N 1
ATOM 2948 C CA . ILE A 1 357 ? -15.814 6.114 34.989 1.00 94.00 357 ILE A CA 1
ATOM 2949 C C . ILE A 1 357 ? -15.642 7.145 36.111 1.00 94.00 357 ILE A C 1
ATOM 2951 O O . ILE A 1 357 ? -14.543 7.257 36.655 1.00 94.00 357 ILE A O 1
ATOM 2955 N N . GLU A 1 358 ? -16.705 7.873 36.462 1.00 94.81 358 GLU A N 1
ATOM 2956 C CA . GLU A 1 358 ? -16.690 8.867 37.542 1.00 94.81 358 GLU A CA 1
ATOM 2957 C C . GLU A 1 358 ? -16.463 8.234 38.918 1.00 94.81 358 GLU A C 1
ATOM 2959 O O . GLU A 1 358 ? -15.703 8.767 39.727 1.00 94.81 358 GLU A O 1
ATOM 2964 N N . GLU A 1 359 ? -17.115 7.103 39.196 1.00 94.62 359 GLU A N 1
ATOM 2965 C CA . GLU A 1 359 ? -16.937 6.342 40.435 1.00 94.62 359 GLU A CA 1
ATOM 2966 C C . GLU A 1 359 ? -15.484 5.883 40.578 1.00 94.62 359 GLU A C 1
ATOM 2968 O O . GLU A 1 359 ? -14.851 6.182 41.589 1.00 94.62 359 GLU A O 1
ATOM 2973 N N . HIS A 1 360 ? -14.910 5.281 39.534 1.00 91.44 360 HIS A N 1
ATOM 2974 C CA . HIS A 1 360 ? -13.517 4.844 39.565 1.00 91.44 360 HIS A CA 1
ATOM 2975 C C . HIS A 1 360 ? -12.528 6.018 39.697 1.00 91.44 360 HIS A C 1
ATOM 2977 O O . HIS A 1 360 ? -11.551 5.939 40.437 1.00 91.44 360 HIS A O 1
ATOM 2983 N N . GLN A 1 361 ? -12.799 7.159 39.053 1.00 90.44 361 GLN A N 1
ATOM 2984 C CA . GLN A 1 361 ? -11.973 8.363 39.200 1.00 90.44 361 GLN A CA 1
ATOM 2985 C C . GLN A 1 361 ? -11.954 8.898 40.644 1.00 90.44 361 GLN A C 1
ATOM 2987 O O . GLN A 1 361 ? -10.947 9.469 41.068 1.00 90.44 361 GLN A O 1
ATOM 2992 N N . LYS A 1 362 ? -13.048 8.736 41.405 1.00 93.12 362 LYS A N 1
ATOM 2993 C CA . LYS A 1 362 ? -13.130 9.147 42.821 1.00 93.12 362 LYS A CA 1
ATOM 2994 C C . LYS A 1 362 ? -12.313 8.250 43.751 1.00 93.12 362 LYS A C 1
ATOM 2996 O O . LYS A 1 362 ? -11.890 8.723 44.802 1.00 93.12 362 LYS A O 1
ATOM 3001 N N . GLU A 1 363 ? -12.082 6.995 43.372 1.00 93.00 363 GLU A N 1
ATOM 3002 C CA . GLU A 1 363 ? -11.256 6.046 44.135 1.00 93.00 363 GLU A CA 1
ATOM 3003 C C . GLU A 1 363 ? -9.756 6.374 44.046 1.00 93.00 363 GLU A C 1
ATOM 3005 O O . GLU A 1 363 ? -8.981 5.994 44.923 1.00 93.00 363 GLU A O 1
ATOM 3010 N N . LEU A 1 364 ? -9.337 7.093 43.000 1.00 91.00 364 LEU A N 1
ATOM 3011 C CA . LEU A 1 364 ? -7.940 7.439 42.753 1.00 91.00 364 LEU A CA 1
ATOM 3012 C C . LEU A 1 364 ? -7.533 8.735 43.465 1.00 91.00 364 LEU A C 1
ATOM 3014 O O . LEU A 1 364 ? -8.312 9.682 43.593 1.00 91.00 364 LEU A O 1
ATOM 3018 N N . GLN A 1 365 ? -6.264 8.818 43.870 1.00 91.75 365 GLN A N 1
ATOM 3019 C CA . GLN A 1 365 ? -5.689 9.998 44.520 1.00 91.75 365 GLN A CA 1
ATOM 3020 C C . GLN A 1 365 ? -4.340 10.391 43.904 1.00 91.75 365 GLN A C 1
ATOM 3022 O O . GLN A 1 365 ? -3.662 9.584 43.267 1.00 91.75 365 GLN A O 1
ATOM 3027 N N . GLY A 1 366 ? -3.954 11.656 44.088 1.00 92.19 366 GLY A N 1
ATOM 3028 C CA . GLY A 1 366 ? -2.650 12.176 43.675 1.00 92.19 366 GLY A CA 1
ATOM 3029 C C . GLY A 1 366 ? -2.337 11.967 42.188 1.00 92.19 366 GLY A C 1
ATOM 3030 O O . GLY A 1 366 ? -3.171 12.208 41.316 1.00 92.19 366 GLY A O 1
ATOM 3031 N N . ILE A 1 367 ? -1.112 11.515 41.906 1.00 87.50 367 ILE A N 1
ATOM 3032 C CA . ILE A 1 367 ? -0.577 11.346 40.545 1.00 87.50 367 ILE A CA 1
ATOM 3033 C C . ILE A 1 367 ? -1.391 10.335 39.726 1.00 87.50 367 ILE A C 1
ATOM 3035 O O . ILE A 1 367 ? -1.550 10.516 38.517 1.00 87.50 367 ILE A O 1
ATOM 3039 N N . ASP A 1 368 ? -1.914 9.284 40.356 1.00 86.88 368 ASP A N 1
ATOM 3040 C CA . ASP A 1 368 ? -2.651 8.234 39.648 1.00 86.88 368 ASP A CA 1
ATOM 3041 C C . ASP A 1 368 ? -4.005 8.739 39.150 1.00 86.88 368 ASP A C 1
ATOM 3043 O O . ASP A 1 368 ? -4.395 8.436 38.021 1.00 86.88 368 ASP A O 1
ATOM 3047 N N . LYS A 1 369 ? -4.658 9.623 39.917 1.00 89.75 369 LYS A N 1
ATOM 3048 C CA . LYS A 1 369 ? -5.863 10.332 39.469 1.00 89.75 369 LYS A CA 1
ATOM 3049 C C . LYS A 1 369 ? -5.577 11.211 38.251 1.00 89.75 369 LYS A C 1
ATOM 3051 O O . LYS A 1 369 ? -6.270 11.102 37.244 1.00 89.75 369 LYS A O 1
ATOM 3056 N N . THR A 1 370 ? -4.520 12.023 38.299 1.00 88.44 370 THR A N 1
ATOM 3057 C CA . THR A 1 370 ? -4.139 12.892 37.172 1.00 88.44 370 THR A CA 1
ATOM 3058 C C . THR A 1 370 ? -3.799 12.084 35.917 1.00 88.44 370 THR A C 1
ATOM 3060 O O . THR A 1 370 ? -4.248 12.412 34.819 1.00 88.44 370 THR A O 1
ATOM 3063 N N . LYS A 1 371 ? -3.044 10.984 36.055 1.00 87.56 371 LYS A N 1
ATOM 3064 C CA . LYS A 1 371 ? -2.751 10.073 34.935 1.00 87.56 371 LYS A CA 1
ATOM 3065 C C . LYS A 1 371 ? -4.026 9.466 34.356 1.00 87.56 371 LYS A C 1
ATOM 3067 O O . LYS A 1 371 ? -4.143 9.337 33.138 1.00 87.56 371 LYS A O 1
ATOM 3072 N N . TYR A 1 372 ? -4.958 9.064 35.214 1.00 88.69 372 TYR A N 1
ATOM 3073 C CA . TYR A 1 372 ? -6.228 8.493 34.794 1.00 88.69 372 TYR A CA 1
ATOM 3074 C C . TYR A 1 372 ? -7.067 9.498 33.997 1.00 88.69 372 TYR A C 1
ATOM 3076 O O . TYR A 1 372 ? -7.510 9.166 32.899 1.00 88.69 372 TYR A O 1
ATOM 3084 N N . GLU A 1 373 ? -7.211 10.728 34.498 1.00 89.00 373 GLU A N 1
ATOM 3085 C CA . GLU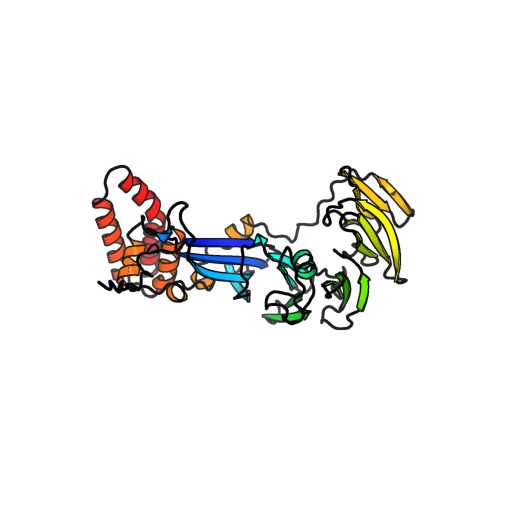 A 1 373 ? -7.959 11.818 33.856 1.00 89.00 373 GLU A CA 1
ATOM 3086 C C . GLU A 1 373 ? -7.462 12.092 32.433 1.00 89.00 373 GLU A C 1
ATOM 3088 O O . GLU A 1 373 ? -8.244 12.056 31.482 1.00 89.00 373 GLU A O 1
ATOM 3093 N N . ILE A 1 374 ? -6.145 12.241 32.267 1.00 86.88 374 ILE A N 1
ATOM 3094 C CA . ILE A 1 374 ? -5.511 12.432 30.953 1.00 86.88 374 ILE A CA 1
ATOM 3095 C C . ILE A 1 374 ? -5.793 11.237 30.027 1.00 86.88 374 ILE A C 1
ATOM 3097 O O . ILE A 1 374 ? -6.055 11.387 28.834 1.00 86.88 374 ILE A O 1
ATOM 3101 N N . ASN A 1 375 ? -5.743 10.015 30.560 1.00 86.75 375 ASN A N 1
ATOM 3102 C CA . ASN A 1 375 ? -5.890 8.801 29.761 1.00 86.75 375 ASN A CA 1
ATOM 3103 C C . ASN A 1 375 ? -7.337 8.477 29.359 1.00 86.75 375 ASN A C 1
ATOM 3105 O O . ASN A 1 375 ? -7.531 7.745 28.374 1.00 86.75 375 ASN A O 1
ATOM 3109 N N . ILE A 1 376 ? -8.329 8.948 30.120 1.00 90.62 376 ILE A N 1
ATOM 3110 C CA . ILE A 1 376 ? -9.753 8.656 29.913 1.00 90.62 376 ILE A CA 1
ATOM 3111 C C . ILE A 1 376 ? -10.486 9.762 29.139 1.00 90.62 376 ILE A C 1
ATOM 3113 O O . ILE A 1 376 ? -11.546 9.496 28.576 1.00 90.62 376 ILE A O 1
ATOM 3117 N N . GLU A 1 377 ? -9.916 10.966 29.028 1.00 90.19 377 GLU A N 1
ATOM 3118 C CA . GLU A 1 377 ? -10.546 12.141 28.404 1.00 90.19 377 GLU A CA 1
ATOM 3119 C C . GLU A 1 377 ? -11.170 11.850 27.024 1.00 90.19 377 GLU A C 1
ATOM 3121 O O . GLU A 1 377 ? -12.355 12.111 26.796 1.00 90.19 377 GLU A O 1
ATOM 3126 N N . GLU A 1 378 ? -10.416 11.234 26.102 1.00 89.69 378 GLU A N 1
ATOM 3127 C CA . GLU A 1 378 ? -10.935 10.891 24.767 1.00 89.69 378 GLU A CA 1
ATOM 3128 C C . GLU A 1 378 ? -12.114 9.905 24.818 1.00 89.69 378 GLU A C 1
ATOM 3130 O O . GLU A 1 378 ? -13.010 9.958 23.973 1.00 89.69 378 GLU A O 1
ATOM 3135 N N . THR A 1 379 ? -12.118 9.012 25.811 1.00 92.12 379 THR A N 1
ATOM 3136 C CA . THR A 1 379 ? -13.163 7.997 26.017 1.00 92.12 379 THR A CA 1
ATOM 3137 C C . THR A 1 379 ? -14.457 8.676 26.461 1.00 92.12 379 THR A C 1
ATOM 3139 O O . THR A 1 379 ? -15.503 8.463 25.850 1.00 92.12 379 THR A O 1
ATOM 3142 N N . VAL A 1 380 ? -14.373 9.565 27.456 1.00 94.38 380 VAL A N 1
ATOM 3143 C CA . VAL A 1 380 ? -15.510 10.360 27.950 1.00 94.38 380 VAL A CA 1
ATOM 3144 C C . VAL A 1 380 ? -16.075 11.246 26.841 1.00 94.38 380 VAL A C 1
ATOM 3146 O O . VAL A 1 380 ? -17.283 11.266 26.607 1.00 94.38 380 VAL A O 1
ATOM 3149 N N . LYS A 1 381 ? -15.206 11.931 26.087 1.00 94.69 381 LYS A N 1
ATOM 3150 C CA . LYS A 1 381 ? -15.617 12.760 24.946 1.00 94.69 381 LYS A CA 1
ATOM 3151 C C . LYS A 1 381 ? -16.366 11.952 23.886 1.00 94.69 381 LYS A C 1
ATOM 3153 O O . LYS A 1 381 ? -17.373 12.420 23.357 1.00 94.69 381 LYS A O 1
ATOM 3158 N N . TYR A 1 382 ? -15.887 10.748 23.574 1.00 93.38 382 TYR A N 1
ATOM 3159 C CA . TYR A 1 382 ? -16.546 9.858 22.621 1.00 93.38 382 TYR A CA 1
ATOM 3160 C C . TYR A 1 382 ? -17.930 9.414 23.114 1.00 93.38 382 TYR A C 1
ATOM 3162 O O . TYR A 1 382 ? -18.895 9.529 22.362 1.00 93.38 382 TYR A O 1
ATOM 3170 N N . LEU A 1 383 ? -18.046 8.973 24.372 1.00 95.25 383 LEU A N 1
ATOM 3171 C CA . LEU A 1 383 ? -19.317 8.549 24.973 1.00 95.25 383 LEU A CA 1
ATOM 3172 C C . LEU A 1 383 ? -20.352 9.681 24.998 1.00 95.25 383 LEU A C 1
ATOM 3174 O O . LEU A 1 383 ? -21.491 9.472 24.591 1.00 95.25 383 LEU A O 1
ATOM 3178 N N . ASN A 1 384 ? -19.947 10.895 25.380 1.00 96.62 384 ASN A N 1
ATOM 3179 C CA . ASN A 1 384 ? -20.827 12.066 25.371 1.00 96.62 384 ASN A CA 1
ATOM 3180 C C . ASN A 1 384 ? -21.327 12.418 23.963 1.00 96.62 384 ASN A C 1
ATOM 3182 O O . ASN A 1 384 ? -22.491 12.769 23.784 1.00 96.62 384 ASN A O 1
ATOM 3186 N N . ASN A 1 385 ? -20.467 12.315 22.948 1.00 94.81 385 ASN A N 1
ATOM 3187 C CA . ASN A 1 385 ? -20.890 12.518 21.563 1.00 94.81 385 ASN A CA 1
ATOM 3188 C C . ASN A 1 385 ? -21.851 11.416 21.101 1.00 94.81 385 ASN A C 1
ATOM 3190 O O . ASN A 1 385 ? -22.853 11.723 20.464 1.00 94.81 385 ASN A O 1
ATOM 3194 N N . LEU A 1 386 ? -21.577 10.156 21.455 1.00 94.12 386 LEU A N 1
ATOM 3195 C CA . LEU A 1 386 ? -22.440 9.024 21.120 1.00 94.12 386 LEU A CA 1
ATOM 3196 C C . LEU A 1 386 ? -23.831 9.169 21.755 1.00 94.12 386 LEU A C 1
ATOM 3198 O O . LEU A 1 386 ? -24.836 8.913 21.094 1.00 94.12 386 LEU A O 1
ATOM 3202 N N . LEU A 1 387 ? -23.891 9.635 23.006 1.00 94.81 387 LEU A N 1
ATOM 3203 C CA . LEU A 1 387 ? -25.141 9.928 23.702 1.00 94.81 387 LEU A CA 1
ATOM 3204 C C . LEU A 1 387 ? -25.958 10.989 22.954 1.00 94.81 387 LEU A C 1
ATOM 3206 O O . LEU A 1 387 ? -27.135 10.771 22.696 1.00 94.81 387 LEU A O 1
ATOM 3210 N N . LYS A 1 388 ? -25.321 12.088 22.526 1.00 93.88 388 LYS A N 1
ATOM 3211 C CA . LYS A 1 388 ? -25.980 13.153 21.745 1.00 93.88 388 LYS A CA 1
ATOM 3212 C C . LYS A 1 388 ? -26.531 12.675 20.405 1.00 93.88 388 LYS A C 1
ATOM 3214 O O . LYS A 1 388 ? -27.513 13.226 19.940 1.00 93.88 388 LYS A O 1
ATOM 3219 N N . THR A 1 389 ? -25.887 11.698 19.766 1.00 92.06 389 THR A N 1
ATOM 3220 C CA . THR A 1 389 ? -26.356 11.149 18.480 1.00 92.06 389 THR A CA 1
ATOM 3221 C C . THR A 1 389 ? -27.479 10.120 18.615 1.00 92.06 389 THR A C 1
ATOM 3223 O O . THR A 1 389 ? -28.074 9.754 17.606 1.00 92.06 389 THR A O 1
ATOM 3226 N N . LYS A 1 390 ? -27.716 9.600 19.826 1.00 89.12 390 LYS A N 1
ATOM 3227 C CA . LYS A 1 390 ? -28.715 8.557 20.119 1.00 89.12 390 LYS A CA 1
ATOM 3228 C C . LYS A 1 390 ? -29.918 9.070 20.920 1.00 89.12 390 LYS A C 1
ATOM 3230 O O . LYS A 1 390 ? -30.874 8.314 21.077 1.00 89.12 390 LYS A O 1
ATOM 3235 N N . ALA A 1 391 ? -29.823 10.280 21.465 1.00 75.50 391 ALA A N 1
ATOM 3236 C CA . ALA A 1 391 ? -30.947 11.047 21.993 1.00 75.50 391 ALA A CA 1
ATOM 3237 C C . ALA A 1 391 ? -31.718 11.673 20.828 1.00 75.50 391 ALA A C 1
ATOM 3239 O O . ALA A 1 391 ? -32.963 11.697 20.920 1.00 75.50 391 ALA A O 1
#

Radius of gyration: 26.99 Å; chains: 1; bounding box: 64×63×80 Å

Secondary structure (DSSP, 8-state):
------------TTTSB-SS-EEEEEEEEEEE-TTSSEEEEEEEEEEEEPB-GGGGTTTS-PPEEEEEEEEEEEEETTTTEEEEEEEEET--S-GGGEEEEEEE-TTSEEEEEEEETTHHHHHHHS--TT-PPPTT-SEEEEETTT--EEEEESS-EEEEE-TTSSEEEEEEE-SSSEEEEEEETTS-S-EEEEE-EEEEE-TTSSEEEEEEE-SSSEEEEEEEETTT--EEEEEEEET--GGG-EESSSSEEEEE-TTS-EEEEETTTTEEEE---------TTEEPHHHHHHHTTT--TTTTT--HHHHS---HHHHHHHHH-GGG--HHHHHHHHHHHTTT--HHHHHHHHHHHHHHHHH--HHHHHHHHHHHHHHHHHHHHHHHHH-

pLDDT: mean 84.56, std 13.87, range [32.09, 97.88]

Foldseek 3Di:
DDDPDPPPPPPCPVQFWFLEKDKDKDKDWWFAAPVRQKIKIKMKIWIWTFTHDPCCPPPRHDTHTLAIWMWIWMAGQVVLAIDTLDIQGPDDDDCLQKDKDWDADPQRKIKIAIDGPCVQVCCLVPPDPPDFQRPRGAIWIAHPVVSDIDGLTRFWDDWDAQLVRQKIWTWGDDSPFIWIWMATPNNHPIDTLGTFDDWDAANNRQKIWGWDDPDPFKIWTWMAGNVVSDIDTLDIAGNWPRVAWDHPHNFKIWGAHPVRWIWIAGNVVRDIDTDPDDDDDPCVGTDDPVNVCVSCVPPACVSVVHDPCVRNNDDPVSLLVCLQDQVRYDLNRNRNSCRNCLVVDALVNLVVSVVSNVVVLVVDDDPVSVVSCVRNVVVNVVSVVSSVVRD

Sequence (391 aa):
MKNILFILIVFFSSCSYKDYIIFSDEYKAGTFNNNKTKFAFFKFYKISQPAKGLAAFPDGGQSKVLYQGVYLYLFDIPSNKLKLIRSFDGLSGQSISWANWMYFDDRNQLLYSIYPSHHYSFQKKYPDKNKKPGPGKGIFLYSLENNKTIRISDNAETPQLSPDNNKILYARFSSNEPEIHIMDKNGENDKLLDKGYYPNFSPNGNYISYILELDSMMYDVKFINLKNNDIVKIASIKNINKYEVFWLNDYQLCYNETNGKKKKYDIKSNLISDNDQKVKQDRRMKVSIGDIKKHTKSITYPEWGIKIQKWYPKSRKEIINAIVNTEKGNQKYRKAILQEISNELSPTDINNLLKLIEEHQKELQGIDKTKYEINIEETVKYLNNLLKTKA